Protein AF-Q55FV5-F1 (afdb_monomer_lite)

Radius of gyration: 28.66 Å; chains: 1; bounding box: 68×57×96 Å

Organism: Dictyostelium discoideum (NCBI:txid44689)

pLDDT: mean 78.89, std 17.58, range [24.34, 98.19]

Secondary structure (DSSP, 8-state):
------B--GGGEEEEEEEEEE-SSEEEEEEEETTSEETTEE-TT--EEEEEEE-SSGGGHHHHHHHHHHHHHHHHH--TTBPPEEEEEE-TTSEEEEEEE---SEEHHHHHHTT-PPPHHHHHHHHHHHHHHHHIIIIIS-EE-S--SGGGEEEEETHHHHTTSSSSS-----------------S-S----TTSTT-EEEEE---TT-EETTPBPPS---S---HHHHHS---B--THHHHHHHHHHHHHHH-TTS---SSPPHHHHHHHHTTS---HHHHHHHHHHHSTT--HHHHHT-GGG---GGGHHHHHHHHHHHHHHHHHHHTT--SGGGEEEE-S-S---GGG--TT--EEEE-TT--S---HHHHTT-SEEEEES---SEEE--S--TT--EEEEESSPEEE--S---TT--EEEE-SPPPTT----GGG-TT--EEEETT--S---STTSS-TT-SEEE--SS--HHHHGGGGGS-TT-SEEEE---HHHHHT--GGGS-TT--SEEETTEEEEE-TTS-EEE--

Sequence (536 aa):
MIENDNTFNKDEWEIIEKNYRKGGFSKISKAKKKNGIINGTIVNKKMIAIKKIKFDDKIQFNEVNNLELIKNKNKEMQISSIIDYFGYGIKGKNKLYIYLEFIEGKTIYELKKKKFPLNEKQISIILKKCLETMKFLHNNCNLIHMDLKCDNIILKPNNYDNNNNNNNNNNNNNNNNNNNSNINDDNNNSNSNINDDNNFDIKIIDYGLSQKIGDLKRDHYGTYLPDECILNNVSIVNYTFDVYSLGFISFELFYPTQFEIKPIKLTHIYEYVEKSQISPLFLNFIKKCIGRYLDIDVLEIHPFLNENYDNFENYFKFLKQTPLKRIKYRNGINGENDILRINNSTTITSEQFPNNSKMIEFGDDFNGIINVDYIANKKVVILNNPNYNIINLDFCFSNVEYICIKGIGVLEISKITHNSLETFIYEGEFKNDFILKPYLFTNTKHLILKNYKNYIRHRGIIPEGVTFLELSDSIGIEVIKTFIHLPKSIEELCFGCTEETLKQIERNLILQSINFFIINGKLMKFSKNNNLEYYE

Structure (mmCIF, N/CA/C/O backbone):
data_AF-Q55FV5-F1
#
_entry.id   AF-Q55FV5-F1
#
loop_
_atom_site.group_PDB
_atom_site.id
_atom_site.type_symbol
_atom_site.label_atom_id
_atom_site.label_alt_id
_atom_site.label_comp_id
_atom_site.label_asym_id
_atom_site.label_entity_id
_atom_site.label_seq_id
_atom_site.pdbx_PDB_ins_code
_atom_site.Cartn_x
_atom_site.Cartn_y
_atom_site.Cartn_z
_atom_site.occupancy
_atom_site.B_iso_or_equiv
_atom_site.auth_seq_id
_atom_site.auth_comp_id
_atom_site.auth_asym_id
_atom_site.auth_atom_id
_atom_site.pdbx_PDB_model_num
ATOM 1 N N . MET A 1 1 ? 24.306 22.630 -3.713 1.00 43.06 1 MET A N 1
ATOM 2 C CA . MET A 1 1 ? 24.419 22.697 -5.187 1.00 43.06 1 MET A CA 1
ATOM 3 C C . MET A 1 1 ? 25.542 21.751 -5.565 1.00 43.06 1 MET A C 1
ATOM 5 O O . MET A 1 1 ? 26.547 21.785 -4.875 1.00 43.06 1 MET A O 1
ATOM 9 N N . ILE A 1 2 ? 25.375 20.855 -6.539 1.00 47.09 2 ILE A N 1
ATOM 10 C CA . ILE A 1 2 ? 26.503 20.020 -6.977 1.00 47.09 2 ILE A CA 1
ATOM 11 C C . ILE A 1 2 ? 27.385 20.907 -7.865 1.00 47.09 2 ILE A C 1
ATOM 13 O O . ILE A 1 2 ? 26.987 21.251 -8.974 1.00 47.09 2 ILE A O 1
ATOM 17 N N . GLU A 1 3 ? 28.538 21.315 -7.338 1.00 45.09 3 GLU A N 1
ATOM 18 C CA . GLU A 1 3 ? 29.511 22.242 -7.946 1.00 45.09 3 GLU A CA 1
ATOM 19 C C . GLU A 1 3 ? 30.476 21.568 -8.939 1.00 45.09 3 GLU A C 1
ATOM 21 O O . GLU A 1 3 ? 31.484 22.149 -9.324 1.00 45.09 3 GLU A O 1
ATOM 26 N N . ASN A 1 4 ? 30.189 20.344 -9.387 1.00 56.44 4 ASN A N 1
ATOM 27 C CA . ASN A 1 4 ? 31.087 19.638 -10.298 1.00 56.44 4 ASN A CA 1
ATOM 28 C C . ASN A 1 4 ? 30.785 19.993 -11.761 1.00 56.44 4 ASN A C 1
ATOM 30 O O . ASN A 1 4 ? 29.671 19.746 -12.241 1.00 56.44 4 ASN A O 1
ATOM 34 N N . ASP A 1 5 ? 31.811 20.478 -12.472 1.00 69.88 5 ASP A N 1
ATOM 35 C CA . ASP A 1 5 ? 31.874 20.749 -13.921 1.00 69.88 5 ASP A CA 1
ATOM 36 C C . ASP A 1 5 ? 31.779 19.466 -14.773 1.00 69.88 5 ASP A C 1
ATOM 38 O O . ASP A 1 5 ? 32.591 19.179 -15.656 1.00 69.88 5 ASP A O 1
ATOM 42 N N . ASN A 1 6 ? 30.755 18.648 -14.534 1.00 86.31 6 ASN A N 1
ATOM 43 C CA . ASN A 1 6 ? 30.488 17.466 -15.337 1.00 86.31 6 ASN A CA 1
ATOM 44 C C . ASN A 1 6 ? 29.917 17.900 -16.692 1.00 86.31 6 ASN A C 1
ATOM 46 O O . ASN A 1 6 ? 28.702 17.970 -16.884 1.00 86.31 6 ASN A O 1
ATOM 50 N N . THR A 1 7 ? 30.788 18.210 -17.650 1.00 90.62 7 THR A N 1
ATOM 51 C CA . THR A 1 7 ? 30.382 18.594 -19.006 1.00 90.62 7 THR A CA 1
ATOM 52 C C . THR A 1 7 ? 30.101 17.352 -19.851 1.00 90.62 7 THR A C 1
ATOM 54 O O . THR A 1 7 ? 30.923 16.447 -19.961 1.00 90.62 7 THR A O 1
ATOM 57 N N . PHE A 1 8 ? 28.939 17.297 -20.504 1.00 92.94 8 PHE A N 1
ATOM 58 C CA . PHE A 1 8 ? 28.657 16.255 -21.488 1.00 92.94 8 PHE A CA 1
ATOM 59 C C . PHE A 1 8 ? 29.421 16.537 -22.790 1.00 92.94 8 PHE A C 1
ATOM 61 O O . PHE A 1 8 ? 29.072 17.444 -23.556 1.00 92.94 8 PHE A O 1
ATOM 68 N N . ASN A 1 9 ? 30.407 15.692 -23.082 1.00 93.06 9 ASN A N 1
ATOM 69 C CA . ASN A 1 9 ? 31.108 15.639 -24.358 1.00 93.06 9 ASN A CA 1
ATOM 70 C C . ASN A 1 9 ? 30.668 14.400 -25.150 1.00 93.06 9 ASN A C 1
ATOM 72 O O . ASN A 1 9 ? 30.793 13.280 -24.666 1.00 93.06 9 ASN A O 1
ATOM 76 N N . LYS A 1 10 ? 30.161 14.585 -26.376 1.00 93.50 10 LYS A N 1
ATOM 77 C CA . LYS A 1 10 ? 29.654 13.484 -27.217 1.00 93.50 10 LYS A CA 1
ATOM 78 C C . LYS A 1 10 ? 30.777 12.543 -27.668 1.00 93.50 10 LYS A C 1
ATOM 80 O O . LYS A 1 10 ? 30.524 11.352 -27.813 1.00 93.50 10 LYS A O 1
ATOM 85 N N . ASP A 1 11 ? 31.986 13.059 -27.868 1.00 95.38 11 ASP A N 1
ATOM 86 C CA . ASP A 1 11 ? 33.090 12.302 -28.470 1.00 95.38 11 ASP A CA 1
ATOM 87 C C . ASP A 1 11 ? 33.683 11.259 -27.516 1.00 95.38 11 ASP A C 1
ATOM 89 O O . ASP A 1 11 ? 34.349 10.322 -27.951 1.00 95.38 11 ASP A O 1
ATOM 93 N N . GLU A 1 12 ? 33.364 11.351 -26.225 1.00 95.50 12 GLU A N 1
ATOM 94 C CA . GLU A 1 12 ? 33.725 10.370 -25.197 1.00 95.50 12 GLU A CA 1
ATOM 95 C C . GLU A 1 12 ? 32.800 9.143 -25.173 1.00 95.50 12 GLU A C 1
ATOM 97 O O . GLU A 1 12 ? 33.010 8.219 -24.380 1.00 95.50 12 GLU A O 1
ATOM 102 N N . TRP A 1 13 ? 31.770 9.127 -26.021 1.00 96.75 13 TRP A N 1
ATOM 103 C CA . TRP A 1 13 ? 30.774 8.065 -26.076 1.00 96.75 13 TRP A CA 1
ATOM 104 C C . TRP A 1 13 ? 30.780 7.363 -27.426 1.00 96.75 13 TRP A C 1
ATOM 106 O O . TRP A 1 13 ? 30.861 7.983 -28.486 1.00 96.75 13 TRP A O 1
ATOM 116 N N . GLU A 1 14 ? 30.639 6.047 -27.376 1.00 97.12 14 GLU A N 1
ATOM 117 C CA . GLU A 1 14 ? 30.217 5.230 -28.502 1.00 97.12 14 GLU A CA 1
ATOM 118 C C . GLU A 1 14 ? 28.693 5.083 -28.408 1.00 97.12 14 GLU A C 1
ATOM 120 O O . GLU A 1 14 ? 28.177 4.402 -27.521 1.00 97.12 14 GLU A O 1
ATOM 125 N N . ILE A 1 15 ? 27.954 5.791 -29.263 1.00 96.75 15 ILE A N 1
ATOM 126 C CA . ILE A 1 15 ? 26.489 5.709 -29.286 1.00 96.75 15 ILE A CA 1
ATOM 127 C C . ILE A 1 15 ? 26.091 4.512 -30.146 1.00 96.75 15 ILE A C 1
ATOM 129 O O . ILE A 1 15 ? 26.285 4.548 -31.356 1.00 96.75 15 ILE A O 1
ATOM 133 N N . ILE A 1 16 ? 25.509 3.495 -29.514 1.00 97.06 16 ILE A N 1
ATOM 134 C CA . ILE A 1 16 ? 25.055 2.266 -30.172 1.00 97.06 16 ILE A CA 1
ATOM 135 C C . ILE A 1 16 ? 23.673 2.482 -30.789 1.00 97.06 16 ILE A C 1
ATOM 137 O O . ILE A 1 16 ? 23.462 2.209 -31.964 1.00 97.06 16 ILE A O 1
ATOM 141 N N . GLU A 1 17 ? 22.737 3.037 -30.014 1.00 95.94 17 GLU A N 1
ATOM 142 C CA . GLU A 1 17 ? 21.374 3.299 -30.475 1.00 95.94 17 GLU A CA 1
ATOM 143 C C . GLU A 1 17 ? 20.874 4.643 -29.942 1.00 95.94 17 GLU A C 1
ATOM 145 O O . GLU A 1 17 ? 20.870 4.915 -28.738 1.00 95.94 17 GLU A O 1
ATOM 150 N N . LYS A 1 18 ? 20.457 5.532 -30.842 1.00 94.25 18 LYS A N 1
ATOM 151 C CA . LYS A 1 18 ? 20.134 6.918 -30.498 1.00 94.25 18 LYS A CA 1
ATOM 152 C C . LYS A 1 18 ? 18.630 7.123 -30.347 1.00 94.25 18 LYS A C 1
ATOM 154 O O . LYS A 1 18 ? 17.886 6.956 -31.304 1.00 94.25 18 LYS A O 1
ATOM 159 N N . ASN A 1 19 ? 18.208 7.674 -29.206 1.00 90.88 19 ASN A N 1
ATOM 160 C CA . ASN A 1 19 ? 16.802 7.986 -28.904 1.00 90.88 19 ASN A CA 1
ATOM 161 C C . ASN A 1 19 ? 15.856 6.779 -29.082 1.00 90.88 19 ASN A C 1
ATOM 163 O O . ASN A 1 19 ? 14.753 6.965 -29.605 1.00 90.88 19 ASN A O 1
ATOM 167 N N . TYR A 1 20 ? 16.293 5.581 -28.685 1.00 87.94 20 TYR A N 1
ATOM 168 C CA . TYR A 1 20 ? 15.519 4.347 -28.847 1.00 87.94 20 TYR A CA 1
ATOM 169 C C . TYR A 1 20 ? 14.208 4.380 -28.043 1.00 87.94 20 TYR A C 1
ATOM 171 O O . TYR A 1 20 ? 13.170 3.944 -28.526 1.00 87.94 20 TYR A O 1
ATOM 179 N N . ARG A 1 21 ? 14.217 5.022 -26.863 1.00 84.44 21 ARG A N 1
ATOM 180 C CA . ARG A 1 21 ? 13.003 5.431 -26.136 1.00 84.44 21 ARG A CA 1
ATOM 181 C C . ARG A 1 21 ? 12.851 6.950 -26.166 1.00 84.44 21 ARG A C 1
ATOM 183 O O . ARG A 1 21 ? 13.806 7.699 -25.930 1.00 84.44 21 ARG A O 1
ATOM 190 N N . LYS A 1 22 ? 11.629 7.416 -26.428 1.00 81.50 22 LYS A N 1
ATOM 191 C CA . LYS A 1 22 ? 11.241 8.834 -26.394 1.00 81.50 22 LYS A CA 1
ATOM 192 C C . LYS A 1 22 ? 10.031 8.981 -25.473 1.00 81.50 22 LYS A C 1
ATOM 194 O O . LYS A 1 22 ? 8.954 8.510 -25.819 1.00 81.50 22 LYS A O 1
ATOM 199 N N . GLY A 1 23 ? 10.224 9.616 -24.321 1.00 71.31 23 GLY A N 1
ATOM 200 C CA . GLY A 1 23 ? 9.137 10.042 -23.438 1.00 71.31 23 GLY A CA 1
ATOM 201 C C . GLY A 1 23 ? 8.694 11.476 -23.747 1.00 71.31 23 GLY A C 1
ATOM 202 O O . GLY A 1 23 ? 9.271 12.140 -24.611 1.00 71.31 23 GLY A O 1
ATOM 203 N N . GLY A 1 24 ? 7.699 11.979 -23.008 1.00 72.06 24 GLY A N 1
ATOM 204 C CA . GLY A 1 24 ? 7.212 13.359 -23.161 1.00 72.06 24 GLY A CA 1
ATOM 205 C C . GLY A 1 24 ? 8.284 14.417 -22.870 1.00 72.06 24 GLY A C 1
ATOM 206 O O . GLY A 1 24 ? 8.394 15.407 -23.589 1.00 72.06 24 GLY A O 1
ATOM 207 N N . PHE A 1 25 ? 9.136 14.164 -21.870 1.00 79.12 25 PHE A N 1
ATOM 208 C CA . PHE A 1 25 ? 10.134 15.127 -21.384 1.00 79.12 25 PHE A CA 1
ATOM 209 C C . PHE A 1 25 ? 11.589 14.686 -21.599 1.00 79.12 25 PHE A C 1
ATOM 211 O O . PHE A 1 25 ? 12.515 15.480 -21.425 1.00 79.12 25 PHE A O 1
ATOM 218 N N . SER A 1 26 ? 11.819 13.434 -22.003 1.00 87.75 26 SER A N 1
ATOM 219 C CA . SER A 1 26 ? 13.160 12.851 -22.078 1.00 87.75 26 SER A CA 1
ATOM 220 C C . SER A 1 26 ? 13.361 11.969 -23.313 1.00 87.75 26 SER A C 1
ATOM 222 O O . SER A 1 26 ? 12.420 11.463 -23.927 1.00 87.75 26 SER A O 1
ATOM 224 N N . LYS A 1 27 ? 14.625 11.800 -23.711 1.00 93.12 27 LYS A N 1
ATOM 225 C CA . LYS A 1 27 ? 15.037 10.862 -24.768 1.00 93.12 27 LYS A CA 1
ATOM 226 C C . LYS A 1 27 ? 16.163 9.983 -24.250 1.00 93.12 27 LYS A C 1
ATOM 228 O O . LYS A 1 27 ? 17.137 10.519 -23.725 1.00 93.12 27 LYS A O 1
ATOM 233 N N . ILE A 1 28 ? 16.055 8.670 -24.432 1.00 94.94 28 ILE A N 1
ATOM 234 C CA . ILE A 1 28 ? 17.038 7.699 -23.940 1.00 94.94 28 ILE A CA 1
ATOM 235 C C . ILE A 1 28 ? 17.842 7.137 -25.111 1.00 94.94 28 ILE A C 1
ATOM 237 O O . ILE A 1 28 ? 17.275 6.758 -26.132 1.00 94.94 28 ILE A O 1
ATOM 241 N N . SER A 1 29 ? 19.166 7.089 -24.982 1.00 96.88 29 SER A N 1
ATOM 242 C CA . SER A 1 29 ? 20.065 6.450 -25.960 1.00 96.88 29 SER A CA 1
ATOM 243 C C . SER A 1 29 ? 20.869 5.326 -25.303 1.00 96.88 29 SER A C 1
ATOM 245 O O . SER A 1 29 ? 21.239 5.466 -24.141 1.00 96.88 29 SER A O 1
ATOM 247 N N . LYS A 1 30 ? 21.157 4.247 -26.040 1.00 97.50 30 LYS A N 1
ATOM 248 C CA . LYS A 1 30 ? 22.076 3.167 -25.645 1.00 97.50 30 LYS A CA 1
ATOM 249 C C . LYS A 1 30 ? 23.494 3.539 -26.074 1.00 97.50 30 LYS A C 1
ATOM 251 O O . LYS A 1 30 ? 23.718 3.886 -27.236 1.00 97.50 30 LYS A O 1
ATOM 256 N N . ALA A 1 31 ? 24.451 3.485 -25.155 1.00 97.88 31 ALA A N 1
ATOM 257 C CA . ALA A 1 31 ? 25.831 3.883 -25.418 1.00 97.88 31 ALA A CA 1
ATOM 258 C C . ALA A 1 31 ? 26.844 3.122 -24.554 1.00 97.88 31 ALA A C 1
ATOM 260 O O . ALA A 1 31 ? 26.484 2.525 -23.544 1.00 97.88 31 ALA A O 1
ATOM 261 N N . LYS A 1 32 ? 28.124 3.215 -24.917 1.00 97.81 32 LYS A N 1
ATOM 262 C CA . LYS A 1 32 ? 29.270 2.842 -24.078 1.00 97.81 32 LYS A CA 1
ATOM 263 C C . LYS A 1 32 ? 30.158 4.057 -23.838 1.00 97.81 32 LYS A C 1
ATOM 265 O O . LYS A 1 32 ? 30.349 4.888 -24.731 1.00 97.81 32 LYS A O 1
ATOM 270 N N . LYS A 1 33 ? 30.719 4.162 -22.634 1.00 97.19 33 LYS A N 1
ATOM 271 C CA . LYS A 1 33 ? 31.719 5.185 -22.314 1.00 97.19 33 LYS A CA 1
ATOM 272 C C . LYS A 1 33 ? 33.094 4.697 -22.775 1.00 97.19 33 LYS A C 1
ATOM 274 O O . LYS A 1 33 ? 33.550 3.660 -22.308 1.00 97.19 33 LYS A O 1
ATOM 279 N N . LYS A 1 34 ? 33.773 5.441 -23.658 1.00 96.38 34 LYS A N 1
ATOM 280 C CA . LYS A 1 34 ? 35.024 4.982 -24.298 1.00 96.38 34 LYS A CA 1
ATOM 281 C C . LYS A 1 34 ? 36.159 4.710 -23.306 1.00 96.38 34 LYS A C 1
ATOM 283 O O . LYS A 1 34 ? 36.853 3.712 -23.442 1.00 96.38 34 LYS A O 1
ATOM 288 N N . ASN A 1 35 ? 36.332 5.576 -22.306 1.00 95.06 35 ASN A N 1
ATOM 289 C CA . ASN A 1 35 ? 37.338 5.397 -21.250 1.00 95.06 35 ASN A CA 1
ATOM 290 C C . ASN A 1 35 ? 36.852 4.503 -20.092 1.00 95.06 35 ASN A C 1
ATOM 292 O O . ASN A 1 35 ? 37.590 4.304 -19.136 1.00 95.06 35 ASN A O 1
ATOM 296 N N . GLY A 1 36 ? 35.606 4.016 -20.139 1.00 96.06 36 GLY A N 1
ATOM 297 C CA . GLY A 1 36 ? 35.012 3.195 -19.088 1.00 96.06 36 GLY A CA 1
ATOM 298 C C . GLY A 1 36 ? 34.824 3.883 -17.733 1.00 96.06 36 GLY A C 1
ATOM 299 O O . GLY A 1 36 ? 34.589 3.182 -16.753 1.00 96.06 36 GLY A O 1
ATOM 300 N N . ILE A 1 37 ? 34.912 5.217 -17.647 1.00 96.06 37 ILE A N 1
ATOM 301 C CA . ILE A 1 37 ? 34.789 5.972 -16.389 1.00 96.06 37 ILE A CA 1
ATOM 302 C C . ILE A 1 37 ? 33.791 7.124 -16.562 1.00 96.06 37 ILE A C 1
ATOM 304 O O . ILE A 1 37 ? 33.926 7.961 -17.456 1.00 96.06 37 ILE A O 1
ATOM 308 N N . ILE A 1 38 ? 32.793 7.189 -15.681 1.00 96.00 38 ILE A N 1
ATOM 309 C CA . ILE A 1 38 ? 31.772 8.244 -15.636 1.00 96.00 38 ILE A CA 1
ATOM 310 C C . ILE A 1 38 ? 31.833 8.905 -14.261 1.00 96.00 38 ILE A C 1
ATOM 312 O O . ILE A 1 38 ? 31.558 8.247 -13.265 1.00 96.00 38 ILE A O 1
ATOM 316 N N . ASN A 1 39 ? 32.186 10.192 -14.195 1.00 93.88 39 ASN A N 1
ATOM 317 C CA . ASN A 1 39 ? 32.246 10.974 -12.950 1.00 93.88 39 ASN A CA 1
ATOM 318 C C . ASN A 1 39 ? 32.992 10.227 -11.815 1.00 93.88 39 ASN A C 1
ATOM 320 O O . ASN A 1 39 ? 32.509 10.145 -10.690 1.00 93.88 39 ASN A O 1
ATOM 324 N N . GLY A 1 40 ? 34.124 9.588 -12.138 1.00 92.00 40 GLY A N 1
ATOM 325 C CA . GLY A 1 40 ? 34.912 8.758 -11.210 1.00 92.00 40 GLY A CA 1
ATOM 326 C C . GLY A 1 40 ? 34.387 7.332 -10.971 1.00 92.00 40 GLY A C 1
ATOM 327 O O . GLY A 1 40 ? 35.110 6.500 -10.435 1.00 92.00 40 GLY A O 1
ATOM 328 N N . THR A 1 41 ? 33.170 7.002 -11.407 1.00 93.56 41 THR A N 1
ATOM 329 C CA . THR A 1 41 ? 32.612 5.643 -11.334 1.00 93.56 41 THR A CA 1
ATOM 330 C C . THR A 1 41 ? 33.129 4.793 -12.497 1.00 93.56 41 THR A C 1
ATOM 332 O O . THR A 1 41 ? 32.903 5.122 -13.664 1.00 93.56 41 THR A O 1
ATOM 335 N N . ILE A 1 42 ? 33.797 3.677 -12.191 1.00 95.56 42 ILE A N 1
ATOM 336 C CA . ILE A 1 42 ? 34.259 2.709 -13.193 1.00 95.56 42 ILE A CA 1
ATOM 337 C C . ILE A 1 42 ? 33.057 1.910 -13.712 1.00 95.56 42 ILE A C 1
ATOM 339 O O . ILE A 1 42 ? 32.409 1.177 -12.968 1.00 95.56 42 ILE A O 1
ATOM 343 N N . VAL A 1 43 ? 32.774 2.037 -15.007 1.00 95.81 43 VAL A N 1
ATOM 344 C CA . VAL A 1 43 ? 31.732 1.285 -15.725 1.00 95.81 43 VAL A CA 1
ATOM 345 C C . VAL A 1 43 ? 32.302 0.319 -16.767 1.00 95.81 43 VAL A C 1
ATOM 347 O O . VAL A 1 43 ? 31.562 -0.504 -17.304 1.00 95.81 43 VAL A O 1
ATOM 350 N N . ASN A 1 44 ? 33.609 0.370 -17.045 1.00 93.38 44 ASN A N 1
ATOM 351 C CA . ASN A 1 44 ? 34.285 -0.488 -18.023 1.00 93.38 44 ASN A CA 1
ATOM 352 C C . ASN A 1 44 ? 33.559 -0.476 -19.384 1.00 93.38 44 ASN A C 1
ATOM 354 O O . ASN A 1 44 ? 33.332 0.583 -19.963 1.00 93.38 44 ASN A O 1
ATOM 358 N N . LYS A 1 45 ? 33.175 -1.652 -19.896 1.00 90.25 45 LYS A N 1
ATOM 359 C CA . LYS A 1 45 ? 32.453 -1.825 -21.167 1.00 90.25 45 LYS A CA 1
ATOM 360 C C . LYS A 1 45 ? 30.935 -2.005 -20.989 1.00 90.25 45 LYS A C 1
ATOM 362 O O . LYS A 1 45 ? 30.284 -2.463 -21.930 1.00 90.25 45 LYS A O 1
ATOM 367 N N . LYS A 1 46 ? 30.372 -1.681 -19.813 1.00 95.75 46 LYS A N 1
ATOM 368 C CA . LYS A 1 46 ? 28.924 -1.787 -19.559 1.00 95.75 46 LYS A CA 1
ATOM 369 C C . LYS A 1 46 ? 28.131 -0.942 -20.562 1.00 95.75 46 LYS A C 1
ATOM 371 O O . LYS A 1 46 ? 28.565 0.139 -20.963 1.00 95.75 46 LYS A O 1
ATOM 376 N N . MET A 1 47 ? 26.956 -1.439 -20.944 1.00 97.38 47 MET A N 1
ATOM 377 C CA . MET A 1 47 ? 25.979 -0.652 -21.693 1.00 97.38 47 MET A CA 1
ATOM 378 C C . MET A 1 47 ? 25.325 0.374 -20.763 1.00 97.38 47 MET A C 1
ATOM 380 O O . MET A 1 47 ? 24.935 0.056 -19.641 1.00 97.38 47 MET A O 1
ATOM 384 N N . ILE A 1 48 ? 25.204 1.607 -21.245 1.00 98.00 48 ILE A N 1
ATOM 385 C CA . ILE A 1 48 ? 24.713 2.762 -20.496 1.00 98.00 48 ILE A CA 1
ATOM 386 C C . ILE A 1 48 ? 23.481 3.326 -21.195 1.00 98.00 48 ILE A C 1
ATOM 388 O O . ILE A 1 48 ? 23.487 3.562 -22.408 1.00 98.00 48 ILE A O 1
ATOM 392 N N . ALA A 1 49 ? 22.433 3.580 -20.418 1.00 97.38 49 ALA A N 1
ATOM 393 C CA . ALA A 1 49 ? 21.287 4.362 -20.837 1.00 97.38 49 ALA A CA 1
ATOM 394 C C . ALA A 1 49 ? 21.566 5.845 -20.551 1.00 97.38 49 ALA A C 1
ATOM 396 O O . ALA A 1 49 ? 21.692 6.264 -19.402 1.00 97.38 49 ALA A O 1
ATOM 397 N N . ILE A 1 50 ? 21.665 6.654 -21.607 1.00 97.12 50 ILE A N 1
ATOM 398 C CA . ILE A 1 50 ? 21.826 8.107 -21.500 1.00 97.12 50 ILE A CA 1
ATOM 399 C C . ILE A 1 50 ? 20.446 8.758 -21.592 1.00 97.12 50 ILE A C 1
ATOM 401 O O . ILE A 1 50 ? 19.901 8.896 -22.693 1.00 97.12 50 ILE A O 1
ATOM 405 N N . LYS A 1 51 ? 19.898 9.189 -20.451 1.00 95.12 51 LYS A N 1
ATOM 406 C CA . LYS A 1 51 ? 18.650 9.960 -20.367 1.00 95.12 51 LYS A CA 1
ATOM 407 C C . LYS A 1 51 ? 18.945 11.437 -20.591 1.00 95.12 51 LYS A C 1
ATOM 409 O O . LYS A 1 51 ? 19.560 12.095 -19.760 1.00 95.12 51 LYS A O 1
ATOM 414 N N . LYS A 1 52 ? 18.504 11.968 -21.729 1.00 93.50 52 LYS A N 1
ATOM 415 C CA . LYS A 1 52 ? 18.630 13.383 -22.085 1.00 93.50 52 LYS A CA 1
ATOM 416 C C . LYS A 1 52 ? 17.346 14.133 -21.759 1.00 93.50 52 LYS A C 1
ATOM 418 O O . LYS A 1 52 ? 16.296 13.792 -22.305 1.00 93.50 52 LYS A O 1
ATOM 423 N N . ILE A 1 53 ? 17.466 15.210 -20.991 1.00 89.62 53 ILE A N 1
ATOM 424 C CA . ILE A 1 53 ? 16.355 16.062 -20.557 1.00 89.62 53 ILE A CA 1
ATOM 425 C C . ILE A 1 53 ? 16.635 17.513 -20.978 1.00 89.62 53 ILE A C 1
ATOM 427 O O . ILE A 1 53 ? 17.781 17.977 -20.942 1.00 89.62 53 ILE A O 1
ATOM 431 N N . LYS A 1 54 ? 15.604 18.213 -21.463 1.00 84.19 54 LYS A N 1
ATOM 432 C CA . LYS A 1 54 ? 15.642 19.673 -21.643 1.00 84.19 54 LYS A CA 1
ATOM 433 C C . LYS A 1 54 ? 15.157 20.313 -20.341 1.00 84.19 54 LYS A C 1
ATOM 435 O O . LYS A 1 54 ? 14.091 19.927 -19.868 1.00 84.19 54 LYS A O 1
ATOM 440 N N . PHE A 1 55 ? 15.900 21.273 -19.802 1.00 73.19 55 PHE A N 1
ATOM 441 C CA . PHE A 1 55 ? 15.517 21.969 -18.575 1.00 73.19 55 PHE A CA 1
ATOM 442 C C . PHE A 1 55 ? 15.437 23.474 -18.776 1.00 73.19 55 PHE A C 1
ATOM 444 O O . PHE A 1 55 ? 16.263 24.032 -19.498 1.00 73.19 55 PHE A O 1
ATOM 451 N N . ASP A 1 56 ? 14.465 24.098 -18.112 1.00 66.44 56 ASP A N 1
ATOM 452 C CA . ASP A 1 56 ? 14.330 25.554 -18.064 1.00 66.44 56 ASP A CA 1
ATOM 453 C C . ASP A 1 56 ? 14.791 26.144 -16.718 1.00 66.44 56 ASP A C 1
ATOM 455 O O . ASP A 1 56 ? 15.143 27.313 -16.699 1.00 66.44 56 ASP A O 1
ATOM 459 N N . ASP A 1 57 ? 14.909 25.357 -15.628 1.00 56.78 57 ASP A N 1
ATOM 460 C CA . ASP A 1 57 ? 15.300 25.867 -14.297 1.00 56.78 57 ASP A CA 1
ATOM 461 C C . ASP A 1 57 ? 15.799 24.796 -13.292 1.00 56.78 57 ASP A C 1
ATOM 463 O O . ASP A 1 57 ? 15.785 23.590 -13.566 1.00 56.78 57 ASP A O 1
ATOM 467 N N . LYS A 1 58 ? 16.203 25.254 -12.086 1.00 54.47 58 LYS A N 1
ATOM 468 C CA . LYS A 1 58 ? 16.742 24.494 -10.924 1.00 54.47 58 LYS A CA 1
ATOM 469 C C . LYS A 1 58 ? 15.976 23.213 -10.538 1.00 54.47 58 LYS A C 1
ATOM 471 O O . LYS A 1 58 ? 16.561 22.337 -9.905 1.00 54.47 58 LYS A O 1
ATOM 476 N N . ILE A 1 59 ? 14.705 23.079 -10.921 1.00 58.94 59 ILE A N 1
ATOM 477 C CA . ILE A 1 59 ? 13.805 21.978 -10.529 1.00 58.94 59 ILE A CA 1
ATOM 478 C C . ILE A 1 59 ? 14.307 20.600 -11.012 1.00 58.94 59 ILE A C 1
ATOM 480 O O . ILE A 1 59 ? 14.031 19.593 -10.362 1.00 58.94 59 ILE A O 1
ATOM 484 N N . GLN A 1 60 ? 15.096 20.528 -12.093 1.00 63.19 60 GLN A N 1
ATOM 485 C CA . GLN A 1 60 ? 15.535 19.244 -12.669 1.00 63.19 60 GLN A CA 1
ATOM 486 C C . GLN A 1 60 ? 16.820 18.652 -12.071 1.00 63.19 60 GLN A C 1
ATOM 488 O O . GLN A 1 60 ? 17.088 17.470 -12.281 1.00 63.19 60 GLN A O 1
ATOM 493 N N . PHE A 1 61 ? 17.584 19.396 -11.261 1.00 78.44 61 PHE A N 1
ATOM 494 C CA . PHE A 1 61 ? 18.660 18.765 -10.479 1.00 78.44 61 PHE A CA 1
ATOM 495 C C . PHE A 1 61 ? 18.124 17.871 -9.363 1.00 78.44 61 PHE A C 1
ATOM 497 O O . PHE A 1 61 ? 18.881 17.072 -8.822 1.00 78.44 61 PHE A O 1
ATOM 504 N N . ASN A 1 62 ? 16.836 17.962 -9.029 1.00 86.38 62 ASN A N 1
ATOM 505 C CA . ASN A 1 62 ? 16.250 17.094 -8.018 1.00 86.38 62 ASN A CA 1
ATOM 506 C C . ASN A 1 62 ? 16.352 15.618 -8.391 1.00 86.38 62 ASN A C 1
ATOM 508 O O . ASN A 1 62 ? 16.687 14.832 -7.517 1.00 86.38 62 ASN A O 1
ATOM 512 N N . GLU A 1 63 ? 16.154 15.250 -9.663 1.00 90.31 63 GLU A N 1
ATOM 513 C CA . GLU A 1 63 ? 16.337 13.855 -10.085 1.00 90.31 63 GLU A CA 1
ATOM 514 C C . GLU A 1 63 ? 17.779 13.399 -9.817 1.00 90.31 63 GLU A C 1
ATOM 516 O O . GLU A 1 63 ? 17.993 12.347 -9.229 1.00 90.31 63 GLU A O 1
ATOM 521 N N . VAL A 1 64 ? 18.772 14.224 -10.166 1.00 92.44 64 VAL A N 1
ATOM 522 C CA . VAL A 1 64 ? 20.196 13.933 -9.921 1.00 92.44 64 VAL A CA 1
ATOM 523 C C . VAL A 1 64 ? 20.497 13.816 -8.425 1.00 92.44 64 VAL A C 1
ATOM 525 O O . VAL A 1 64 ? 21.142 12.859 -8.010 1.00 92.44 64 VAL A O 1
ATOM 528 N N . ASN A 1 65 ? 20.017 14.758 -7.610 1.00 92.88 65 ASN A N 1
ATOM 529 C CA . ASN A 1 65 ? 20.224 14.746 -6.160 1.00 92.88 65 ASN A CA 1
ATOM 530 C C . ASN A 1 65 ? 19.581 13.511 -5.511 1.00 92.88 65 ASN A C 1
ATOM 532 O O . ASN A 1 65 ? 20.191 12.878 -4.651 1.00 92.88 65 ASN A O 1
ATOM 536 N N . ASN A 1 66 ? 18.370 13.151 -5.942 1.00 94.94 66 ASN A N 1
ATOM 537 C CA . ASN A 1 66 ? 17.650 11.989 -5.436 1.00 94.94 66 ASN A CA 1
ATOM 538 C C . ASN A 1 66 ? 18.327 10.687 -5.875 1.00 94.94 66 ASN A C 1
ATOM 540 O O . ASN A 1 66 ? 18.496 9.796 -5.051 1.00 94.94 66 ASN A O 1
ATOM 544 N N . LEU A 1 67 ? 18.780 10.583 -7.129 1.00 96.38 67 LEU A N 1
ATOM 545 C CA . LEU A 1 67 ? 19.534 9.424 -7.616 1.00 96.38 67 LEU A CA 1
ATOM 546 C C . LEU A 1 67 ? 20.881 9.264 -6.900 1.00 96.38 67 LEU A C 1
ATOM 548 O O . LEU A 1 67 ? 21.279 8.141 -6.601 1.00 96.38 67 LEU A O 1
ATOM 552 N N . GLU A 1 68 ? 21.573 10.360 -6.585 1.00 95.88 68 GLU A N 1
ATOM 553 C CA . GLU A 1 68 ? 22.807 10.326 -5.792 1.00 95.88 68 GLU A CA 1
ATOM 554 C C . GLU A 1 68 ? 22.529 9.855 -4.354 1.00 95.88 68 GLU A C 1
ATOM 556 O O . GLU A 1 68 ? 23.243 8.996 -3.832 1.00 95.88 68 GLU A O 1
ATOM 561 N N . LEU A 1 69 ? 21.458 10.351 -3.724 1.00 97.00 69 LEU A N 1
ATOM 562 C CA . LEU A 1 69 ? 21.012 9.885 -2.408 1.00 97.00 69 LEU A CA 1
ATOM 563 C C . LEU A 1 69 ? 20.674 8.387 -2.425 1.00 97.00 69 LEU A C 1
ATOM 565 O O . LEU A 1 69 ? 21.196 7.633 -1.603 1.00 97.00 69 LEU A O 1
ATOM 569 N N . ILE A 1 70 ? 19.849 7.958 -3.385 1.00 98.19 70 ILE A N 1
ATOM 570 C CA . ILE A 1 70 ? 19.439 6.563 -3.586 1.00 98.19 70 ILE A CA 1
ATOM 571 C C . ILE A 1 70 ? 20.666 5.677 -3.780 1.00 98.19 70 ILE A C 1
ATOM 573 O O . ILE A 1 70 ? 20.819 4.694 -3.062 1.00 98.19 70 ILE A O 1
ATOM 577 N N . LYS A 1 71 ? 21.580 6.043 -4.688 1.00 97.38 71 LYS A N 1
ATOM 578 C CA . LYS A 1 71 ? 22.826 5.305 -4.936 1.00 97.38 71 LYS A CA 1
ATOM 579 C C . LYS A 1 71 ? 23.630 5.125 -3.654 1.00 97.38 71 LYS A C 1
ATOM 581 O O . LYS A 1 71 ? 24.113 4.028 -3.388 1.00 97.38 71 LYS A O 1
ATOM 586 N N . ASN A 1 72 ? 23.793 6.187 -2.867 1.00 97.00 72 ASN A N 1
ATOM 587 C CA . ASN A 1 72 ? 24.595 6.131 -1.650 1.00 97.00 72 ASN A CA 1
ATOM 588 C C . ASN A 1 72 ? 23.945 5.267 -0.565 1.00 97.00 72 ASN A C 1
ATOM 590 O O . ASN A 1 72 ? 24.643 4.454 0.032 1.00 97.00 72 ASN A O 1
ATOM 594 N N . LYS A 1 73 ? 22.624 5.356 -0.371 1.00 97.88 73 LYS A N 1
ATOM 595 C CA . LYS A 1 73 ? 21.886 4.476 0.551 1.00 97.88 73 LYS A CA 1
ATOM 596 C C . LYS A 1 73 ? 21.844 3.020 0.076 1.00 97.88 73 LYS A C 1
ATOM 598 O O . LYS A 1 73 ? 21.928 2.104 0.891 1.00 97.88 73 LYS A O 1
ATOM 603 N N . ASN A 1 74 ? 21.766 2.787 -1.233 1.00 97.56 74 ASN A N 1
ATOM 604 C CA . ASN A 1 74 ? 21.663 1.440 -1.790 1.00 97.56 74 ASN A CA 1
ATOM 605 C C . ASN A 1 74 ? 22.979 0.646 -1.726 1.00 97.56 74 ASN A C 1
ATOM 607 O O . ASN A 1 74 ? 22.952 -0.575 -1.836 1.00 97.56 74 ASN A O 1
ATOM 611 N N . LYS A 1 75 ? 24.128 1.306 -1.504 1.00 95.62 75 LYS A N 1
ATOM 612 C CA . LYS A 1 75 ? 25.405 0.617 -1.231 1.00 95.62 75 LYS A CA 1
ATOM 613 C C . LYS A 1 75 ? 25.319 -0.289 0.001 1.00 95.62 75 LYS A C 1
ATOM 615 O O . LYS A 1 75 ? 25.931 -1.351 0.008 1.00 95.62 75 LYS A O 1
ATOM 620 N N . GLU A 1 76 ? 24.576 0.145 1.017 1.00 94.00 76 GLU A N 1
ATOM 621 C CA . GLU A 1 76 ? 24.386 -0.588 2.272 1.00 94.00 76 GLU A CA 1
ATOM 622 C C . GLU A 1 76 ? 23.224 -1.583 2.171 1.00 94.00 76 GLU A C 1
ATOM 624 O O . GLU A 1 76 ? 23.344 -2.714 2.626 1.00 94.00 76 GLU A O 1
ATOM 629 N N . MET A 1 77 ? 22.112 -1.171 1.552 1.00 94.88 77 MET A N 1
ATOM 630 C CA . MET A 1 77 ? 20.864 -1.949 1.534 1.00 94.88 77 MET A CA 1
ATOM 631 C C . MET A 1 77 ? 20.790 -2.995 0.415 1.00 94.88 77 MET A C 1
ATOM 633 O O . MET A 1 77 ? 20.049 -3.961 0.545 1.00 94.88 77 MET A O 1
ATOM 637 N N . GLN A 1 78 ? 21.543 -2.812 -0.676 1.00 95.31 78 GLN A N 1
ATOM 638 C CA . GLN A 1 78 ? 21.638 -3.753 -1.801 1.00 95.31 78 GLN A CA 1
ATOM 639 C C . GLN A 1 78 ? 20.286 -4.142 -2.430 1.00 95.31 78 GLN A C 1
ATOM 641 O O . GLN A 1 78 ? 20.068 -5.282 -2.841 1.00 95.31 78 GLN A O 1
ATOM 646 N N . ILE A 1 79 ? 19.376 -3.176 -2.565 1.00 97.19 79 ILE A N 1
ATOM 647 C CA . ILE A 1 79 ? 18.069 -3.371 -3.193 1.00 97.19 79 ILE A CA 1
ATOM 648 C C . ILE A 1 79 ? 18.251 -3.589 -4.697 1.00 97.19 79 ILE A C 1
ATOM 650 O O . ILE A 1 79 ? 18.484 -2.654 -5.469 1.00 97.19 79 ILE A O 1
ATOM 654 N N . SER A 1 80 ? 18.131 -4.855 -5.098 1.00 95.44 80 SER A N 1
ATOM 655 C CA . SER A 1 80 ? 18.312 -5.350 -6.474 1.00 95.44 80 SER A CA 1
ATOM 656 C C . SER A 1 80 ? 17.468 -4.626 -7.528 1.00 95.44 80 SER A C 1
ATOM 658 O O . SER A 1 80 ? 17.925 -4.434 -8.657 1.00 95.44 80 SER A O 1
ATOM 660 N N . SER A 1 81 ? 16.262 -4.188 -7.162 1.00 96.62 81 SER A N 1
ATOM 661 C CA . SER A 1 81 ? 15.302 -3.556 -8.066 1.00 96.62 81 SER A CA 1
ATOM 662 C C . SER A 1 81 ? 15.521 -2.063 -8.307 1.00 96.62 81 SER A C 1
ATOM 664 O O . SER A 1 81 ? 14.875 -1.485 -9.181 1.00 96.62 81 SER A O 1
ATOM 666 N N . ILE A 1 82 ? 16.468 -1.433 -7.609 1.00 97.56 82 ILE A N 1
ATOM 667 C CA . ILE A 1 82 ? 16.927 -0.080 -7.932 1.00 97.56 82 ILE A CA 1
ATOM 668 C C . ILE A 1 82 ? 17.804 -0.124 -9.195 1.00 97.56 82 ILE A C 1
ATOM 670 O O . ILE A 1 82 ? 18.673 -0.986 -9.349 1.00 97.56 82 ILE A O 1
ATOM 674 N N . ILE A 1 83 ? 17.581 0.813 -10.119 1.00 96.81 83 ILE A N 1
ATOM 675 C CA . ILE A 1 83 ? 18.460 1.025 -11.277 1.00 96.81 83 ILE A CA 1
ATOM 676 C C . ILE A 1 83 ? 19.809 1.618 -10.848 1.00 96.81 83 ILE A C 1
ATOM 678 O O . ILE A 1 83 ? 19.851 2.562 -10.055 1.00 96.81 83 ILE A O 1
ATOM 682 N N . ASP A 1 84 ? 20.915 1.124 -11.412 1.00 96.69 84 ASP A N 1
ATOM 683 C CA . ASP A 1 84 ? 22.221 1.713 -11.114 1.00 96.69 84 ASP A CA 1
ATOM 684 C C . ASP A 1 84 ? 22.361 3.099 -11.757 1.00 96.69 84 ASP A C 1
ATOM 686 O O . ASP A 1 84 ? 22.143 3.294 -12.957 1.00 96.69 84 ASP A O 1
ATOM 690 N N . TYR A 1 85 ? 22.801 4.059 -10.946 1.00 97.44 85 TYR A N 1
ATOM 691 C CA . TYR A 1 85 ? 23.109 5.421 -11.361 1.00 97.44 85 TYR A CA 1
ATOM 692 C C . TYR A 1 85 ? 24.625 5.666 -11.390 1.00 97.44 85 TYR A C 1
ATOM 694 O O . TYR A 1 85 ? 25.344 5.485 -10.400 1.00 97.44 85 TYR A O 1
ATOM 702 N N . PHE A 1 86 ? 25.133 6.117 -12.538 1.00 96.94 86 PHE A N 1
ATOM 703 C CA . PHE A 1 86 ? 26.571 6.294 -12.767 1.00 96.94 86 PHE A CA 1
ATOM 704 C C . PHE A 1 86 ? 27.030 7.750 -12.748 1.00 96.94 86 PHE A C 1
ATOM 706 O O . PHE A 1 86 ? 28.221 7.998 -12.594 1.00 96.94 86 PHE A O 1
ATOM 713 N N . GLY A 1 87 ? 26.117 8.712 -12.869 1.00 95.69 87 GLY A N 1
ATOM 714 C CA . GLY A 1 87 ? 26.446 10.133 -12.835 1.00 95.69 87 GLY A CA 1
ATOM 715 C C . GLY A 1 87 ? 25.596 10.953 -13.795 1.00 95.69 87 GLY A C 1
ATOM 716 O O . GLY A 1 87 ? 24.652 10.460 -14.414 1.00 95.69 87 GLY A O 1
ATOM 717 N N . TYR A 1 88 ? 25.979 12.210 -13.970 1.00 94.81 88 TYR A N 1
ATOM 718 C CA . TYR A 1 88 ? 25.303 13.137 -14.868 1.00 94.81 88 TYR A CA 1
ATOM 719 C C . TYR A 1 88 ? 26.305 13.984 -15.654 1.00 94.81 88 TYR A C 1
ATOM 721 O O . TYR A 1 88 ? 27.478 14.066 -15.298 1.00 94.81 88 TYR A O 1
ATOM 729 N N . GLY A 1 89 ? 25.843 14.629 -16.720 1.00 93.75 89 GLY A N 1
ATOM 730 C CA . GLY A 1 89 ? 26.587 15.644 -17.450 1.00 93.75 89 GLY A CA 1
ATOM 731 C C . GLY A 1 89 ? 25.681 16.746 -17.985 1.00 93.75 89 GLY A C 1
ATOM 732 O O . GLY A 1 89 ? 24.496 16.537 -18.239 1.00 93.75 89 GLY A O 1
ATOM 733 N N . ILE A 1 90 ? 26.243 17.932 -18.178 1.00 91.25 90 ILE A N 1
ATOM 734 C CA . ILE A 1 90 ? 25.532 19.132 -18.614 1.00 91.25 90 ILE A CA 1
ATOM 735 C C . ILE A 1 90 ? 26.107 19.580 -19.956 1.00 91.25 90 ILE A C 1
ATOM 737 O O . ILE A 1 90 ? 27.319 19.576 -20.156 1.00 91.25 90 ILE A O 1
ATOM 741 N N . LYS A 1 91 ? 25.251 19.973 -20.906 1.00 89.94 91 LYS A N 1
ATOM 742 C CA . LYS A 1 91 ? 25.699 20.610 -22.157 1.00 89.94 91 LYS A CA 1
ATOM 743 C C . LYS A 1 91 ? 25.018 21.954 -22.362 1.00 89.94 91 LYS A C 1
ATOM 745 O O . LYS A 1 91 ? 23.839 22.008 -22.720 1.00 89.94 91 LYS A O 1
ATOM 750 N N . GLY A 1 92 ? 25.794 23.030 -22.259 1.00 84.69 92 GLY A N 1
ATOM 751 C CA . GLY A 1 92 ? 25.259 24.390 -22.298 1.00 84.69 92 GLY A CA 1
ATOM 752 C C . GLY A 1 92 ? 24.340 24.653 -21.103 1.00 84.69 92 GLY A C 1
ATOM 753 O O . GLY A 1 92 ? 24.446 23.981 -20.085 1.00 84.69 92 GLY A O 1
ATOM 754 N N . LYS A 1 93 ? 23.415 25.606 -21.232 1.00 79.62 93 LYS A N 1
ATOM 755 C CA . LYS A 1 93 ? 22.606 26.069 -20.094 1.00 79.62 93 LYS A CA 1
ATOM 756 C C . LYS A 1 93 ? 21.338 25.259 -19.798 1.00 79.62 93 LYS A C 1
ATOM 758 O O . LYS A 1 93 ? 20.779 25.464 -18.738 1.00 79.62 93 LYS A O 1
ATOM 763 N N . ASN A 1 94 ? 20.886 24.374 -20.700 1.00 84.56 94 ASN A N 1
ATOM 764 C CA . ASN A 1 94 ? 19.514 23.818 -20.656 1.00 84.56 94 ASN A CA 1
ATOM 765 C C . ASN A 1 94 ? 19.431 22.315 -21.007 1.00 84.56 94 ASN A C 1
ATOM 767 O O . ASN A 1 94 ? 18.366 21.811 -21.377 1.00 84.56 94 ASN A O 1
ATOM 771 N N . LYS A 1 95 ? 20.551 21.574 -21.017 1.00 89.81 95 LYS A N 1
ATOM 772 C CA . LYS A 1 95 ? 20.542 20.131 -21.340 1.00 89.81 95 LYS A CA 1
ATOM 773 C C . LYS A 1 95 ? 21.257 19.323 -20.274 1.00 89.81 95 LYS A C 1
ATOM 775 O O . LYS A 1 95 ? 22.472 19.445 -20.131 1.00 89.81 95 LYS A O 1
ATOM 780 N N . LEU A 1 96 ? 20.494 18.460 -19.615 1.00 91.75 96 LEU A N 1
ATOM 781 C CA . LEU A 1 96 ? 20.966 17.503 -18.627 1.00 91.75 96 LEU A CA 1
ATOM 782 C C . LEU A 1 96 ? 21.015 16.103 -19.249 1.00 91.75 96 LEU A C 1
ATOM 784 O O . LEU A 1 96 ? 20.125 15.714 -20.011 1.00 91.75 96 LEU A O 1
ATOM 788 N N . TYR A 1 97 ? 22.070 15.363 -18.936 1.00 94.50 97 TYR A N 1
ATOM 789 C CA . TYR A 1 97 ? 22.280 13.972 -19.313 1.00 94.50 97 TYR A CA 1
ATOM 790 C C . TYR A 1 97 ? 22.472 13.171 -18.031 1.00 94.50 97 TYR A C 1
ATOM 792 O O . TYR A 1 97 ? 23.388 13.466 -17.277 1.00 94.50 97 TYR A O 1
ATOM 800 N N . ILE A 1 98 ? 21.623 12.182 -17.782 1.00 95.31 98 ILE A N 1
ATOM 801 C CA . ILE A 1 98 ? 21.727 11.264 -16.643 1.00 95.31 98 ILE A CA 1
ATOM 802 C C . ILE A 1 98 ? 22.177 9.910 -17.191 1.00 95.31 98 ILE A C 1
ATOM 804 O O . ILE A 1 98 ? 21.633 9.434 -18.192 1.00 95.31 98 ILE A O 1
ATOM 808 N N . TYR A 1 99 ? 23.194 9.316 -16.571 1.00 97.38 99 TYR A N 1
ATOM 809 C CA . TYR A 1 99 ? 23.794 8.056 -16.995 1.00 97.38 99 TYR A CA 1
ATOM 810 C C . TYR A 1 99 ? 23.361 6.936 -16.053 1.00 97.38 99 TYR A C 1
ATOM 812 O O . TYR A 1 99 ? 23.673 6.959 -14.861 1.00 97.38 99 TYR A O 1
ATOM 820 N N . LEU A 1 100 ? 22.644 5.963 -16.603 1.00 97.50 100 LEU A N 1
ATOM 821 C CA . LEU A 1 100 ? 22.041 4.853 -15.873 1.00 97.50 100 LEU A CA 1
ATOM 822 C C . LEU A 1 100 ? 22.487 3.518 -16.477 1.00 97.50 100 LEU A C 1
ATOM 824 O O . LEU A 1 100 ? 22.957 3.473 -17.619 1.00 97.50 100 LEU A O 1
ATOM 828 N N . GLU A 1 101 ? 22.304 2.426 -15.745 1.00 96.06 101 GLU A N 1
ATOM 829 C CA . GLU A 1 101 ? 22.357 1.079 -16.318 1.00 96.06 101 GLU A CA 1
ATOM 830 C C . GLU A 1 101 ? 21.411 0.956 -17.515 1.00 96.06 101 GLU A C 1
ATOM 832 O O . GLU A 1 101 ? 20.250 1.366 -17.474 1.00 96.06 101 GLU A O 1
ATOM 837 N N . PHE A 1 102 ? 21.923 0.396 -18.612 1.00 95.94 102 PHE A N 1
ATOM 838 C CA . PHE A 1 102 ? 21.065 -0.062 -19.691 1.00 95.94 102 PHE A CA 1
ATOM 839 C C . PHE A 1 102 ? 20.553 -1.464 -19.366 1.00 95.94 102 PHE A C 1
ATOM 841 O O . PHE A 1 102 ? 21.333 -2.413 -19.331 1.00 95.94 102 PHE A O 1
ATOM 848 N N . ILE A 1 103 ? 19.243 -1.588 -19.169 1.00 95.00 103 ILE A N 1
ATOM 849 C CA . ILE A 1 103 ? 18.604 -2.860 -18.832 1.00 95.00 103 ILE A CA 1
ATOM 850 C C . ILE A 1 103 ? 18.148 -3.542 -20.125 1.00 95.00 103 ILE A C 1
ATOM 852 O O . ILE A 1 103 ? 17.291 -3.022 -20.844 1.00 95.00 103 ILE A O 1
ATOM 856 N N . GLU A 1 104 ? 18.717 -4.712 -20.417 1.00 91.75 104 GLU A N 1
ATOM 857 C CA . GLU A 1 104 ? 18.324 -5.575 -21.540 1.00 91.75 104 GLU A CA 1
ATOM 858 C C . GLU A 1 104 ? 17.037 -6.338 -21.204 1.00 91.75 104 GLU A C 1
ATOM 860 O O . GLU A 1 104 ? 17.034 -7.522 -20.888 1.00 91.75 104 GLU A O 1
ATOM 865 N N . GLY A 1 105 ? 15.923 -5.609 -21.236 1.00 91.50 105 GLY A N 1
ATOM 866 C CA . GLY A 1 105 ? 14.598 -6.113 -20.903 1.00 91.50 105 GLY A CA 1
ATOM 867 C C . GLY A 1 105 ? 13.487 -5.302 -21.563 1.00 91.50 105 GLY A C 1
ATOM 868 O O . GLY A 1 105 ? 13.733 -4.390 -22.358 1.00 91.50 105 GLY A O 1
ATOM 869 N N . LYS A 1 106 ? 12.243 -5.638 -21.225 1.00 90.44 106 LYS A N 1
ATOM 870 C CA . LYS A 1 106 ? 11.045 -4.922 -21.690 1.00 90.44 106 LYS A CA 1
ATOM 871 C C . LYS A 1 106 ? 10.311 -4.323 -20.505 1.00 90.44 106 LYS A C 1
ATOM 873 O O . LYS A 1 106 ? 10.288 -4.919 -19.429 1.00 90.44 106 LYS A O 1
ATOM 878 N N . THR A 1 107 ? 9.701 -3.159 -20.700 1.00 91.88 107 THR A N 1
ATOM 879 C CA . THR A 1 107 ? 8.804 -2.617 -19.680 1.00 91.88 107 THR A CA 1
ATOM 880 C C . THR A 1 107 ? 7.558 -3.485 -19.574 1.00 91.88 107 THR A C 1
ATOM 882 O O . THR A 1 107 ? 7.146 -4.126 -20.547 1.00 91.88 107 THR A O 1
ATOM 885 N N . ILE A 1 108 ? 6.914 -3.480 -18.410 1.00 89.12 108 ILE A N 1
ATOM 886 C CA . ILE A 1 108 ? 5.620 -4.145 -18.233 1.00 89.12 108 ILE A CA 1
ATOM 887 C C . ILE A 1 108 ? 4.615 -3.649 -19.282 1.00 89.12 108 ILE A C 1
ATOM 889 O O . ILE A 1 108 ? 3.885 -4.446 -19.868 1.00 89.12 108 ILE A O 1
ATOM 893 N N . TYR A 1 109 ? 4.623 -2.351 -19.592 1.00 87.50 109 TYR A N 1
ATOM 894 C CA . TYR A 1 109 ? 3.764 -1.776 -20.629 1.00 87.50 109 TYR A CA 1
ATOM 895 C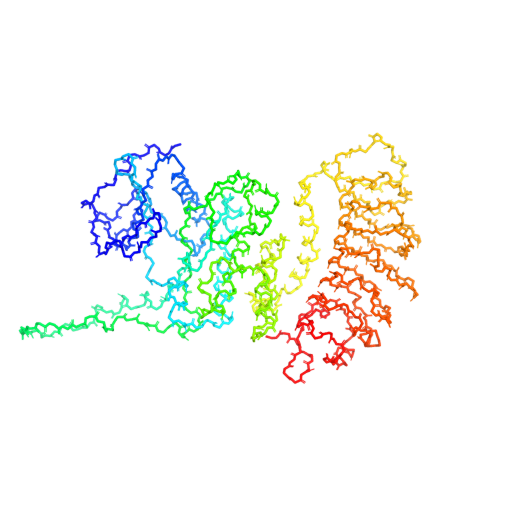 C . TYR A 1 109 ? 4.021 -2.370 -22.029 1.00 87.50 109 TYR A C 1
ATOM 897 O O . TYR A 1 109 ? 3.080 -2.670 -22.769 1.00 87.50 109 TYR A O 1
ATOM 905 N N . GLU A 1 110 ? 5.285 -2.599 -22.399 1.00 87.12 110 GLU A N 1
ATOM 906 C CA . GLU A 1 110 ? 5.649 -3.246 -23.668 1.00 87.12 110 GLU A CA 1
ATOM 907 C C . GLU A 1 110 ? 5.192 -4.707 -23.729 1.00 87.12 110 GLU A C 1
ATOM 909 O O . GLU A 1 110 ? 4.733 -5.162 -24.779 1.00 87.12 110 GLU A O 1
ATOM 914 N N . LEU A 1 111 ? 5.291 -5.440 -22.617 1.00 83.69 111 LEU A N 1
ATOM 915 C CA . LEU A 1 111 ? 4.809 -6.821 -22.514 1.00 83.69 111 LEU A CA 1
ATOM 916 C C . LEU A 1 111 ? 3.279 -6.888 -22.600 1.00 83.69 111 LEU A C 1
ATOM 918 O O . LEU A 1 111 ? 2.735 -7.675 -23.378 1.00 83.69 111 LEU A O 1
ATOM 922 N N . LYS A 1 112 ? 2.589 -5.985 -21.895 1.00 78.31 112 LYS A N 1
ATOM 923 C CA . LYS A 1 112 ? 1.134 -5.801 -21.953 1.00 78.31 112 LYS A CA 1
ATOM 924 C C . LYS A 1 112 ? 0.648 -5.530 -23.379 1.00 78.31 112 LYS A C 1
ATOM 926 O O . LYS A 1 112 ? -0.305 -6.166 -23.823 1.00 78.31 112 LYS A O 1
ATOM 931 N N . LYS A 1 113 ? 1.329 -4.665 -24.145 1.00 79.69 113 LYS A N 1
ATOM 932 C CA . LYS A 1 113 ? 1.008 -4.417 -25.568 1.00 79.69 113 LYS A CA 1
ATOM 933 C C . LYS A 1 113 ? 1.076 -5.668 -26.437 1.00 79.69 113 LYS A C 1
ATOM 935 O O . LYS A 1 113 ? 0.296 -5.798 -27.377 1.00 79.69 113 LYS A O 1
ATOM 940 N N . LYS A 1 114 ? 1.974 -6.602 -26.120 1.00 77.06 114 LYS A N 1
ATOM 941 C CA . LYS A 1 114 ? 2.052 -7.903 -26.800 1.00 77.06 114 LYS A CA 1
ATOM 942 C C . LYS A 1 114 ? 0.970 -8.889 -26.342 1.00 77.06 114 LYS A C 1
ATOM 944 O O . LYS A 1 114 ? 0.990 -10.031 -26.784 1.00 77.06 114 LYS A O 1
ATOM 949 N N . LYS A 1 115 ? 0.026 -8.452 -25.496 1.00 67.31 115 LYS A N 1
ATOM 950 C CA . LYS A 1 115 ? -1.042 -9.265 -24.900 1.00 67.31 115 LYS A CA 1
ATOM 951 C C . LYS A 1 115 ? -0.498 -10.509 -24.201 1.00 67.31 115 LYS A C 1
ATOM 953 O O . LYS A 1 115 ? -1.090 -11.575 -24.314 1.00 67.31 115 LYS A O 1
ATOM 958 N N . PHE A 1 116 ? 0.632 -10.375 -23.510 1.00 66.06 116 PHE A N 1
ATOM 959 C CA . PHE A 1 116 ? 1.161 -11.449 -22.681 1.00 66.06 116 PHE A CA 1
ATOM 960 C C . PHE A 1 116 ? 0.509 -11.357 -21.293 1.00 66.06 116 PHE A C 1
ATOM 962 O O . PHE A 1 116 ? 0.845 -10.429 -20.553 1.00 66.06 116 PHE A O 1
ATOM 969 N N . PRO A 1 117 ? -0.465 -12.220 -20.947 1.00 68.62 117 PRO A N 1
ATOM 970 C CA . PRO A 1 117 ? -1.007 -12.234 -19.597 1.00 68.62 117 PRO A CA 1
ATOM 971 C C . PRO A 1 117 ? 0.057 -12.778 -18.642 1.00 68.62 117 PRO A C 1
ATOM 973 O O . PRO A 1 117 ? 0.693 -13.789 -18.934 1.00 68.62 117 PRO A O 1
ATOM 976 N N . LEU A 1 118 ? 0.238 -12.114 -17.504 1.00 81.69 118 LEU A N 1
ATOM 977 C CA . LEU A 1 118 ? 0.965 -12.698 -16.384 1.00 81.69 118 LEU A CA 1
ATOM 978 C C . LEU A 1 118 ? -0.019 -13.463 -15.505 1.00 81.69 118 LEU A C 1
ATOM 980 O O . LEU A 1 118 ? -1.148 -13.016 -15.296 1.00 81.69 118 LEU A O 1
ATOM 984 N N . ASN A 1 119 ? 0.412 -14.605 -14.978 1.00 84.94 119 ASN A N 1
ATOM 985 C CA . ASN A 1 119 ? -0.344 -15.287 -13.935 1.00 84.94 119 ASN A CA 1
ATOM 986 C C . ASN A 1 119 ? -0.160 -14.571 -12.581 1.00 84.94 119 ASN A C 1
ATOM 988 O O . ASN A 1 119 ? 0.767 -13.782 -12.394 1.00 84.94 119 ASN A O 1
ATOM 992 N N . GLU A 1 120 ? -1.034 -14.845 -11.613 1.00 87.62 120 GLU A N 1
ATOM 993 C CA . GLU A 1 120 ? -0.993 -14.172 -10.308 1.00 87.62 120 GLU A CA 1
ATOM 994 C C . GLU A 1 120 ? 0.322 -14.366 -9.542 1.00 87.62 120 GLU A C 1
ATOM 996 O O . GLU A 1 120 ? 0.741 -13.458 -8.829 1.00 87.62 120 GLU A O 1
ATOM 1001 N N . LYS A 1 121 ? 1.010 -15.498 -9.732 1.00 87.12 121 LYS A N 1
ATOM 1002 C CA . LYS A 1 121 ? 2.315 -15.770 -9.116 1.00 87.12 121 LYS A CA 1
ATOM 1003 C C . LYS A 1 121 ? 3.411 -14.869 -9.693 1.00 87.12 121 LYS A C 1
ATOM 1005 O O . LYS A 1 121 ? 4.191 -14.275 -8.957 1.00 87.12 121 LYS A O 1
ATOM 1010 N N . GLN A 1 122 ? 3.437 -14.690 -11.009 1.00 88.81 122 GLN A N 1
ATOM 1011 C CA . GLN A 1 122 ? 4.337 -13.736 -11.659 1.00 88.81 122 GLN A CA 1
ATOM 1012 C C . GLN A 1 122 ? 4.028 -12.301 -11.216 1.00 88.81 122 GLN A C 1
ATOM 1014 O O . GLN A 1 122 ? 4.941 -11.522 -10.939 1.00 88.81 122 GLN A O 1
ATOM 1019 N N . ILE A 1 123 ? 2.741 -11.958 -11.107 1.00 91.12 123 ILE A N 1
ATOM 1020 C CA . ILE A 1 123 ? 2.290 -10.648 -10.628 1.00 91.12 123 ILE A CA 1
ATOM 1021 C C . ILE A 1 123 ? 2.736 -10.417 -9.179 1.00 91.12 123 ILE A C 1
ATOM 1023 O O . ILE A 1 123 ? 3.265 -9.347 -8.876 1.00 91.12 123 ILE A O 1
ATOM 1027 N N . SER A 1 124 ? 2.590 -11.402 -8.290 1.00 91.44 124 SER A N 1
ATOM 1028 C CA . SER A 1 124 ? 2.986 -11.266 -6.886 1.00 91.44 124 SER A CA 1
ATOM 1029 C C . SER A 1 124 ? 4.493 -11.033 -6.732 1.00 91.44 124 SER A C 1
ATOM 1031 O O . SER A 1 124 ? 4.893 -10.165 -5.958 1.00 91.44 124 SER A O 1
ATOM 1033 N N . ILE A 1 125 ? 5.333 -11.696 -7.536 1.00 91.56 125 ILE A N 1
ATOM 1034 C CA . ILE A 1 125 ? 6.790 -11.471 -7.563 1.00 91.56 125 ILE A CA 1
ATOM 1035 C C . ILE A 1 125 ? 7.124 -10.032 -7.975 1.00 91.56 125 ILE A C 1
ATOM 1037 O O . ILE A 1 125 ? 7.934 -9.369 -7.319 1.00 91.56 125 ILE A O 1
ATOM 1041 N N . ILE A 1 126 ? 6.473 -9.526 -9.027 1.00 93.69 126 ILE A N 1
ATOM 1042 C CA . ILE A 1 126 ? 6.650 -8.144 -9.492 1.00 93.69 126 ILE A CA 1
ATOM 1043 C C . ILE A 1 126 ? 6.274 -7.155 -8.392 1.00 93.69 126 ILE A C 1
ATOM 1045 O O . ILE A 1 126 ? 7.068 -6.280 -8.042 1.00 93.69 126 ILE A O 1
ATOM 1049 N N . LEU A 1 127 ? 5.083 -7.311 -7.816 1.00 94.19 127 LEU A N 1
ATOM 1050 C CA . LEU A 1 127 ? 4.562 -6.394 -6.806 1.00 94.19 127 LEU A CA 1
ATOM 1051 C C . LEU A 1 127 ? 5.381 -6.444 -5.512 1.00 94.19 127 LEU A C 1
ATOM 1053 O O . LEU A 1 127 ? 5.613 -5.401 -4.902 1.00 94.19 127 LEU A O 1
ATOM 1057 N N . LYS A 1 128 ? 5.899 -7.618 -5.135 1.00 93.06 128 LYS A N 1
ATOM 1058 C CA . LYS A 1 128 ? 6.808 -7.778 -3.996 1.00 93.06 128 LYS A CA 1
ATOM 1059 C C . LYS A 1 128 ? 8.104 -6.991 -4.186 1.00 93.06 128 LYS A C 1
ATOM 1061 O O . LYS A 1 128 ? 8.515 -6.279 -3.273 1.00 93.06 128 LYS A O 1
ATOM 1066 N N . LYS A 1 129 ? 8.715 -7.038 -5.375 1.00 94.06 129 LYS A N 1
ATOM 1067 C CA . LYS A 1 129 ? 9.898 -6.211 -5.679 1.00 94.06 129 LYS A CA 1
ATOM 1068 C C . LYS A 1 129 ? 9.586 -4.723 -5.749 1.00 94.06 129 LYS A C 1
ATOM 1070 O O . LYS A 1 129 ? 10.420 -3.920 -5.331 1.00 94.06 129 LYS A O 1
ATOM 1075 N N . CYS A 1 130 ? 8.401 -4.345 -6.228 1.00 95.88 130 CYS A N 1
ATOM 1076 C CA . CYS A 1 130 ? 7.951 -2.957 -6.157 1.00 95.88 130 CYS A CA 1
ATOM 1077 C C . CYS A 1 130 ? 7.850 -2.470 -4.709 1.00 95.88 130 CYS A C 1
ATOM 1079 O O . CYS A 1 130 ? 8.364 -1.398 -4.399 1.00 95.88 130 CYS A O 1
ATOM 1081 N N . LEU A 1 131 ? 7.263 -3.269 -3.815 1.00 94.44 131 LEU A N 1
ATOM 1082 C CA . LEU A 1 131 ? 7.152 -2.936 -2.394 1.00 94.44 131 LEU A CA 1
ATOM 1083 C C . LEU A 1 131 ? 8.505 -2.867 -1.689 1.00 94.44 131 LEU A C 1
ATOM 1085 O O . LEU A 1 131 ? 8.724 -1.930 -0.929 1.00 94.44 131 LEU A O 1
ATOM 1089 N N . GLU A 1 132 ? 9.424 -3.791 -1.978 1.00 94.81 132 GLU A N 1
ATOM 1090 C CA . GLU A 1 132 ? 10.801 -3.754 -1.464 1.00 94.81 132 GLU A CA 1
ATOM 1091 C C . GLU A 1 132 ? 11.481 -2.419 -1.824 1.00 94.81 132 GLU A C 1
ATOM 1093 O O . GLU A 1 132 ? 12.022 -1.727 -0.958 1.00 94.81 132 GLU A O 1
ATOM 1098 N N . THR A 1 133 ? 11.376 -1.999 -3.091 1.00 97.00 133 THR A N 1
ATOM 1099 C CA . THR A 1 133 ? 11.883 -0.696 -3.536 1.00 97.00 133 THR A CA 1
ATOM 1100 C C . THR A 1 133 ? 11.178 0.466 -2.852 1.00 97.00 133 THR A C 1
ATOM 1102 O O . THR A 1 133 ? 11.845 1.378 -2.370 1.00 97.00 133 THR A O 1
ATOM 1105 N N . MET A 1 134 ? 9.846 0.457 -2.802 1.00 95.88 134 MET A N 1
ATOM 1106 C CA . MET A 1 134 ? 9.063 1.521 -2.173 1.00 95.88 134 MET A CA 1
ATOM 1107 C C . MET A 1 134 ? 9.452 1.686 -0.704 1.00 95.88 134 MET A C 1
ATOM 1109 O O . MET A 1 134 ? 9.745 2.798 -0.279 1.00 95.88 134 MET A O 1
ATOM 1113 N N . LYS A 1 135 ? 9.566 0.589 0.049 1.00 94.12 135 LYS A N 1
ATOM 1114 C CA . LYS A 1 135 ? 9.965 0.602 1.459 1.00 94.12 135 LYS A CA 1
ATOM 1115 C C . LYS A 1 135 ? 11.356 1.197 1.643 1.00 94.12 135 LYS A C 1
ATOM 1117 O O . LYS A 1 135 ? 11.538 2.050 2.508 1.00 94.12 135 LYS A O 1
ATOM 1122 N N . PHE A 1 136 ? 12.310 0.827 0.790 1.00 96.81 136 PHE A N 1
ATOM 1123 C CA . PHE A 1 136 ? 13.641 1.433 0.788 1.00 96.81 136 PHE A CA 1
ATOM 1124 C C . PHE A 1 136 ? 13.604 2.944 0.500 1.00 96.81 136 PHE A C 1
ATOM 1126 O O . PHE A 1 136 ? 14.244 3.736 1.200 1.00 96.81 136 PHE A O 1
ATOM 1133 N N . LEU A 1 137 ? 12.841 3.377 -0.506 1.00 97.12 137 LEU A N 1
ATOM 1134 C CA . LEU A 1 137 ? 12.707 4.800 -0.830 1.00 97.12 137 LEU A CA 1
ATOM 1135 C C . LEU A 1 137 ? 12.070 5.572 0.328 1.00 97.12 137 LEU A C 1
ATOM 1137 O O . LEU A 1 137 ? 12.591 6.612 0.736 1.00 97.12 137 LEU A O 1
ATOM 1141 N N . HIS A 1 138 ? 10.983 5.042 0.885 1.00 94.25 138 HIS A N 1
ATOM 1142 C CA . HIS A 1 138 ? 10.187 5.703 1.912 1.00 94.25 138 HIS A CA 1
ATOM 1143 C C . HIS A 1 138 ? 10.948 5.768 3.237 1.00 94.25 138 HIS A C 1
ATOM 1145 O O . HIS A 1 138 ? 11.131 6.852 3.787 1.00 94.25 138 HIS A O 1
ATOM 1151 N N . ASN A 1 139 ? 11.458 4.631 3.711 1.00 93.50 139 ASN A N 1
ATOM 1152 C CA . ASN A 1 139 ? 12.012 4.508 5.058 1.00 93.50 139 ASN A CA 1
ATOM 1153 C C . ASN A 1 139 ? 13.499 4.880 5.124 1.00 93.50 139 ASN A C 1
ATOM 1155 O O . ASN A 1 139 ? 13.944 5.444 6.122 1.00 93.50 139 ASN A O 1
ATOM 1159 N N . ASN A 1 140 ? 14.284 4.583 4.081 1.00 95.94 140 ASN A N 1
ATOM 1160 C CA . ASN A 1 140 ? 15.741 4.778 4.106 1.00 95.94 140 ASN A CA 1
ATOM 1161 C C . ASN A 1 140 ? 16.201 6.023 3.337 1.00 95.94 140 ASN A C 1
ATOM 1163 O O . ASN A 1 140 ? 17.238 6.600 3.684 1.00 95.94 140 ASN A O 1
ATOM 1167 N N . CYS A 1 141 ? 15.446 6.453 2.319 1.00 96.75 141 CYS A N 1
ATOM 1168 C CA . CYS A 1 141 ? 15.759 7.654 1.538 1.00 96.75 141 CYS A CA 1
ATOM 1169 C C . CYS A 1 141 ? 14.865 8.858 1.879 1.00 96.75 141 CYS A C 1
ATOM 1171 O O . CYS A 1 141 ? 15.209 9.979 1.508 1.00 96.75 141 CYS A O 1
ATOM 1173 N N . ASN A 1 142 ? 13.743 8.658 2.583 1.00 95.31 142 ASN A N 1
ATOM 1174 C CA . ASN A 1 142 ? 12.706 9.674 2.796 1.00 95.31 142 ASN A CA 1
ATOM 1175 C C . ASN A 1 142 ? 12.206 10.296 1.471 1.00 95.31 142 ASN A C 1
ATOM 1177 O O . ASN A 1 142 ? 11.988 11.508 1.374 1.00 95.31 142 ASN A O 1
ATOM 1181 N N . LEU A 1 143 ? 12.056 9.461 0.442 1.00 95.56 143 LEU A N 1
ATOM 1182 C CA . LEU A 1 143 ? 11.601 9.821 -0.902 1.00 95.56 143 LEU A CA 1
ATOM 1183 C C . LEU A 1 143 ? 10.335 9.049 -1.268 1.00 95.56 143 LEU A C 1
ATOM 1185 O O . LEU A 1 143 ? 10.103 7.968 -0.748 1.00 95.56 143 LEU A O 1
ATOM 1189 N N . ILE A 1 144 ? 9.562 9.582 -2.208 1.00 92.44 144 ILE A N 1
ATOM 1190 C CA . ILE A 1 144 ? 8.416 8.931 -2.860 1.00 92.44 144 ILE A CA 1
ATOM 1191 C C . ILE A 1 144 ? 8.719 8.904 -4.357 1.00 92.44 144 ILE A C 1
ATOM 1193 O O . ILE A 1 144 ? 9.264 9.881 -4.878 1.00 92.44 144 ILE A O 1
ATOM 1197 N N . HIS A 1 145 ? 8.394 7.813 -5.051 1.00 93.88 145 HIS A N 1
ATOM 1198 C CA . HIS A 1 145 ? 8.659 7.684 -6.486 1.00 93.88 145 HIS A CA 1
ATOM 1199 C C . HIS A 1 145 ? 7.745 8.595 -7.321 1.00 93.88 145 HIS A C 1
ATOM 1201 O O . HIS A 1 145 ? 8.203 9.243 -8.261 1.00 93.88 145 HIS A O 1
ATOM 1207 N N . MET A 1 146 ? 6.460 8.663 -6.959 1.00 89.56 146 MET A N 1
ATOM 1208 C CA . MET A 1 146 ? 5.395 9.492 -7.546 1.00 89.56 146 MET A CA 1
ATOM 1209 C C . MET A 1 146 ? 4.970 9.166 -8.980 1.00 89.56 146 MET A C 1
ATOM 1211 O O . MET A 1 146 ? 3.885 9.579 -9.376 1.00 89.56 146 MET A O 1
ATOM 1215 N N . ASP A 1 147 ? 5.767 8.437 -9.761 1.00 89.62 147 ASP A N 1
ATOM 1216 C CA . ASP A 1 147 ? 5.378 7.987 -11.110 1.00 89.62 147 ASP A CA 1
ATOM 1217 C C . ASP A 1 147 ? 5.570 6.480 -11.301 1.00 89.62 147 ASP A C 1
ATOM 1219 O O . ASP A 1 147 ? 6.059 6.021 -12.332 1.00 89.62 147 ASP A O 1
ATOM 1223 N N . LEU A 1 148 ? 5.254 5.688 -10.274 1.00 92.12 148 LEU A N 1
ATOM 1224 C CA . LEU A 1 148 ? 5.316 4.235 -10.399 1.00 92.12 148 LEU A CA 1
ATOM 1225 C C . LEU A 1 148 ? 4.217 3.781 -11.374 1.00 92.12 148 LEU A C 1
ATOM 1227 O O . LEU A 1 148 ? 3.037 4.040 -11.154 1.00 92.12 148 LEU A O 1
ATOM 1231 N N . LYS A 1 149 ? 4.604 3.127 -12.473 1.00 91.00 149 LYS A N 1
ATOM 1232 C CA . LYS A 1 149 ? 3.688 2.650 -13.523 1.00 91.00 149 LYS A CA 1
ATOM 1233 C C . LYS A 1 149 ? 4.319 1.559 -14.376 1.00 91.00 149 LYS A C 1
ATOM 1235 O O . LYS A 1 149 ? 5.530 1.361 -14.333 1.00 91.00 149 LYS A O 1
ATOM 1240 N N . CYS A 1 150 ? 3.510 0.913 -15.212 1.00 90.50 150 CYS A N 1
ATOM 1241 C CA . CYS A 1 150 ? 3.938 -0.164 -16.107 1.00 90.50 150 CYS A CA 1
ATOM 1242 C C . CYS A 1 150 ? 5.092 0.234 -17.055 1.00 90.50 150 CYS A C 1
ATOM 1244 O O . CYS A 1 150 ? 5.908 -0.612 -17.413 1.00 90.50 150 CYS A O 1
ATOM 1246 N N . ASP A 1 151 ? 5.195 1.501 -17.465 1.00 90.50 151 ASP A N 1
ATOM 1247 C CA . ASP A 1 151 ? 6.313 2.013 -18.276 1.00 90.50 151 ASP A CA 1
ATOM 1248 C C . ASP A 1 151 ? 7.629 2.164 -17.501 1.00 90.50 151 ASP A C 1
ATOM 1250 O O . ASP A 1 151 ? 8.698 2.148 -18.108 1.00 90.50 151 ASP A O 1
ATOM 1254 N N . ASN A 1 152 ? 7.558 2.297 -16.176 1.00 93.44 152 ASN A N 1
ATOM 1255 C CA . ASN A 1 152 ? 8.702 2.571 -15.305 1.00 93.44 152 ASN A CA 1
ATOM 1256 C C . ASN A 1 152 ? 9.193 1.316 -14.561 1.00 93.44 152 ASN A C 1
ATOM 1258 O O . ASN A 1 152 ? 9.991 1.408 -13.631 1.00 93.44 152 ASN A O 1
ATOM 1262 N N . ILE A 1 153 ? 8.740 0.133 -14.982 1.00 95.19 153 ILE A N 1
ATOM 1263 C CA . ILE A 1 153 ? 9.167 -1.159 -14.443 1.00 95.19 153 ILE A CA 1
ATOM 1264 C C . ILE A 1 153 ? 9.621 -2.032 -15.612 1.00 95.19 153 ILE A C 1
ATOM 1266 O O . ILE A 1 153 ? 8.822 -2.339 -16.498 1.00 95.19 153 ILE A O 1
ATOM 1270 N N . ILE A 1 154 ? 10.897 -2.421 -15.623 1.00 94.81 154 ILE A N 1
ATOM 1271 C CA . ILE A 1 154 ? 11.496 -3.305 -16.631 1.00 94.81 154 ILE A CA 1
ATOM 1272 C C . ILE A 1 154 ? 11.668 -4.707 -16.051 1.00 94.81 154 ILE A C 1
ATOM 1274 O O . ILE A 1 154 ? 12.223 -4.859 -14.964 1.00 94.81 154 ILE A O 1
ATOM 1278 N N . LEU A 1 155 ? 11.242 -5.718 -16.811 1.00 92.44 155 LEU A N 1
ATOM 1279 C CA . LEU A 1 155 ? 11.578 -7.118 -16.564 1.00 92.44 155 LEU A CA 1
ATOM 1280 C C . LEU A 1 155 ? 12.784 -7.503 -17.429 1.00 92.44 155 LEU A C 1
ATOM 1282 O O . LEU A 1 155 ? 12.721 -7.419 -18.663 1.00 92.44 155 LEU A O 1
ATOM 1286 N N . LYS A 1 156 ? 13.878 -7.911 -16.781 1.00 89.19 156 LYS A N 1
ATOM 1287 C CA . LYS A 1 156 ? 15.090 -8.453 -17.405 1.00 89.19 156 LYS A CA 1
ATOM 1288 C C . LYS A 1 156 ? 15.055 -9.982 -17.268 1.00 89.19 156 LYS A C 1
ATOM 1290 O O . LYS A 1 156 ? 15.097 -10.476 -16.148 1.00 89.19 156 LYS A O 1
ATOM 1295 N N . PRO A 1 157 ? 14.987 -10.757 -18.361 1.00 83.00 157 PRO A N 1
ATOM 1296 C CA . PRO A 1 157 ? 15.100 -12.211 -18.273 1.00 83.00 157 PRO A CA 1
ATOM 1297 C C . PRO A 1 157 ? 16.500 -12.614 -17.786 1.00 83.00 157 PRO A C 1
ATOM 1299 O O . PRO A 1 157 ? 17.497 -12.180 -18.366 1.00 83.00 157 PRO A O 1
ATOM 1302 N N . ASN A 1 158 ? 16.597 -13.487 -16.783 1.00 78.25 158 ASN A N 1
ATOM 1303 C CA . ASN A 1 158 ? 17.891 -13.877 -16.199 1.00 78.25 158 ASN A CA 1
ATOM 1304 C C . ASN A 1 158 ? 18.756 -14.705 -17.167 1.00 78.25 158 ASN A C 1
ATOM 1306 O O . ASN A 1 158 ? 19.982 -14.718 -17.070 1.00 78.25 158 ASN A O 1
ATOM 1310 N N . ASN A 1 159 ? 18.138 -15.328 -18.176 1.00 65.44 159 ASN A N 1
ATOM 1311 C CA . ASN A 1 159 ? 18.843 -16.087 -19.214 1.00 65.44 159 ASN A CA 1
ATOM 1312 C C . ASN A 1 159 ? 19.803 -15.225 -20.067 1.00 65.44 159 ASN A C 1
ATOM 1314 O O . ASN A 1 159 ? 20.655 -15.784 -20.759 1.00 65.44 159 ASN A O 1
ATOM 1318 N N . TYR A 1 160 ? 19.712 -13.887 -20.014 1.00 51.22 160 TYR A N 1
ATOM 1319 C CA . TYR A 1 160 ? 20.632 -12.998 -20.737 1.00 51.22 160 TYR A CA 1
ATOM 1320 C C . TYR A 1 160 ? 22.080 -13.064 -20.227 1.00 51.22 160 TYR A C 1
ATOM 1322 O O . TYR A 1 160 ? 23.004 -12.905 -21.026 1.00 51.22 160 TYR A O 1
ATOM 1330 N N . ASP A 1 161 ? 22.304 -13.351 -18.942 1.00 50.34 161 ASP A N 1
ATOM 1331 C CA . ASP A 1 161 ? 23.666 -13.373 -18.392 1.00 50.34 161 ASP A CA 1
ATOM 1332 C C . ASP A 1 161 ? 24.404 -14.695 -18.716 1.00 50.34 161 ASP A C 1
ATOM 1334 O O . ASP A 1 161 ? 25.628 -14.702 -18.856 1.00 50.34 161 ASP A O 1
ATOM 1338 N N . ASN A 1 162 ? 23.679 -15.801 -18.951 1.00 37.69 162 ASN A N 1
ATOM 1339 C CA . ASN A 1 162 ? 24.279 -17.124 -19.199 1.00 37.69 162 ASN A CA 1
ATOM 1340 C C . ASN A 1 162 ? 24.802 -17.330 -20.633 1.00 37.69 162 ASN A C 1
ATOM 1342 O O . ASN A 1 162 ? 25.765 -18.070 -20.834 1.00 37.69 162 ASN A O 1
ATOM 1346 N N . ASN A 1 163 ? 24.230 -16.661 -21.639 1.00 33.84 163 ASN A N 1
ATOM 1347 C CA . ASN A 1 163 ? 24.632 -16.879 -23.037 1.00 33.84 163 ASN A CA 1
ATOM 1348 C C . ASN A 1 163 ? 25.886 -16.098 -23.466 1.00 33.84 163 ASN A C 1
ATOM 1350 O O . ASN A 1 163 ? 26.509 -16.457 -24.465 1.00 33.84 163 ASN A O 1
ATOM 1354 N N . ASN A 1 164 ? 26.314 -15.080 -22.711 1.00 33.25 164 ASN A N 1
ATOM 1355 C CA . ASN A 1 164 ? 27.516 -14.312 -23.059 1.00 33.25 164 ASN A CA 1
ATOM 1356 C C . ASN A 1 164 ? 28.837 -14.982 -22.644 1.00 33.25 164 ASN A C 1
ATOM 1358 O O . ASN A 1 164 ? 29.882 -14.593 -23.160 1.00 33.25 164 ASN A O 1
ATOM 1362 N N . ASN A 1 165 ? 28.815 -16.007 -21.783 1.00 32.25 165 ASN A N 1
ATOM 1363 C CA . ASN A 1 165 ? 30.039 -16.706 -21.371 1.00 32.25 165 ASN A CA 1
ATOM 1364 C C . ASN A 1 165 ? 30.329 -18.006 -22.139 1.00 32.25 165 ASN A C 1
ATOM 1366 O O . ASN A 1 165 ? 31.460 -18.478 -22.077 1.00 32.25 165 ASN A O 1
ATOM 1370 N N . ASN A 1 166 ? 29.383 -18.550 -22.915 1.00 30.22 166 ASN A N 1
ATOM 1371 C CA . ASN A 1 166 ? 29.588 -19.825 -23.625 1.00 30.22 166 ASN A CA 1
ATOM 1372 C C . ASN A 1 166 ? 29.775 -19.725 -25.146 1.00 30.22 166 ASN A C 1
ATOM 1374 O O . ASN A 1 166 ? 30.013 -20.746 -25.782 1.00 30.22 166 ASN A O 1
ATOM 1378 N N . ASN A 1 167 ? 29.766 -18.527 -25.738 1.00 29.38 167 ASN A N 1
ATOM 1379 C CA . ASN A 1 167 ? 29.895 -18.368 -27.195 1.00 29.38 167 ASN A CA 1
ATOM 1380 C C . ASN A 1 167 ? 31.279 -17.933 -27.707 1.00 29.38 167 ASN A C 1
ATOM 1382 O O . ASN A 1 167 ? 31.385 -17.492 -28.845 1.00 29.38 167 ASN A O 1
ATOM 1386 N N . ASN A 1 168 ? 32.354 -18.108 -26.929 1.00 30.94 168 ASN A N 1
ATOM 1387 C CA . ASN A 1 168 ? 33.718 -17.835 -27.414 1.00 30.94 168 ASN A CA 1
ATOM 1388 C C . ASN A 1 168 ? 34.604 -19.067 -27.637 1.00 30.94 168 ASN A C 1
ATOM 1390 O O . ASN A 1 168 ? 35.788 -18.907 -27.904 1.00 30.94 168 ASN A O 1
ATOM 1394 N N . ASN A 1 169 ? 34.043 -20.277 -27.622 1.00 31.12 169 ASN A N 1
ATOM 1395 C CA . ASN A 1 169 ? 34.732 -21.473 -28.104 1.00 31.12 169 ASN A CA 1
ATOM 1396 C C . ASN A 1 169 ? 33.787 -22.284 -28.997 1.00 31.12 169 ASN A C 1
ATOM 1398 O O . ASN A 1 169 ? 33.206 -23.259 -28.538 1.00 31.12 169 ASN A O 1
ATOM 1402 N N . ASN A 1 170 ? 33.594 -21.852 -30.248 1.00 27.78 170 ASN A N 1
ATOM 1403 C CA . ASN A 1 170 ? 33.541 -22.750 -31.409 1.00 27.78 170 ASN A CA 1
ATOM 1404 C C . ASN A 1 170 ? 33.365 -21.989 -32.735 1.00 27.78 170 ASN A C 1
ATOM 1406 O O . ASN A 1 170 ? 32.517 -21.111 -32.853 1.00 27.78 170 ASN A O 1
ATOM 1410 N N . ASN A 1 171 ? 34.135 -22.448 -33.728 1.00 29.89 171 ASN A N 1
ATOM 1411 C CA . ASN A 1 171 ? 34.125 -22.149 -35.167 1.00 29.89 171 ASN A CA 1
ATOM 1412 C C . ASN A 1 171 ? 34.744 -20.794 -35.562 1.00 29.89 171 ASN A C 1
ATOM 1414 O O . ASN A 1 171 ? 34.130 -19.751 -35.404 1.00 29.89 171 ASN A O 1
ATOM 1418 N N . ASN A 1 172 ? 35.971 -20.686 -36.087 1.00 27.17 172 ASN A N 1
ATOM 1419 C CA . ASN A 1 172 ? 36.711 -21.549 -37.017 1.00 27.17 172 ASN A CA 1
ATOM 1420 C C . ASN A 1 172 ? 35.869 -22.104 -38.182 1.00 27.17 172 ASN A C 1
ATOM 1422 O O . ASN A 1 172 ? 35.038 -22.986 -38.003 1.00 27.17 172 ASN A O 1
ATOM 1426 N N . ASN A 1 173 ? 36.225 -21.627 -39.376 1.00 28.97 173 ASN A N 1
ATOM 1427 C CA . ASN A 1 173 ? 35.895 -22.087 -40.727 1.00 28.97 173 ASN A CA 1
ATOM 1428 C C . ASN A 1 173 ? 34.828 -21.328 -41.535 1.00 28.97 173 ASN A C 1
ATOM 1430 O O . ASN A 1 173 ? 33.643 -21.308 -41.223 1.00 28.97 173 ASN A O 1
ATOM 1434 N N . ASN A 1 174 ? 35.340 -20.896 -42.693 1.00 30.27 174 ASN A N 1
ATOM 1435 C CA . ASN A 1 174 ? 34.724 -20.607 -43.988 1.00 30.27 174 ASN A CA 1
ATOM 1436 C C . ASN A 1 174 ? 34.200 -19.182 -44.206 1.00 30.27 174 ASN A C 1
ATOM 1438 O O . ASN A 1 174 ? 33.180 -18.780 -43.668 1.00 30.27 174 ASN A O 1
ATOM 1442 N N . ASN A 1 175 ? 34.987 -18.316 -44.852 1.00 27.88 175 ASN A N 1
ATOM 1443 C CA . ASN A 1 175 ? 35.217 -18.179 -46.306 1.00 27.88 175 ASN A CA 1
ATOM 1444 C C . ASN A 1 175 ? 33.985 -17.789 -47.143 1.00 27.88 175 ASN A C 1
ATOM 1446 O O . ASN A 1 175 ? 33.044 -18.559 -47.282 1.00 27.88 175 ASN A O 1
ATOM 1450 N N . ASN A 1 176 ? 34.196 -16.676 -47.856 1.00 27.78 176 ASN A N 1
ATOM 1451 C CA . ASN A 1 176 ? 33.741 -16.324 -49.203 1.00 27.78 176 ASN A CA 1
ATOM 1452 C C . ASN A 1 176 ? 32.315 -15.803 -49.462 1.00 27.78 176 ASN A C 1
ATOM 1454 O O . ASN A 1 176 ? 31.328 -16.517 -49.362 1.00 27.78 176 ASN A O 1
ATOM 1458 N N . ASN A 1 177 ? 32.320 -14.569 -49.993 1.00 27.22 177 ASN A N 1
ATOM 1459 C CA . ASN A 1 177 ? 31.626 -14.090 -51.197 1.00 27.22 177 ASN A CA 1
ATOM 1460 C C . ASN A 1 177 ? 30.140 -14.431 -51.374 1.00 27.22 177 ASN A C 1
ATOM 1462 O O . ASN A 1 177 ? 29.807 -15.532 -51.793 1.00 27.22 177 ASN A O 1
ATOM 1466 N N . ASN A 1 178 ? 29.273 -13.416 -51.311 1.00 29.52 178 ASN A N 1
ATOM 1467 C CA . ASN A 1 178 ? 28.729 -12.733 -52.499 1.00 29.52 178 ASN A CA 1
ATOM 1468 C C . ASN A 1 178 ? 27.508 -11.867 -52.144 1.00 29.52 178 ASN A C 1
ATOM 1470 O O . ASN A 1 178 ? 26.636 -12.281 -51.394 1.00 29.52 178 ASN A O 1
ATOM 1474 N N . ASN A 1 179 ? 27.485 -10.684 -52.760 1.00 26.98 179 ASN A N 1
ATOM 1475 C CA . ASN A 1 179 ? 26.368 -9.945 -53.358 1.00 26.98 179 ASN A CA 1
ATOM 1476 C C . ASN A 1 179 ? 24.905 -10.150 -52.903 1.00 26.98 179 ASN A C 1
ATOM 1478 O O . ASN A 1 179 ? 24.373 -11.252 -52.869 1.00 26.98 179 ASN A O 1
ATOM 1482 N N . ASN A 1 180 ? 24.236 -8.989 -52.896 1.00 27.61 180 ASN A N 1
ATOM 1483 C CA . ASN A 1 180 ? 22.817 -8.716 -53.157 1.00 27.61 180 ASN A CA 1
ATOM 1484 C C . ASN A 1 180 ? 21.827 -8.637 -51.980 1.00 27.61 180 ASN A C 1
ATOM 1486 O O . ASN A 1 180 ? 21.331 -9.626 -51.462 1.00 27.61 180 ASN A O 1
ATOM 1490 N N . SER A 1 181 ? 21.479 -7.373 -51.703 1.00 26.45 181 SER A N 1
ATOM 1491 C CA . SER A 1 181 ? 20.130 -6.790 -51.608 1.00 26.45 181 SER A CA 1
ATOM 1492 C C . SER A 1 181 ? 19.017 -7.518 -50.847 1.00 26.45 181 SER A C 1
ATOM 1494 O O . SER A 1 181 ? 18.543 -8.572 -51.257 1.00 26.45 181 SER A O 1
ATOM 1496 N N . ASN A 1 182 ? 18.454 -6.749 -49.909 1.00 24.34 182 ASN A N 1
ATOM 1497 C CA . ASN A 1 182 ? 17.095 -6.814 -49.370 1.00 24.34 182 ASN A CA 1
ATOM 1498 C C . ASN A 1 182 ? 16.745 -8.084 -48.595 1.00 24.34 182 ASN A C 1
ATOM 1500 O O . ASN A 1 182 ? 16.046 -8.962 -49.095 1.00 24.34 182 ASN A O 1
ATOM 1504 N N . ILE A 1 183 ? 17.122 -8.107 -47.317 1.00 27.03 183 ILE A N 1
ATOM 1505 C CA . ILE A 1 183 ? 16.468 -8.963 -46.332 1.00 27.03 183 ILE A CA 1
ATOM 1506 C C . ILE A 1 183 ? 15.918 -8.068 -45.226 1.00 27.03 183 ILE A C 1
ATOM 1508 O O . ILE A 1 183 ? 16.630 -7.273 -44.621 1.00 27.03 183 ILE A O 1
ATOM 1512 N N . ASN A 1 184 ? 14.605 -8.181 -45.054 1.00 24.53 184 ASN A N 1
ATOM 1513 C CA . ASN A 1 184 ? 13.839 -7.649 -43.944 1.00 24.53 184 ASN A CA 1
ATOM 1514 C C . ASN A 1 184 ? 14.425 -8.183 -42.630 1.00 24.53 184 ASN A C 1
ATOM 1516 O O . ASN A 1 184 ? 14.210 -9.349 -42.294 1.00 24.53 184 ASN A O 1
ATOM 1520 N N . ASP A 1 185 ? 15.115 -7.331 -41.876 1.00 28.28 185 ASP A N 1
ATOM 1521 C CA . ASP A 1 185 ? 15.494 -7.603 -40.487 1.00 28.28 185 ASP A CA 1
ATOM 1522 C C . ASP A 1 185 ? 14.276 -7.417 -39.565 1.00 28.28 185 ASP A C 1
ATOM 1524 O O . ASP A 1 185 ? 14.247 -6.563 -38.688 1.00 28.28 185 ASP A O 1
ATOM 1528 N N . ASP A 1 186 ? 13.252 -8.240 -39.781 1.00 29.12 186 ASP A N 1
ATOM 1529 C CA . ASP A 1 186 ? 12.212 -8.547 -38.799 1.00 29.12 186 ASP A CA 1
ATOM 1530 C C . ASP A 1 186 ? 12.204 -10.067 -38.605 1.00 29.12 186 ASP A C 1
ATOM 1532 O O . ASP A 1 186 ? 11.207 -10.732 -38.856 1.00 29.12 186 ASP A O 1
ATOM 1536 N N . ASN A 1 187 ? 13.342 -10.659 -38.223 1.00 24.78 187 ASN A N 1
ATOM 1537 C CA . ASN A 1 187 ? 13.380 -12.037 -37.737 1.00 24.78 187 ASN A CA 1
ATOM 1538 C C . ASN A 1 187 ? 14.584 -12.303 -36.819 1.00 24.78 187 ASN A C 1
ATOM 1540 O O . ASN A 1 187 ? 15.739 -12.126 -37.188 1.00 24.78 187 ASN A O 1
ATOM 1544 N N . ASN A 1 188 ? 14.264 -12.847 -35.644 1.00 28.11 188 ASN A N 1
ATOM 1545 C CA . ASN A 1 188 ? 15.114 -13.731 -34.842 1.00 28.11 188 ASN A CA 1
ATOM 1546 C C . ASN A 1 188 ? 16.306 -13.157 -34.067 1.00 28.11 188 ASN A C 1
ATOM 1548 O O . ASN A 1 188 ? 17.355 -13.788 -34.012 1.00 28.11 188 ASN A O 1
ATOM 1552 N N . ASN A 1 189 ? 16.090 -12.097 -33.282 1.00 28.30 189 ASN A N 1
ATOM 1553 C CA . ASN A 1 189 ? 16.825 -11.980 -32.019 1.00 28.30 189 ASN A CA 1
ATOM 1554 C C . ASN A 1 189 ? 15.874 -12.015 -30.812 1.00 28.30 189 ASN A C 1
ATOM 1556 O O . ASN A 1 189 ? 15.256 -11.024 -30.425 1.00 28.30 189 ASN A O 1
ATOM 1560 N N . SER A 1 190 ? 15.786 -13.214 -30.222 1.00 34.44 190 SER A N 1
ATOM 1561 C CA . SER A 1 190 ? 15.503 -13.458 -28.801 1.00 34.44 190 SER A CA 1
ATOM 1562 C C . SER A 1 190 ? 14.211 -12.847 -28.229 1.00 34.44 190 SER A C 1
ATOM 1564 O O . SER A 1 190 ? 14.233 -12.008 -27.333 1.00 34.44 190 SER A O 1
ATOM 1566 N N . ASN A 1 191 ? 13.049 -13.367 -28.642 1.00 36.97 191 ASN A N 1
ATOM 1567 C CA . ASN A 1 191 ? 11.895 -13.474 -27.734 1.00 36.97 191 ASN A CA 1
ATOM 1568 C C . ASN A 1 191 ? 12.082 -14.724 -26.847 1.00 36.97 191 ASN A C 1
ATOM 1570 O O . ASN A 1 191 ? 11.257 -15.632 -26.876 1.00 36.97 191 ASN A O 1
ATOM 1574 N N . SER A 1 192 ? 13.203 -14.814 -26.120 1.00 39.47 192 SER A N 1
ATOM 1575 C CA . SER A 1 192 ? 13.453 -15.920 -25.193 1.00 39.47 192 SER A CA 1
ATOM 1576 C C . SER A 1 192 ? 12.342 -15.952 -24.145 1.00 39.47 192 SER A C 1
ATOM 1578 O O . SER A 1 192 ? 12.160 -14.987 -23.401 1.00 39.47 192 SER A O 1
ATOM 1580 N N . ASN A 1 193 ? 11.594 -17.050 -24.168 1.00 37.62 193 ASN A N 1
ATOM 1581 C CA . ASN A 1 193 ? 10.512 -17.442 -23.278 1.00 37.62 193 ASN A CA 1
ATOM 1582 C C . ASN A 1 193 ? 10.667 -16.892 -21.847 1.00 37.62 193 ASN A C 1
ATOM 1584 O O . ASN A 1 193 ? 11.505 -17.367 -21.090 1.00 37.62 193 ASN A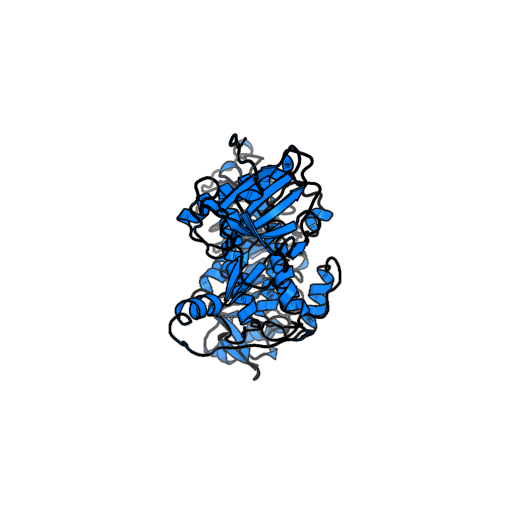 O 1
ATOM 1588 N N . ILE A 1 194 ? 9.797 -15.955 -21.452 1.00 47.78 194 ILE A N 1
ATOM 1589 C CA . ILE A 1 194 ? 9.507 -15.660 -20.031 1.00 47.78 194 ILE A CA 1
ATOM 1590 C C . ILE A 1 194 ? 8.683 -16.817 -19.402 1.00 47.78 194 ILE A C 1
ATOM 1592 O O . ILE A 1 194 ? 8.366 -16.789 -18.222 1.00 47.78 194 ILE A O 1
ATOM 1596 N N . ASN A 1 195 ? 8.379 -17.873 -20.170 1.00 44.06 195 ASN A N 1
ATOM 1597 C CA . ASN A 1 195 ? 7.611 -19.039 -19.719 1.00 44.06 195 ASN A CA 1
ATOM 1598 C C . ASN A 1 195 ? 8.320 -19.896 -18.652 1.00 44.06 195 ASN A C 1
ATOM 1600 O O . ASN A 1 195 ? 7.659 -20.732 -18.047 1.00 44.06 195 ASN A O 1
ATOM 1604 N N . ASP A 1 196 ? 9.626 -19.722 -18.405 1.00 50.78 196 ASP A N 1
ATOM 1605 C CA . ASP A 1 196 ? 10.261 -20.319 -17.222 1.00 50.78 196 ASP A CA 1
ATOM 1606 C C . ASP A 1 196 ? 9.869 -19.465 -16.007 1.00 50.78 196 ASP A C 1
ATOM 1608 O O . ASP A 1 196 ? 10.512 -18.461 -15.694 1.00 50.78 196 ASP A O 1
ATOM 1612 N N . ASP A 1 197 ? 8.753 -19.852 -15.384 1.00 54.56 197 ASP A N 1
ATOM 1613 C CA . ASP A 1 197 ? 7.765 -18.990 -14.719 1.00 54.56 197 ASP A CA 1
ATOM 1614 C C . ASP A 1 197 ? 8.240 -17.971 -13.664 1.00 54.56 197 ASP A C 1
ATOM 1616 O O . ASP A 1 197 ? 7.428 -17.149 -13.255 1.00 54.56 197 ASP A O 1
ATOM 1620 N N . ASN A 1 198 ? 9.503 -17.944 -13.227 1.00 64.50 198 ASN A N 1
ATOM 1621 C CA . ASN A 1 198 ? 9.961 -17.045 -12.155 1.00 64.50 198 ASN A CA 1
ATOM 1622 C C . ASN A 1 198 ? 11.379 -16.464 -12.342 1.00 64.50 198 ASN A C 1
ATOM 1624 O O . ASN A 1 198 ? 11.914 -15.871 -11.409 1.00 64.50 198 ASN A O 1
ATOM 1628 N N . ASN A 1 199 ? 12.024 -16.637 -13.503 1.00 78.62 199 ASN A N 1
ATOM 1629 C CA . ASN A 1 199 ? 13.446 -16.294 -13.666 1.00 78.62 199 ASN A CA 1
ATOM 1630 C C . ASN A 1 199 ? 13.671 -14.933 -14.356 1.00 78.62 199 ASN A C 1
ATOM 1632 O O . ASN A 1 199 ? 14.267 -14.848 -15.436 1.00 78.62 199 ASN A O 1
ATOM 1636 N N . PHE A 1 200 ? 13.163 -13.860 -13.750 1.00 86.50 200 PHE A N 1
ATOM 1637 C CA . PHE A 1 200 ? 13.378 -12.492 -14.221 1.00 86.50 200 PHE A CA 1
ATOM 1638 C C . PHE A 1 200 ? 13.739 -11.544 -13.076 1.00 86.50 200 PHE A C 1
ATOM 1640 O O . PHE A 1 200 ? 13.150 -11.589 -11.996 1.00 86.50 200 PHE A O 1
ATOM 1647 N N . ASP A 1 201 ? 14.666 -10.635 -13.351 1.00 91.56 201 ASP A N 1
ATOM 1648 C CA . ASP A 1 201 ? 14.981 -9.507 -12.490 1.00 91.56 201 ASP A CA 1
ATOM 1649 C C . ASP A 1 201 ? 14.045 -8.336 -12.801 1.00 91.56 201 ASP A C 1
ATOM 1651 O O . ASP A 1 201 ? 13.716 -8.044 -13.956 1.00 91.56 201 ASP A O 1
ATOM 1655 N N . ILE A 1 202 ? 13.633 -7.624 -11.757 1.00 94.56 202 ILE A N 1
ATOM 1656 C CA . ILE A 1 202 ? 12.795 -6.429 -11.862 1.00 94.56 202 ILE A CA 1
ATOM 1657 C C . ILE A 1 202 ? 13.663 -5.209 -11.611 1.00 94.56 202 ILE A C 1
ATOM 1659 O O . ILE A 1 202 ? 14.401 -5.174 -10.634 1.00 94.56 202 ILE A O 1
ATOM 1663 N N . LYS A 1 203 ? 13.541 -4.188 -12.457 1.00 96.31 203 LYS A N 1
ATOM 1664 C CA . LYS A 1 203 ? 14.200 -2.892 -12.275 1.00 96.31 203 LYS A CA 1
ATOM 1665 C C . LYS A 1 203 ? 13.182 -1.761 -12.359 1.00 96.31 203 LYS A C 1
ATOM 1667 O O . LYS A 1 203 ? 12.477 -1.635 -13.361 1.00 96.31 203 LYS A O 1
ATOM 1672 N N . ILE A 1 204 ? 13.140 -0.921 -11.330 1.00 97.25 204 ILE A N 1
ATOM 1673 C CA . ILE A 1 204 ? 12.335 0.302 -11.294 1.00 97.25 204 ILE A CA 1
ATOM 1674 C C . ILE A 1 204 ? 13.186 1.466 -11.782 1.00 97.25 204 ILE A C 1
ATOM 1676 O O . ILE A 1 204 ? 14.301 1.698 -11.300 1.00 97.25 204 ILE A O 1
ATOM 1680 N N . ILE A 1 205 ? 12.645 2.188 -12.757 1.00 94.38 205 ILE A N 1
ATOM 1681 C CA . ILE A 1 205 ? 13.324 3.259 -13.477 1.00 94.38 205 ILE A CA 1
ATOM 1682 C C . ILE A 1 205 ? 12.557 4.578 -13.353 1.00 94.38 205 ILE A C 1
ATOM 1684 O O . ILE A 1 205 ? 11.394 4.600 -12.982 1.00 94.38 205 ILE A O 1
ATOM 1688 N N . ASP A 1 206 ? 13.209 5.663 -13.768 1.00 91.88 206 ASP A N 1
ATOM 1689 C CA . ASP A 1 206 ? 12.641 7.014 -13.873 1.00 91.88 206 ASP A CA 1
ATOM 1690 C C . ASP A 1 206 ? 12.197 7.660 -12.548 1.00 91.88 206 ASP A C 1
ATOM 1692 O O . ASP A 1 206 ? 11.023 7.752 -12.207 1.00 91.88 206 ASP A O 1
ATOM 1696 N N . TYR A 1 207 ? 13.172 8.247 -11.855 1.00 93.50 207 TYR A N 1
ATOM 1697 C CA . TYR A 1 207 ? 12.973 8.993 -10.611 1.00 93.50 207 TYR A CA 1
ATOM 1698 C C . TYR A 1 207 ? 12.741 10.494 -10.862 1.00 93.50 207 TYR A C 1
ATOM 1700 O O . TYR A 1 207 ? 12.912 11.309 -9.953 1.00 93.50 207 TYR A O 1
ATOM 1708 N N . GLY A 1 208 ? 12.369 10.891 -12.087 1.00 89.56 208 GLY A N 1
ATOM 1709 C CA . GLY A 1 208 ? 12.263 12.298 -12.492 1.00 89.56 208 GLY A CA 1
ATOM 1710 C C . GLY A 1 208 ? 11.212 13.109 -11.731 1.00 89.56 208 GLY A C 1
ATOM 1711 O O . GLY A 1 208 ? 11.369 14.320 -11.569 1.00 89.56 208 GLY A O 1
ATOM 1712 N N . LEU A 1 209 ? 10.169 12.441 -11.232 1.00 89.25 209 LEU A N 1
ATOM 1713 C CA . LEU A 1 209 ? 9.118 13.039 -10.404 1.00 89.25 209 LEU A CA 1
ATOM 1714 C C . LEU A 1 209 ? 9.299 12.769 -8.905 1.00 89.25 209 LEU A C 1
ATOM 1716 O O . LEU A 1 209 ? 8.487 13.240 -8.115 1.00 89.25 209 LEU A O 1
ATOM 1720 N N . SER A 1 210 ? 10.362 12.064 -8.505 1.00 92.38 210 SER A N 1
ATOM 1721 C CA . SER A 1 210 ? 10.568 11.719 -7.100 1.00 92.38 210 SER A CA 1
ATOM 1722 C C . SER A 1 210 ? 10.739 12.961 -6.224 1.00 92.38 210 SER A C 1
ATOM 1724 O O . SER A 1 210 ? 11.398 13.941 -6.596 1.00 92.38 210 SER A O 1
ATOM 1726 N N . GLN A 1 211 ? 10.155 12.914 -5.031 1.00 90.50 211 GLN A N 1
ATOM 1727 C CA . GLN A 1 211 ? 10.144 14.035 -4.096 1.00 90.50 211 GLN A CA 1
ATOM 1728 C C . GLN A 1 211 ? 10.294 13.552 -2.655 1.00 90.50 211 GLN A C 1
ATOM 1730 O O . GLN A 1 211 ? 9.993 12.401 -2.336 1.00 90.50 211 GLN A O 1
ATOM 1735 N N . LYS A 1 212 ? 10.781 14.433 -1.778 1.00 91.88 212 LYS A N 1
ATOM 1736 C CA . LYS A 1 212 ? 10.900 14.147 -0.354 1.00 91.88 212 LYS A CA 1
ATOM 1737 C C . LYS A 1 212 ? 9.510 14.057 0.284 1.00 91.88 212 LYS A C 1
ATOM 1739 O O . LYS A 1 212 ? 8.645 14.893 0.017 1.00 91.88 212 LYS A O 1
ATOM 1744 N N . ILE A 1 213 ? 9.307 13.065 1.153 1.00 88.25 213 ILE A N 1
ATOM 1745 C CA . ILE A 1 213 ? 8.089 12.973 1.974 1.00 88.25 213 ILE A CA 1
ATOM 1746 C C . ILE A 1 213 ? 7.955 14.261 2.796 1.00 88.25 213 ILE A C 1
ATOM 1748 O O . ILE A 1 213 ? 8.915 14.669 3.455 1.00 88.25 213 ILE A O 1
ATOM 1752 N N . GLY A 1 214 ? 6.772 14.880 2.778 1.00 83.81 214 GLY A N 1
ATOM 1753 C CA . GLY A 1 214 ? 6.491 16.108 3.524 1.00 83.81 214 GLY A CA 1
ATOM 1754 C C . GLY A 1 214 ? 6.665 17.406 2.729 1.00 83.81 214 GLY A C 1
ATOM 1755 O O . GLY A 1 214 ? 6.196 18.448 3.183 1.00 83.81 214 GLY A O 1
ATOM 1756 N N . ASP A 1 215 ? 7.282 17.365 1.546 1.00 84.44 215 ASP A N 1
ATOM 1757 C CA . ASP A 1 215 ? 7.391 18.553 0.700 1.00 84.44 215 ASP A CA 1
ATOM 1758 C C . ASP A 1 215 ? 6.025 18.982 0.139 1.00 84.44 215 ASP A C 1
ATOM 1760 O O . ASP A 1 215 ? 5.105 18.172 -0.029 1.00 84.44 215 ASP A O 1
ATOM 1764 N N . LEU A 1 216 ? 5.929 20.263 -0.233 1.00 78.06 216 LEU A N 1
ATOM 1765 C CA . LEU A 1 216 ? 4.803 20.778 -1.006 1.00 78.06 216 LEU A CA 1
ATOM 1766 C C . LEU A 1 216 ? 4.722 20.098 -2.375 1.00 78.06 216 LEU A C 1
ATOM 1768 O O . LEU A 1 216 ? 5.728 19.924 -3.071 1.00 78.06 216 LEU A O 1
ATOM 1772 N N . LYS A 1 217 ? 3.497 19.771 -2.778 1.00 69.19 217 LYS A N 1
ATOM 1773 C CA . LYS A 1 217 ? 3.193 19.233 -4.100 1.00 69.19 217 LYS A CA 1
ATOM 1774 C C . LYS A 1 217 ? 3.595 20.213 -5.196 1.00 69.19 217 LYS A C 1
ATOM 1776 O O . LYS A 1 217 ? 3.383 21.416 -5.085 1.00 69.19 217 LYS A O 1
ATOM 1781 N N . ARG A 1 218 ? 4.135 19.660 -6.280 1.00 71.88 218 ARG A N 1
ATOM 1782 C CA . ARG A 1 218 ? 4.377 20.369 -7.542 1.00 71.88 218 ARG A CA 1
ATOM 1783 C C . ARG A 1 218 ? 3.144 20.291 -8.438 1.00 71.88 218 ARG A C 1
ATOM 1785 O O . ARG A 1 218 ? 2.323 19.399 -8.260 1.00 71.88 218 ARG A O 1
ATOM 1792 N N . ASP A 1 219 ? 3.084 21.156 -9.447 1.00 69.56 219 ASP A N 1
ATOM 1793 C CA . ASP A 1 219 ? 1.993 21.172 -10.438 1.00 69.56 219 ASP A CA 1
ATOM 1794 C C . ASP A 1 219 ? 1.982 19.940 -11.364 1.00 69.56 219 ASP A C 1
ATOM 1796 O O . ASP A 1 219 ? 0.985 19.658 -12.025 1.00 69.56 219 ASP A O 1
ATOM 1800 N N . HIS A 1 220 ? 3.097 19.206 -11.442 1.00 69.31 220 HIS A N 1
ATOM 1801 C CA . HIS A 1 220 ? 3.248 18.039 -12.311 1.00 69.31 220 HIS A CA 1
ATOM 1802 C C . HIS A 1 220 ? 3.145 16.750 -11.494 1.00 69.31 220 HIS A C 1
ATOM 1804 O O . HIS A 1 220 ? 3.957 16.519 -10.596 1.00 69.31 220 HIS A O 1
ATOM 1810 N N . TYR A 1 221 ? 2.180 15.900 -11.847 1.00 70.38 221 TYR A N 1
ATOM 1811 C CA . TYR A 1 221 ? 1.912 14.628 -11.177 1.00 70.38 221 TYR A CA 1
ATOM 1812 C C . TYR A 1 221 ? 2.248 13.431 -12.061 1.00 70.38 221 TYR A C 1
ATOM 1814 O O . TYR A 1 221 ? 2.307 13.538 -13.290 1.00 70.38 221 TYR A O 1
ATOM 1822 N N . GLY A 1 222 ? 2.459 12.288 -11.408 1.00 69.88 222 GLY A N 1
ATOM 1823 C CA . GLY A 1 222 ? 2.578 11.009 -12.087 1.00 69.88 222 GLY A CA 1
ATOM 1824 C C . GLY A 1 222 ? 1.250 10.507 -12.641 1.00 69.88 222 GLY A C 1
ATOM 1825 O O . GLY A 1 222 ? 0.208 11.159 -12.577 1.00 69.88 222 GLY A O 1
ATOM 1826 N N . THR A 1 223 ? 1.317 9.314 -13.215 1.00 75.81 223 THR A N 1
ATOM 1827 C CA . THR A 1 223 ? 0.234 8.737 -14.026 1.00 75.81 223 THR A CA 1
ATOM 1828 C C . THR A 1 223 ? -1.003 8.351 -13.207 1.00 75.81 223 THR A C 1
ATOM 1830 O O . THR A 1 223 ? -2.125 8.517 -13.688 1.00 75.81 223 THR A O 1
ATOM 1833 N N . TYR A 1 224 ? -0.811 7.879 -11.973 1.00 78.12 224 TYR A N 1
ATOM 1834 C CA . TYR A 1 224 ? -1.890 7.523 -11.052 1.00 78.12 224 TYR A CA 1
ATOM 1835 C C . TYR A 1 224 ? -1.929 8.528 -9.900 1.00 78.12 224 TYR A C 1
ATOM 1837 O O . TYR A 1 224 ? -0.983 8.627 -9.119 1.00 78.12 224 TYR A O 1
ATOM 1845 N N . LEU A 1 225 ? -3.019 9.289 -9.804 1.00 73.56 225 LEU A N 1
ATOM 1846 C CA . LEU A 1 225 ? -3.215 10.295 -8.763 1.00 73.56 225 LEU A CA 1
ATOM 1847 C C . LEU A 1 225 ? -4.360 9.853 -7.840 1.00 73.56 225 LEU A C 1
ATOM 1849 O O . LEU A 1 225 ? -5.464 9.658 -8.348 1.00 73.56 225 LEU A O 1
ATOM 1853 N N . PRO A 1 226 ? -4.138 9.724 -6.518 1.00 75.06 226 PRO A N 1
ATOM 1854 C CA . PRO A 1 226 ? -5.213 9.394 -5.588 1.00 75.06 226 PRO A CA 1
ATOM 1855 C C . PRO A 1 226 ? -6.346 10.430 -5.614 1.00 75.06 226 PRO A C 1
ATOM 1857 O O . PRO A 1 226 ? -6.079 11.635 -5.657 1.00 75.06 226 PRO A O 1
ATOM 1860 N N . ASP A 1 227 ? -7.603 9.985 -5.523 1.00 70.62 227 ASP A N 1
ATOM 1861 C CA . ASP A 1 227 ? -8.782 10.867 -5.571 1.00 70.62 227 ASP A CA 1
ATOM 1862 C C . ASP A 1 227 ? -8.735 11.953 -4.482 1.00 70.62 227 ASP A C 1
ATOM 1864 O O . ASP A 1 227 ? -9.106 13.099 -4.722 1.00 70.62 227 ASP A O 1
ATOM 1868 N N . GLU A 1 228 ? -8.219 11.654 -3.287 1.00 64.19 228 GLU A N 1
ATOM 1869 C CA . GLU A 1 228 ? -8.069 12.635 -2.208 1.00 64.19 228 GLU A CA 1
ATOM 1870 C C . GLU A 1 228 ? -7.091 13.767 -2.544 1.00 64.19 228 GLU A C 1
ATOM 1872 O O . GLU A 1 228 ? -7.204 14.862 -1.994 1.00 64.19 228 GLU A O 1
ATOM 1877 N N . CYS A 1 229 ? -6.145 13.543 -3.457 1.00 64.62 229 CYS A N 1
ATOM 1878 C CA . CYS A 1 229 ? -5.259 14.603 -3.922 1.00 64.62 229 CYS A CA 1
ATOM 1879 C C . CYS A 1 229 ? -5.998 15.608 -4.803 1.00 64.62 229 CYS A C 1
ATOM 1881 O O . CYS A 1 229 ? -5.630 16.778 -4.798 1.00 64.62 229 CYS A O 1
ATOM 1883 N N . ILE A 1 230 ? -7.030 15.150 -5.513 1.00 65.06 230 ILE A N 1
ATOM 1884 C CA . ILE A 1 230 ? -7.909 15.977 -6.340 1.00 65.06 230 ILE A CA 1
ATOM 1885 C C . ILE A 1 230 ? -8.975 16.649 -5.462 1.00 65.06 230 ILE A C 1
ATOM 1887 O O . ILE A 1 230 ? -9.278 17.822 -5.650 1.00 65.06 230 ILE A O 1
ATOM 1891 N N . LEU A 1 231 ? -9.536 15.913 -4.495 1.00 61.44 231 LEU A N 1
ATOM 1892 C CA . LEU A 1 231 ? -10.714 16.330 -3.728 1.00 61.44 231 LEU A CA 1
ATOM 1893 C C . LEU A 1 231 ? -10.396 17.153 -2.471 1.00 61.44 231 LEU A C 1
ATOM 1895 O O . LEU A 1 231 ? -11.142 18.072 -2.151 1.00 61.44 231 LEU A O 1
ATOM 1899 N N . ASN A 1 232 ? -9.320 16.834 -1.741 1.00 56.44 232 ASN A N 1
ATOM 1900 C CA . ASN A 1 232 ? -9.084 17.383 -0.397 1.00 56.44 232 ASN A CA 1
ATOM 1901 C C . ASN A 1 232 ? -8.009 18.478 -0.345 1.00 56.44 232 ASN A C 1
ATOM 1903 O O . ASN A 1 232 ? -7.551 18.805 0.748 1.00 56.44 232 ASN A O 1
ATOM 1907 N N . ASN A 1 233 ? -7.556 19.019 -1.485 1.00 59.09 233 ASN A N 1
ATOM 1908 C CA . ASN A 1 233 ? -6.438 19.975 -1.534 1.00 59.09 233 ASN A CA 1
ATOM 1909 C C . ASN A 1 233 ? -5.231 19.514 -0.699 1.00 59.09 233 ASN A C 1
ATOM 1911 O O . ASN A 1 233 ? -4.548 20.328 -0.074 1.00 59.09 233 ASN A O 1
ATOM 1915 N N . VAL A 1 234 ? -4.967 18.200 -0.649 1.00 63.31 234 VAL A N 1
ATOM 1916 C CA . VAL A 1 234 ? -3.773 17.691 0.030 1.00 63.31 234 VAL A CA 1
ATOM 1917 C C . VAL A 1 234 ? -2.598 18.414 -0.621 1.00 63.31 234 VAL A C 1
ATOM 1919 O O . VAL A 1 234 ? -2.403 18.266 -1.820 1.00 63.31 234 VAL A O 1
ATOM 1922 N N . SER A 1 235 ? -1.861 19.227 0.127 1.00 66.69 235 SER A N 1
ATOM 1923 C CA . SER A 1 235 ? -0.773 20.062 -0.401 1.00 66.69 235 SER A CA 1
ATOM 1924 C C . SER A 1 235 ? 0.596 19.422 -0.211 1.00 66.69 235 SER A C 1
ATOM 1926 O O . SER A 1 235 ? 1.585 19.936 -0.720 1.00 66.69 235 SER A O 1
ATOM 1928 N N . ILE A 1 236 ? 0.648 18.286 0.488 1.00 76.75 236 ILE A N 1
ATOM 1929 C CA . ILE A 1 236 ? 1.873 17.608 0.909 1.00 76.75 236 ILE A CA 1
ATOM 1930 C C . ILE A 1 236 ? 1.978 16.238 0.232 1.00 76.75 236 ILE A C 1
ATOM 1932 O O . ILE A 1 236 ? 0.980 15.521 0.110 1.00 76.75 236 ILE A O 1
ATOM 1936 N N . VAL A 1 237 ? 3.179 15.870 -0.215 1.00 76.81 237 VAL A N 1
ATOM 1937 C CA . VAL A 1 237 ? 3.455 14.535 -0.768 1.00 76.81 237 VAL A CA 1
ATOM 1938 C C . VAL A 1 237 ? 3.695 13.526 0.363 1.00 76.81 237 VAL A C 1
ATOM 1940 O O . VAL A 1 237 ? 4.439 13.801 1.307 1.00 76.81 237 VAL A O 1
ATOM 1943 N N . ASN A 1 238 ? 3.088 12.341 0.269 1.00 81.62 238 ASN A N 1
ATOM 1944 C CA . ASN A 1 238 ? 3.266 11.243 1.222 1.00 81.62 238 ASN A CA 1
ATOM 1945 C C . ASN A 1 238 ? 3.378 9.878 0.502 1.00 81.62 238 ASN A C 1
ATOM 1947 O O . ASN A 1 238 ? 3.149 9.766 -0.702 1.00 81.62 238 ASN A O 1
ATOM 1951 N N . TYR A 1 239 ? 3.730 8.829 1.245 1.00 84.25 239 TYR A N 1
ATOM 1952 C CA . TYR A 1 239 ? 3.948 7.485 0.696 1.00 84.25 239 TYR A CA 1
ATOM 1953 C C . TYR A 1 239 ? 2.706 6.853 0.041 1.00 84.25 239 TYR A C 1
ATOM 1955 O O . TYR A 1 239 ? 2.841 5.903 -0.733 1.00 84.25 239 TYR A O 1
ATOM 1963 N N . THR A 1 240 ? 1.496 7.365 0.304 1.00 81.38 240 THR A N 1
ATOM 1964 C CA . THR A 1 240 ? 0.251 6.754 -0.190 1.00 81.38 240 THR A CA 1
ATOM 1965 C C . THR A 1 240 ? 0.104 6.889 -1.705 1.00 81.38 240 THR A C 1
ATOM 1967 O O . THR A 1 240 ? -0.613 6.102 -2.312 1.00 81.38 240 THR A O 1
ATOM 1970 N N . PHE A 1 241 ? 0.830 7.818 -2.338 1.00 85.25 241 PHE A N 1
ATOM 1971 C CA . PHE A 1 241 ? 0.909 7.948 -3.798 1.00 85.25 241 PHE A CA 1
ATOM 1972 C C . PHE A 1 241 ? 1.447 6.685 -4.476 1.00 85.25 241 PHE A C 1
ATOM 1974 O O . PHE A 1 241 ? 0.875 6.207 -5.459 1.00 85.25 241 PHE A O 1
ATOM 1981 N N . ASP A 1 242 ? 2.538 6.132 -3.946 1.00 90.69 242 ASP A N 1
ATOM 1982 C CA . ASP A 1 242 ? 3.155 4.935 -4.517 1.00 90.69 242 ASP A CA 1
ATOM 1983 C C . ASP A 1 242 ? 2.288 3.698 -4.233 1.00 90.69 242 ASP A C 1
ATOM 1985 O O . ASP A 1 242 ? 2.133 2.842 -5.099 1.00 90.69 242 ASP A O 1
ATOM 1989 N N . VAL A 1 243 ? 1.652 3.637 -3.055 1.00 89.88 243 VAL A N 1
ATOM 1990 C CA . VAL A 1 243 ? 0.709 2.565 -2.685 1.00 89.88 243 VAL A CA 1
ATOM 1991 C C . VAL A 1 243 ? -0.519 2.552 -3.601 1.00 89.88 243 VAL A C 1
ATOM 1993 O O . VAL A 1 243 ? -0.891 1.502 -4.124 1.00 89.88 243 VAL A O 1
ATOM 1996 N N . TYR A 1 244 ? -1.097 3.722 -3.873 1.00 86.00 244 TYR A N 1
ATOM 1997 C CA . TYR A 1 244 ? -2.198 3.866 -4.822 1.00 86.00 244 TYR A CA 1
ATOM 1998 C C . TYR A 1 244 ? -1.776 3.425 -6.229 1.00 86.00 244 TYR A C 1
ATOM 2000 O O . TYR A 1 244 ? -2.458 2.623 -6.865 1.00 86.00 244 TYR A O 1
ATOM 2008 N N . SER A 1 245 ? -0.601 3.872 -6.684 1.00 89.31 245 SER A N 1
ATOM 2009 C CA . SER A 1 245 ? -0.024 3.475 -7.974 1.00 89.31 245 SER A CA 1
ATOM 2010 C C . SER A 1 245 ? 0.160 1.957 -8.092 1.00 89.31 245 SER A C 1
ATOM 2012 O O . SER A 1 245 ? -0.141 1.374 -9.134 1.00 89.31 245 SER A O 1
ATOM 2014 N N . LEU A 1 246 ? 0.590 1.294 -7.014 1.00 91.62 246 LEU A N 1
ATOM 2015 C CA . LEU A 1 246 ? 0.743 -0.160 -6.962 1.00 91.62 246 LEU A CA 1
ATOM 2016 C C . LEU A 1 246 ? -0.591 -0.895 -7.167 1.00 91.62 246 LEU A C 1
ATOM 2018 O O . LEU A 1 246 ? -0.630 -1.905 -7.871 1.00 91.62 246 LEU A O 1
ATOM 2022 N N . GLY A 1 247 ? -1.693 -0.375 -6.617 1.00 88.00 247 GLY A N 1
ATOM 2023 C CA . GLY A 1 247 ? -3.034 -0.935 -6.820 1.00 88.00 247 GLY A CA 1
ATOM 2024 C C . GLY A 1 247 ? -3.477 -0.894 -8.285 1.00 88.00 247 GLY A C 1
ATOM 2025 O O . GLY A 1 247 ? -4.028 -1.866 -8.803 1.00 88.00 247 GLY A O 1
ATOM 2026 N N . PHE A 1 248 ? -3.155 0.193 -8.987 1.00 85.12 248 PHE A N 1
ATOM 2027 C CA . PHE A 1 248 ? -3.422 0.328 -10.420 1.00 85.12 248 PHE A CA 1
ATOM 2028 C C . PHE A 1 248 ? -2.560 -0.601 -11.266 1.00 85.12 248 PHE A C 1
ATOM 2030 O O . PHE A 1 248 ? -3.077 -1.268 -12.158 1.00 85.12 248 PHE A O 1
ATOM 2037 N N . ILE A 1 249 ? -1.262 -0.691 -10.968 1.00 89.06 249 ILE A N 1
ATOM 2038 C CA . ILE A 1 249 ? -0.349 -1.616 -11.655 1.00 89.06 249 ILE A CA 1
ATOM 2039 C C . ILE A 1 249 ? -0.816 -3.058 -11.478 1.00 89.06 249 ILE A C 1
ATOM 2041 O O . ILE A 1 249 ? -0.831 -3.810 -12.447 1.00 89.06 249 ILE A O 1
ATOM 2045 N N . SER A 1 250 ? -1.247 -3.425 -10.268 1.00 88.25 250 SER A N 1
ATOM 2046 C CA . SER A 1 250 ? -1.813 -4.744 -9.971 1.00 88.25 250 SER A CA 1
ATOM 2047 C C . SER A 1 250 ? -2.983 -5.058 -10.907 1.00 88.25 250 SER A C 1
ATOM 2049 O O . SER A 1 250 ? -2.988 -6.081 -11.589 1.00 88.25 250 SER A O 1
ATOM 2051 N N . PHE A 1 251 ? -3.939 -4.136 -11.016 1.00 81.31 251 PHE A N 1
ATOM 2052 C CA . PHE A 1 251 ? -5.084 -4.297 -11.906 1.00 81.31 251 PHE A CA 1
ATOM 2053 C C . PHE A 1 251 ? -4.686 -4.339 -13.394 1.00 81.31 251 PHE A C 1
ATOM 2055 O O . PHE A 1 251 ? -5.167 -5.190 -14.143 1.00 81.31 251 PHE A O 1
ATOM 2062 N N . GLU A 1 252 ? -3.774 -3.467 -13.834 1.00 81.75 252 GLU A N 1
ATOM 2063 C CA . GLU A 1 252 ? -3.305 -3.428 -15.223 1.00 81.75 252 GLU A CA 1
ATOM 2064 C C . GLU A 1 252 ? -2.544 -4.682 -15.655 1.00 81.75 252 GLU A C 1
ATOM 2066 O O . GLU A 1 252 ? -2.644 -5.085 -16.816 1.00 81.75 252 GLU A O 1
ATOM 2071 N N . LEU A 1 253 ? -1.774 -5.274 -14.742 1.00 84.31 253 LEU A N 1
ATOM 2072 C CA . LEU A 1 253 ? -1.024 -6.500 -14.982 1.00 84.31 253 LEU A CA 1
ATOM 2073 C C . LEU A 1 253 ? -1.942 -7.688 -15.260 1.00 84.31 253 LEU A C 1
ATOM 2075 O O . LEU A 1 253 ? -1.640 -8.510 -16.123 1.00 84.31 253 LEU A O 1
ATOM 2079 N N . PHE A 1 254 ? -3.073 -7.748 -14.562 1.00 79.69 254 PHE A N 1
ATOM 2080 C CA . PHE A 1 254 ? -4.065 -8.798 -14.760 1.00 79.69 254 PHE A CA 1
ATOM 2081 C C . PHE A 1 254 ? -4.956 -8.539 -15.985 1.00 79.69 254 PHE A C 1
ATOM 2083 O O . PHE A 1 254 ? -5.360 -9.482 -16.665 1.00 79.69 254 PHE A O 1
ATOM 2090 N N . TYR A 1 255 ? -5.209 -7.268 -16.328 1.00 75.75 255 TYR A N 1
ATOM 2091 C CA . TYR A 1 255 ? -6.000 -6.859 -17.498 1.00 75.75 255 TYR A CA 1
ATOM 2092 C C . TYR A 1 255 ? -5.199 -6.086 -18.551 1.00 75.75 255 TYR A C 1
ATOM 2094 O O . TYR A 1 255 ? -5.410 -4.882 -18.756 1.00 75.75 255 TYR A O 1
ATOM 2102 N N . PRO A 1 256 ? -4.329 -6.760 -19.320 1.00 66.38 256 PRO A N 1
ATOM 2103 C CA . PRO A 1 256 ? -3.522 -6.078 -20.319 1.00 66.38 256 PRO A CA 1
ATOM 2104 C C . PRO A 1 256 ? -4.342 -5.525 -21.501 1.00 66.38 256 PRO A C 1
ATOM 2106 O O . PRO A 1 256 ? -3.931 -4.549 -22.126 1.00 66.38 256 PRO A O 1
ATOM 2109 N N . THR A 1 257 ? -5.491 -6.126 -21.830 1.00 59.41 257 THR A N 1
ATOM 2110 C CA . THR A 1 257 ? -6.165 -5.951 -23.131 1.00 59.41 257 THR A CA 1
ATOM 2111 C C . THR A 1 257 ? -7.290 -4.916 -23.191 1.00 59.41 257 THR A C 1
ATOM 2113 O O . THR A 1 257 ? -7.734 -4.626 -24.299 1.00 59.41 257 THR A O 1
ATOM 2116 N N . GLN A 1 258 ? -7.761 -4.347 -22.075 1.00 52.78 258 GLN A N 1
ATOM 2117 C CA . GLN A 1 258 ? -8.974 -3.500 -22.082 1.00 52.78 258 GLN A CA 1
ATOM 2118 C C . GLN A 1 258 ? -8.771 -2.029 -21.694 1.00 52.78 258 GLN A C 1
ATOM 2120 O O . GLN A 1 258 ? -9.712 -1.244 -21.780 1.00 52.78 258 GLN A O 1
ATOM 2125 N N . PHE A 1 259 ? -7.554 -1.611 -21.342 1.00 53.78 259 PHE A N 1
ATOM 2126 C CA . PHE A 1 259 ? -7.311 -0.246 -20.869 1.00 53.78 259 PHE A CA 1
ATOM 2127 C C . PHE A 1 259 ? -6.328 0.509 -21.770 1.00 53.78 259 PHE A C 1
ATOM 2129 O O . PHE A 1 259 ? -5.135 0.584 -21.487 1.00 53.78 259 PHE A O 1
ATOM 2136 N N . GLU A 1 260 ? -6.854 1.118 -22.837 1.00 53.81 260 GLU A N 1
ATOM 2137 C CA . GLU A 1 260 ? -6.295 2.360 -23.411 1.00 53.81 260 GLU A CA 1
ATOM 2138 C C . GLU A 1 260 ? -6.840 3.615 -22.681 1.00 53.81 260 GLU A C 1
ATOM 2140 O O . GLU A 1 260 ? -6.585 4.752 -23.081 1.00 53.81 260 GLU A O 1
ATOM 2145 N N . ILE A 1 261 ? -7.599 3.429 -21.593 1.00 45.31 261 ILE A N 1
ATOM 2146 C CA . ILE A 1 261 ? -8.355 4.484 -20.911 1.00 45.31 261 ILE A CA 1
ATOM 2147 C C . ILE A 1 261 ? -7.481 5.204 -19.870 1.00 45.31 261 ILE A C 1
ATOM 2149 O O . ILE A 1 261 ? -7.147 4.656 -18.822 1.00 45.31 261 ILE A O 1
ATOM 2153 N N . LYS A 1 262 ? -7.162 6.473 -20.152 1.00 51.41 262 LYS A N 1
ATOM 2154 C CA . LYS A 1 262 ? -6.669 7.466 -19.179 1.00 51.41 262 LYS A CA 1
ATOM 2155 C C . LYS A 1 262 ? -7.710 7.752 -18.087 1.00 51.41 262 LYS A C 1
ATOM 2157 O O . LYS A 1 262 ? -8.897 7.817 -18.397 1.00 51.41 262 LYS A O 1
ATOM 2162 N N . PRO A 1 263 ? -7.242 8.183 -16.906 1.00 52.31 263 PRO A N 1
ATOM 2163 C CA . PRO A 1 263 ? -6.964 7.272 -15.800 1.00 52.31 263 PRO A CA 1
ATOM 2164 C C . PRO A 1 263 ? -8.211 6.457 -15.419 1.00 52.31 263 PRO A C 1
ATOM 2166 O O . PRO A 1 263 ? -9.330 6.973 -15.392 1.00 52.31 263 PRO A O 1
ATOM 2169 N N . ILE A 1 264 ? -8.019 5.176 -15.111 1.00 56.66 264 ILE A N 1
ATOM 2170 C CA . ILE A 1 264 ? -9.094 4.300 -14.635 1.00 56.66 264 ILE A CA 1
ATOM 2171 C C . ILE A 1 264 ? -9.652 4.897 -13.332 1.00 56.66 264 ILE A C 1
ATOM 2173 O O . ILE A 1 264 ? -8.913 5.172 -12.395 1.00 56.66 264 ILE A O 1
ATOM 2177 N N . LYS A 1 265 ? -10.960 5.144 -13.250 1.00 60.78 265 LYS A N 1
ATOM 2178 C CA . LYS A 1 265 ? -11.570 5.527 -11.970 1.00 60.78 265 LYS A CA 1
ATOM 2179 C C . LYS A 1 265 ? -11.652 4.299 -11.074 1.00 60.78 265 LYS A C 1
ATOM 2181 O O . LYS A 1 265 ? -11.959 3.210 -11.556 1.00 60.78 265 LYS A O 1
ATOM 2186 N N . LEU A 1 266 ? -11.464 4.489 -9.771 1.00 61.53 266 LEU A N 1
ATOM 2187 C CA . LEU A 1 266 ? -11.594 3.432 -8.766 1.00 61.53 266 LEU A CA 1
ATOM 2188 C C . LEU A 1 266 ? -12.907 2.636 -8.900 1.00 61.53 266 LEU A C 1
ATOM 2190 O O . LEU A 1 266 ? -12.915 1.416 -8.769 1.00 61.53 266 LEU A O 1
ATOM 2194 N N . THR A 1 267 ? -14.009 3.308 -9.241 1.00 59.91 267 THR A N 1
ATOM 2195 C CA . THR A 1 267 ? -15.315 2.671 -9.480 1.00 59.91 267 THR A CA 1
ATOM 2196 C C . THR A 1 267 ? -15.269 1.607 -10.576 1.00 59.91 267 THR A C 1
ATOM 2198 O O . THR A 1 267 ? -15.863 0.547 -10.416 1.00 59.91 267 THR A O 1
ATOM 2201 N N . HIS A 1 268 ? -14.516 1.842 -11.655 1.00 63.56 268 HIS A N 1
ATOM 2202 C CA . HIS A 1 268 ? -14.366 0.859 -12.726 1.00 63.56 268 HIS A CA 1
ATOM 2203 C C . HIS A 1 268 ? -13.585 -0.366 -12.244 1.00 63.56 268 HIS A C 1
ATOM 2205 O O . HIS A 1 268 ? -13.955 -1.483 -12.583 1.00 63.56 268 HIS A O 1
ATOM 2211 N N . ILE A 1 269 ? -12.546 -0.190 -11.419 1.00 65.69 269 ILE A N 1
ATOM 2212 C CA . ILE A 1 269 ? -11.782 -1.324 -10.874 1.00 65.69 269 ILE A CA 1
ATOM 2213 C C . ILE A 1 269 ? -12.724 -2.263 -10.115 1.00 65.69 269 ILE A C 1
ATOM 2215 O O . ILE A 1 269 ? -12.740 -3.455 -10.401 1.00 65.69 269 ILE A O 1
ATOM 2219 N N . TYR A 1 270 ? -13.568 -1.734 -9.224 1.00 64.88 270 TYR A N 1
ATOM 2220 C CA . TYR A 1 270 ? -14.530 -2.554 -8.479 1.00 64.88 270 TYR A CA 1
ATOM 2221 C C . TYR A 1 270 ? -15.515 -3.303 -9.393 1.00 64.88 270 TYR A C 1
ATOM 2223 O O . TYR A 1 270 ? -15.662 -4.516 -9.255 1.00 64.88 270 TYR A O 1
ATOM 2231 N N . GLU A 1 271 ? -16.132 -2.617 -10.360 1.00 66.50 271 GLU A N 1
ATOM 2232 C CA . GLU A 1 271 ? -17.106 -3.228 -11.281 1.00 66.50 271 GLU A CA 1
ATOM 2233 C C . GLU A 1 271 ? -16.509 -4.340 -12.158 1.00 66.50 271 GLU A C 1
ATOM 2235 O O . GLU A 1 271 ? -17.179 -5.336 -12.445 1.00 66.50 271 GLU A O 1
ATOM 2240 N N . TYR A 1 272 ? -15.263 -4.177 -12.614 1.00 64.50 272 TYR A N 1
ATOM 2241 C CA . TYR A 1 272 ? -14.580 -5.183 -13.434 1.00 64.50 272 TYR A CA 1
ATOM 2242 C C . TYR A 1 272 ? -14.107 -6.366 -12.602 1.00 64.50 272 TYR A C 1
ATOM 2244 O O . TYR A 1 272 ? -14.217 -7.515 -13.032 1.00 64.50 272 TYR A O 1
ATOM 2252 N N . VAL A 1 273 ? -13.597 -6.091 -11.406 1.00 62.03 273 VAL A N 1
ATOM 2253 C CA . VAL A 1 273 ? -13.078 -7.126 -10.527 1.00 62.03 273 VAL A CA 1
ATOM 2254 C C . VAL A 1 273 ? -14.185 -8.071 -10.050 1.00 62.03 273 VAL A C 1
ATOM 2256 O O . VAL A 1 273 ? -13.982 -9.283 -10.049 1.00 62.03 273 VAL A O 1
ATOM 2259 N N . GLU A 1 274 ? -15.379 -7.573 -9.729 1.00 60.31 274 GLU A N 1
ATOM 2260 C CA . GLU A 1 274 ? -16.499 -8.450 -9.347 1.00 60.31 274 GLU A CA 1
ATOM 2261 C C . GLU A 1 274 ? -16.915 -9.426 -10.461 1.00 60.31 274 GLU A C 1
ATOM 2263 O O . GLU A 1 274 ? -17.453 -10.495 -10.182 1.00 60.31 274 GLU A O 1
ATOM 2268 N N . LYS A 1 275 ? -16.630 -9.099 -11.728 1.00 63.16 275 LYS A N 1
ATOM 2269 C CA . LYS A 1 275 ? -16.941 -9.949 -12.891 1.00 63.16 275 LYS A CA 1
ATOM 2270 C C . LYS A 1 275 ? -15.819 -10.921 -13.255 1.00 63.16 275 LYS A C 1
ATOM 2272 O O . LYS A 1 275 ? -15.913 -11.604 -14.275 1.00 63.16 275 LYS A O 1
ATOM 2277 N N . SER A 1 276 ? -14.749 -10.968 -12.468 1.00 63.06 276 SER A N 1
ATOM 2278 C CA . SER A 1 276 ? -13.498 -11.593 -12.876 1.00 63.06 276 SER A CA 1
ATOM 2279 C C . SER A 1 276 ? -13.104 -12.875 -12.162 1.00 63.06 276 SER A C 1
ATOM 2281 O O . SER A 1 276 ? -13.495 -13.116 -11.028 1.00 63.06 276 SER A O 1
ATOM 2283 N N . GLN A 1 277 ? -12.255 -13.670 -12.827 1.00 72.56 277 GLN A N 1
ATOM 2284 C CA . GLN A 1 277 ? -11.603 -14.862 -12.269 1.00 72.56 277 GLN A CA 1
ATOM 2285 C C . GLN A 1 277 ? -10.321 -14.531 -11.471 1.00 72.56 277 GLN A C 1
ATOM 2287 O O . GLN A 1 277 ? -9.403 -15.349 -11.454 1.00 72.56 277 GLN A O 1
ATOM 2292 N N . ILE A 1 278 ? -10.210 -13.348 -10.848 1.00 79.69 278 ILE A N 1
ATOM 2293 C CA . ILE A 1 278 ? -9.078 -13.082 -9.942 1.00 79.69 278 ILE A CA 1
ATOM 2294 C C . ILE A 1 278 ? -9.255 -13.833 -8.628 1.00 79.69 278 ILE A C 1
ATOM 2296 O O . ILE A 1 278 ? -10.381 -14.041 -8.162 1.00 79.69 278 ILE A O 1
ATOM 2300 N N . SER A 1 279 ? -8.147 -14.198 -7.992 1.00 80.06 279 SER A N 1
ATOM 2301 C CA . SER A 1 279 ? -8.204 -14.793 -6.673 1.00 80.06 279 SER A CA 1
ATOM 2302 C C . SER A 1 279 ? -8.723 -13.785 -5.640 1.00 80.06 279 SER A C 1
ATOM 2304 O O . SER A 1 279 ? -8.457 -12.579 -5.705 1.00 80.06 279 SER A O 1
ATOM 2306 N N . PRO A 1 280 ? -9.429 -14.280 -4.619 1.00 77.88 280 PRO A N 1
ATOM 2307 C CA . PRO A 1 280 ? -9.808 -13.510 -3.444 1.00 77.88 280 PRO A CA 1
ATOM 2308 C C . PRO A 1 280 ? -8.689 -12.710 -2.781 1.00 77.88 280 PRO A C 1
ATOM 2310 O O . PRO A 1 280 ? -8.903 -11.569 -2.366 1.00 77.88 280 PRO A O 1
ATOM 2313 N N . LEU A 1 281 ? -7.504 -13.317 -2.667 1.00 82.56 281 LEU A N 1
ATOM 2314 C CA . LEU A 1 281 ? -6.343 -12.682 -2.057 1.00 82.56 281 LEU A CA 1
ATOM 2315 C C . LEU A 1 281 ? -5.853 -11.529 -2.917 1.00 82.56 281 LEU A C 1
ATOM 2317 O O . LEU A 1 281 ? -5.526 -10.469 -2.387 1.00 82.56 281 LEU A O 1
ATOM 2321 N N . PHE A 1 282 ? -5.843 -11.713 -4.235 1.00 86.38 282 PHE A N 1
ATOM 2322 C CA . PHE A 1 282 ? -5.434 -10.659 -5.141 1.00 86.38 282 PHE A CA 1
ATOM 2323 C C . PHE A 1 282 ? -6.424 -9.493 -5.150 1.00 86.38 282 PHE A C 1
ATOM 2325 O O . PHE A 1 282 ? -6.024 -8.331 -5.082 1.00 86.38 282 PHE A O 1
ATOM 2332 N N . LEU A 1 283 ? -7.725 -9.797 -5.129 1.00 82.19 283 LEU A N 1
ATOM 2333 C CA . LEU A 1 283 ? -8.770 -8.791 -4.977 1.00 82.19 283 LEU A CA 1
ATOM 2334 C C . LEU A 1 283 ? -8.571 -7.960 -3.707 1.00 82.19 283 LEU A C 1
ATOM 2336 O O . LEU A 1 283 ? -8.601 -6.728 -3.751 1.00 82.19 283 LEU A O 1
ATOM 2340 N N . ASN A 1 284 ? -8.359 -8.627 -2.573 1.00 82.44 284 ASN A N 1
ATOM 2341 C CA . ASN A 1 284 ? -8.121 -7.935 -1.314 1.00 82.44 284 ASN A CA 1
ATOM 2342 C C . ASN A 1 284 ? -6.846 -7.094 -1.365 1.00 82.44 284 ASN A C 1
ATOM 2344 O O . ASN A 1 284 ? -6.896 -5.928 -0.990 1.00 82.44 284 ASN A O 1
ATOM 2348 N N . PHE A 1 285 ? -5.758 -7.614 -1.936 1.00 87.38 285 PHE A N 1
ATOM 2349 C CA . PHE A 1 285 ? -4.526 -6.852 -2.125 1.00 87.38 285 PHE A CA 1
ATOM 2350 C C . PHE A 1 285 ? -4.773 -5.545 -2.898 1.00 87.38 285 PHE A C 1
ATOM 2352 O O . PHE A 1 285 ? -4.419 -4.468 -2.419 1.00 87.38 285 PHE A O 1
ATOM 2359 N N . ILE A 1 286 ? -5.465 -5.614 -4.044 1.00 85.56 286 ILE A N 1
ATOM 2360 C CA . ILE A 1 286 ? -5.829 -4.435 -4.849 1.00 85.56 286 ILE A CA 1
ATOM 2361 C C . ILE A 1 286 ? -6.664 -3.449 -4.019 1.00 85.56 286 ILE A C 1
ATOM 2363 O O . ILE A 1 286 ? -6.371 -2.251 -3.994 1.00 85.56 286 ILE A O 1
ATOM 2367 N N . LYS A 1 287 ? -7.679 -3.940 -3.296 1.00 81.00 287 LYS A N 1
ATOM 2368 C CA . LYS A 1 287 ? -8.519 -3.111 -2.417 1.00 81.00 287 LYS A CA 1
ATOM 2369 C C . LYS A 1 287 ? -7.719 -2.433 -1.316 1.00 81.00 287 LYS A C 1
ATOM 2371 O O . LYS A 1 287 ? -7.980 -1.272 -1.018 1.00 81.00 287 LYS A O 1
ATOM 2376 N N . LYS A 1 288 ? -6.747 -3.124 -0.725 1.00 82.88 288 LYS A N 1
ATOM 2377 C CA . LYS A 1 288 ? -5.870 -2.572 0.310 1.00 82.88 288 LYS A CA 1
ATOM 2378 C C . LYS A 1 288 ? -4.927 -1.509 -0.255 1.00 82.88 288 LYS A C 1
ATOM 2380 O O . LYS A 1 288 ? -4.735 -0.493 0.402 1.00 82.88 288 LYS A O 1
ATOM 2385 N N . CYS A 1 289 ? -4.405 -1.685 -1.471 1.00 86.19 289 CYS A N 1
ATOM 2386 C CA . CYS A 1 289 ? -3.594 -0.664 -2.141 1.00 86.19 289 CYS A CA 1
ATOM 2387 C C . CYS A 1 289 ? -4.385 0.610 -2.464 1.00 86.19 289 CYS A C 1
ATOM 2389 O O . CYS A 1 289 ? -3.862 1.713 -2.327 1.00 86.19 289 CYS A O 1
ATOM 2391 N N . ILE A 1 290 ? -5.637 0.476 -2.905 1.00 78.62 290 ILE A N 1
ATOM 2392 C CA . ILE A 1 290 ? -6.445 1.638 -3.306 1.00 78.62 290 ILE A CA 1
ATOM 2393 C C . ILE A 1 290 ? -7.259 2.211 -2.129 1.00 78.62 290 ILE A C 1
ATOM 2395 O O . ILE A 1 290 ? -7.737 3.347 -2.164 1.00 78.62 290 ILE A O 1
ATOM 2399 N N . GLY A 1 291 ? -7.398 1.440 -1.051 1.00 70.81 291 GLY A N 1
ATOM 2400 C CA . GLY A 1 291 ? -8.005 1.860 0.200 1.00 70.81 291 GLY A CA 1
ATOM 2401 C C . GLY A 1 291 ? -7.222 3.002 0.846 1.00 70.81 291 GLY A C 1
ATOM 2402 O O . GLY A 1 291 ? -5.998 2.980 0.946 1.00 70.81 291 GLY A O 1
ATOM 2403 N N . ARG A 1 292 ? -7.951 4.022 1.307 1.00 61.38 292 ARG A N 1
ATOM 2404 C CA . ARG A 1 292 ? -7.387 5.236 1.911 1.00 61.38 292 ARG A CA 1
ATOM 2405 C C . ARG A 1 292 ? -6.437 4.889 3.076 1.00 61.38 292 ARG A C 1
ATOM 2407 O O . ARG A 1 292 ? -6.889 4.437 4.132 1.00 61.38 292 ARG A O 1
ATOM 2414 N N . TYR A 1 293 ? -5.148 5.191 2.880 1.00 58.97 293 TYR A N 1
ATOM 2415 C CA . TYR A 1 293 ? -4.046 5.152 3.857 1.00 58.97 293 TYR A CA 1
ATOM 2416 C C . TYR A 1 293 ? -3.671 3.771 4.422 1.00 58.97 293 TYR A C 1
ATOM 2418 O O . TYR A 1 293 ? -3.699 3.585 5.643 1.00 58.97 293 TYR A O 1
ATOM 2426 N N . LEU A 1 294 ? -3.286 2.812 3.574 1.00 65.00 294 LEU A N 1
ATOM 2427 C CA . LEU A 1 294 ? -2.634 1.599 4.077 1.00 65.00 294 LEU A CA 1
ATOM 2428 C C . LEU A 1 294 ? -1.125 1.792 4.300 1.00 65.00 294 LEU A C 1
ATOM 2430 O O . LEU A 1 294 ? -0.438 2.436 3.507 1.00 65.00 294 LEU A O 1
ATOM 2434 N N . ASP A 1 295 ? -0.638 1.198 5.388 1.00 73.25 295 ASP A N 1
ATOM 2435 C CA . ASP A 1 295 ? 0.774 1.062 5.742 1.00 73.25 295 ASP A CA 1
ATOM 2436 C C . ASP A 1 295 ? 1.454 0.053 4.797 1.00 73.25 295 ASP A C 1
ATOM 2438 O O . ASP A 1 295 ? 0.944 -1.053 4.581 1.00 73.25 295 ASP A O 1
ATOM 2442 N N . ILE A 1 296 ? 2.605 0.433 4.238 1.00 82.31 296 ILE A N 1
ATOM 2443 C CA . ILE A 1 296 ? 3.404 -0.415 3.347 1.00 82.31 296 ILE A CA 1
ATOM 2444 C C . ILE A 1 296 ? 3.812 -1.731 4.023 1.00 82.31 296 ILE A C 1
ATOM 2446 O O . ILE A 1 296 ? 3.868 -2.761 3.353 1.00 82.31 296 ILE A O 1
ATOM 2450 N N . ASP A 1 297 ? 3.997 -1.720 5.348 1.00 81.25 297 ASP A N 1
ATOM 2451 C CA . ASP A 1 297 ? 4.358 -2.905 6.130 1.00 81.25 297 ASP A CA 1
ATOM 2452 C C . ASP A 1 297 ? 3.265 -3.987 6.066 1.00 81.25 297 ASP A C 1
ATOM 2454 O O . ASP A 1 297 ? 3.555 -5.181 6.088 1.00 81.25 297 ASP A O 1
ATOM 2458 N N . VAL A 1 298 ? 1.993 -3.592 5.941 1.00 82.56 298 VAL A N 1
ATOM 2459 C CA . VAL A 1 298 ? 0.867 -4.538 5.840 1.00 82.56 298 VAL A CA 1
ATOM 2460 C C . VAL A 1 298 ? 0.764 -5.136 4.446 1.00 82.56 298 VAL A C 1
ATOM 2462 O O . VAL A 1 298 ? 0.412 -6.307 4.311 1.00 82.56 298 VAL A O 1
ATOM 2465 N N . LEU A 1 299 ? 1.082 -4.353 3.410 1.00 88.12 299 LEU A N 1
ATOM 2466 C CA . LEU A 1 299 ? 1.149 -4.861 2.040 1.00 88.12 299 LEU A CA 1
ATOM 2467 C C . LEU A 1 299 ? 2.307 -5.842 1.875 1.00 88.12 299 LEU A C 1
ATOM 2469 O O . LEU A 1 299 ? 2.126 -6.877 1.247 1.00 88.12 299 LEU A O 1
ATOM 2473 N N . GLU A 1 300 ? 3.470 -5.546 2.456 1.00 86.50 300 GLU A N 1
ATOM 2474 C CA . GLU A 1 300 ? 4.668 -6.387 2.365 1.00 86.50 300 GLU A CA 1
ATOM 2475 C C . GLU A 1 300 ? 4.431 -7.805 2.892 1.00 86.50 300 GLU A C 1
ATOM 2477 O O . GLU A 1 300 ? 4.883 -8.765 2.271 1.00 86.50 300 GLU A O 1
ATOM 2482 N N . ILE A 1 301 ? 3.695 -7.945 3.997 1.00 84.62 301 ILE A N 1
ATOM 2483 C CA . ILE A 1 301 ? 3.354 -9.241 4.606 1.00 84.62 301 ILE A CA 1
ATOM 2484 C C . ILE A 1 301 ? 1.989 -9.776 4.149 1.00 84.62 301 ILE A C 1
ATOM 2486 O O . ILE A 1 301 ? 1.479 -10.743 4.714 1.00 84.62 301 ILE A O 1
ATOM 2490 N N . HIS A 1 302 ? 1.372 -9.153 3.143 1.00 87.31 302 HIS A N 1
ATOM 2491 C CA . HIS A 1 302 ? 0.053 -9.548 2.672 1.00 87.31 302 HIS A CA 1
ATOM 2492 C C . HIS A 1 302 ? 0.062 -10.999 2.144 1.00 87.31 302 HIS A C 1
ATOM 2494 O O . HIS A 1 302 ? 0.993 -11.363 1.414 1.00 87.31 302 HIS A O 1
ATOM 2500 N N . PRO A 1 303 ? -0.986 -11.803 2.428 1.00 84.25 303 PRO A N 1
ATOM 2501 C CA . PRO A 1 303 ? -1.119 -13.191 1.971 1.00 84.25 303 PRO A CA 1
ATOM 2502 C C . PRO A 1 303 ? -0.840 -13.399 0.475 1.00 84.25 303 PRO A C 1
ATOM 2504 O O . PRO A 1 303 ? -0.161 -14.332 0.078 1.00 84.25 303 PRO A O 1
ATOM 2507 N N . PHE A 1 304 ? -1.333 -12.489 -0.368 1.00 86.88 304 PHE A N 1
ATOM 2508 C CA . PHE A 1 304 ? -1.124 -12.531 -1.820 1.00 86.88 304 PHE A CA 1
ATOM 2509 C C . PHE A 1 304 ? 0.360 -12.505 -2.250 1.00 86.88 304 PHE A C 1
ATOM 2511 O O . PHE A 1 304 ? 0.704 -13.065 -3.286 1.00 86.88 304 PHE A O 1
ATOM 2518 N N . LEU A 1 305 ? 1.244 -11.851 -1.487 1.00 88.69 305 LEU A N 1
ATOM 2519 C CA . LEU A 1 305 ? 2.665 -11.704 -1.843 1.00 88.69 305 LEU A CA 1
ATOM 2520 C C . LEU A 1 305 ? 3.578 -12.742 -1.193 1.00 88.69 305 LEU A C 1
ATOM 2522 O O . LEU A 1 305 ? 4.739 -12.885 -1.588 1.00 88.69 305 LEU A O 1
ATOM 2526 N N . ASN A 1 306 ? 3.092 -13.423 -0.161 1.00 81.44 306 ASN A N 1
ATOM 2527 C CA . ASN A 1 306 ? 3.876 -14.366 0.617 1.00 81.44 306 ASN A CA 1
ATOM 2528 C C . ASN A 1 306 ? 3.160 -15.708 0.606 1.00 81.44 306 ASN A C 1
ATOM 2530 O O . ASN A 1 306 ? 2.271 -15.945 1.412 1.00 81.44 306 ASN A O 1
ATOM 2534 N N . GLU A 1 307 ? 3.590 -16.586 -0.301 1.00 66.19 307 GLU A N 1
ATOM 2535 C CA . GLU A 1 307 ? 3.136 -17.982 -0.328 1.00 66.19 307 GLU A CA 1
ATOM 2536 C C . GLU A 1 307 ? 3.555 -18.736 0.952 1.00 66.19 307 GLU A C 1
ATOM 2538 O O . GLU A 1 307 ? 2.917 -19.711 1.325 1.00 66.19 307 GLU A O 1
ATOM 2543 N N . ASN A 1 308 ? 4.603 -18.287 1.662 1.00 63.66 308 ASN A N 1
ATOM 2544 C CA . ASN A 1 308 ? 5.064 -18.946 2.886 1.00 63.66 308 ASN A CA 1
ATOM 2545 C C . ASN A 1 308 ? 4.140 -18.634 4.076 1.00 63.66 308 ASN A C 1
ATOM 2547 O O . ASN A 1 308 ? 4.260 -17.594 4.726 1.00 63.66 308 ASN A O 1
ATOM 2551 N N . TYR A 1 309 ? 3.269 -19.605 4.353 1.00 54.44 309 TYR A N 1
ATOM 2552 C CA . TYR A 1 309 ? 2.251 -19.703 5.405 1.00 54.44 309 TYR A CA 1
ATOM 2553 C C . TYR A 1 309 ? 2.644 -19.238 6.812 1.00 54.44 309 TYR A C 1
ATOM 2555 O O . TYR A 1 309 ? 1.783 -18.770 7.561 1.00 54.44 309 TYR A O 1
ATOM 2563 N N . ASP A 1 310 ? 3.920 -19.337 7.180 1.00 57.41 310 ASP A N 1
ATOM 2564 C CA . ASP A 1 310 ? 4.387 -19.233 8.568 1.00 57.41 310 ASP A CA 1
ATOM 2565 C C . ASP A 1 310 ? 4.294 -17.828 9.191 1.00 57.41 310 ASP A C 1
ATOM 2567 O O . ASP A 1 310 ? 4.850 -17.596 10.263 1.00 57.41 310 ASP A O 1
ATOM 2571 N N . ASN A 1 311 ? 3.593 -16.862 8.580 1.00 63.19 311 ASN A N 1
ATOM 2572 C CA . ASN A 1 311 ? 3.424 -15.555 9.215 1.00 63.19 311 ASN A CA 1
ATOM 2573 C C . ASN A 1 311 ? 2.066 -14.854 9.085 1.00 63.19 311 ASN A C 1
ATOM 2575 O O . ASN A 1 311 ? 1.987 -13.624 9.183 1.00 63.19 311 ASN A O 1
ATOM 2579 N N . PHE A 1 312 ? 0.974 -15.614 8.949 1.00 70.44 312 PHE A N 1
ATOM 2580 C CA . PHE A 1 312 ? -0.376 -15.038 9.060 1.00 70.44 312 PHE A CA 1
ATOM 2581 C C . PHE A 1 312 ? -0.655 -14.394 10.413 1.00 70.44 312 PHE A C 1
ATOM 2583 O O . PHE A 1 312 ? -1.366 -13.390 10.465 1.00 70.44 312 PHE A O 1
ATOM 2590 N N . GLU A 1 313 ? -0.065 -14.917 11.489 1.00 70.50 313 GLU A N 1
ATOM 2591 C CA . GLU A 1 313 ? -0.159 -14.297 12.809 1.00 70.50 313 GLU A CA 1
ATOM 2592 C C . GLU A 1 313 ? 0.374 -12.859 12.774 1.00 70.50 313 GLU A C 1
ATOM 2594 O O . GLU A 1 313 ? -0.282 -11.949 13.288 1.00 70.50 313 GLU A O 1
ATOM 2599 N N . ASN A 1 314 ? 1.498 -12.616 12.086 1.00 77.19 314 ASN A N 1
ATOM 2600 C CA . ASN A 1 314 ? 1.985 -11.257 11.897 1.00 77.19 314 ASN A CA 1
ATOM 2601 C C . ASN A 1 314 ? 1.041 -10.442 11.019 1.00 77.19 314 ASN A C 1
ATOM 2603 O O . ASN A 1 314 ? 0.658 -9.359 11.453 1.00 77.19 314 ASN A O 1
ATOM 2607 N N . TYR A 1 315 ? 0.610 -10.928 9.847 1.00 80.75 315 TYR A N 1
ATOM 2608 C CA . TYR A 1 315 ? -0.339 -10.174 9.009 1.00 80.75 315 TYR A CA 1
ATOM 2609 C C . TYR A 1 315 ? -1.566 -9.727 9.813 1.00 80.75 315 TYR A C 1
ATOM 2611 O O . TYR A 1 315 ? -1.934 -8.553 9.789 1.00 80.75 315 TYR A O 1
ATOM 2619 N N . PHE A 1 316 ? -2.132 -10.624 10.618 1.00 77.00 316 PHE A N 1
ATOM 2620 C CA . PHE A 1 316 ? -3.263 -10.327 11.484 1.00 77.00 316 PHE A CA 1
ATOM 2621 C C . PHE A 1 316 ? -2.922 -9.332 12.600 1.00 77.00 316 PHE A C 1
ATOM 2623 O O . PHE A 1 316 ? -3.636 -8.347 12.795 1.00 77.00 316 PHE A O 1
ATOM 2630 N N . LYS A 1 317 ? -1.801 -9.529 13.302 1.00 81.75 317 LYS A N 1
ATOM 2631 C CA . LYS A 1 317 ? -1.297 -8.593 14.318 1.00 81.75 317 LYS A CA 1
ATOM 2632 C C . LYS A 1 317 ? -1.122 -7.186 13.746 1.00 81.75 317 LYS A C 1
ATOM 2634 O O . LYS A 1 317 ? -1.509 -6.211 14.390 1.00 81.75 317 LYS A O 1
ATOM 2639 N N . PHE A 1 318 ? -0.584 -7.075 12.535 1.00 80.56 318 PHE A N 1
ATOM 2640 C CA . PHE A 1 318 ? -0.433 -5.810 11.828 1.00 80.56 318 PHE A CA 1
ATOM 2641 C C . PHE A 1 318 ? -1.787 -5.234 11.417 1.00 80.56 318 PHE A C 1
ATOM 2643 O O . PHE A 1 318 ? -2.033 -4.063 11.707 1.00 80.56 318 PHE A O 1
ATOM 2650 N N . LEU A 1 319 ? -2.691 -6.037 10.838 1.00 80.56 319 LEU A N 1
ATOM 2651 C CA . LEU A 1 319 ? -4.049 -5.610 10.484 1.00 80.56 319 LEU A CA 1
ATOM 2652 C C . LEU A 1 319 ? -4.773 -4.968 11.670 1.00 80.56 319 LEU A C 1
ATOM 2654 O O . LEU A 1 319 ? -5.326 -3.884 11.499 1.00 80.56 319 LEU A O 1
ATOM 2658 N N . LYS A 1 320 ? -4.700 -5.551 12.874 1.00 83.62 320 LYS A N 1
ATOM 2659 C CA . LYS A 1 320 ? -5.298 -4.967 14.093 1.00 83.62 320 LYS A CA 1
ATOM 2660 C C . LYS A 1 320 ? -4.704 -3.613 14.481 1.00 83.62 320 LYS A C 1
ATOM 2662 O O . LYS A 1 320 ? -5.399 -2.768 15.035 1.00 83.62 320 LYS A O 1
ATOM 2667 N N . GLN A 1 321 ? -3.418 -3.397 14.210 1.00 82.94 321 GLN A N 1
ATOM 2668 C CA . GLN A 1 321 ? -2.715 -2.157 14.552 1.00 82.94 321 GLN A CA 1
ATOM 2669 C C . GLN A 1 321 ? -2.887 -1.060 13.492 1.00 82.94 321 GLN A C 1
ATOM 2671 O O . GLN A 1 321 ? -2.739 0.125 13.812 1.00 82.94 321 GLN A O 1
ATOM 2676 N N . THR A 1 322 ? -3.212 -1.424 12.245 1.00 81.94 322 THR A N 1
ATOM 2677 C CA . THR A 1 322 ? -3.347 -0.462 11.138 1.00 81.94 322 THR A CA 1
ATOM 2678 C C . THR A 1 322 ? -4.317 0.683 11.394 1.00 81.94 322 THR A C 1
ATOM 2680 O O . THR A 1 322 ? -3.933 1.819 11.103 1.00 81.94 322 THR A O 1
ATOM 2683 N N . PRO A 1 323 ? -5.525 0.482 11.961 1.00 87.31 323 PRO A N 1
ATOM 2684 C CA . PRO A 1 323 ? -6.480 1.574 12.064 1.00 87.31 323 PRO A CA 1
ATOM 2685 C C . PRO A 1 323 ? -5.987 2.622 13.055 1.00 87.31 323 PRO A C 1
ATOM 2687 O O . PRO A 1 323 ? -6.062 3.816 12.775 1.00 87.31 323 PRO A O 1
ATOM 2690 N N . LEU A 1 324 ? -5.380 2.184 14.166 1.00 88.88 324 LEU A N 1
ATOM 2691 C CA . LEU A 1 324 ? -4.773 3.082 15.141 1.00 88.88 324 LEU A CA 1
ATOM 2692 C C . LEU A 1 324 ? -3.610 3.868 14.530 1.00 88.88 324 LEU A C 1
ATOM 2694 O O . LEU A 1 324 ? -3.564 5.087 14.680 1.00 88.88 324 LEU A O 1
ATOM 2698 N N . LYS A 1 325 ? -2.686 3.201 13.822 1.00 83.69 325 LYS A N 1
ATOM 2699 C CA . LYS A 1 325 ? -1.573 3.867 13.122 1.00 83.69 325 LYS A CA 1
ATOM 2700 C C . LYS A 1 325 ? -2.087 4.919 12.134 1.00 83.69 325 LYS A C 1
ATOM 2702 O O . LYS A 1 325 ? -1.620 6.057 12.149 1.00 83.69 325 LYS A O 1
ATOM 2707 N N . ARG A 1 326 ? -3.086 4.562 11.322 1.00 80.38 326 ARG A N 1
ATOM 2708 C CA . ARG A 1 326 ? -3.716 5.454 10.341 1.00 80.38 326 ARG A CA 1
ATOM 2709 C C . ARG A 1 326 ? -4.361 6.667 11.005 1.00 80.38 326 ARG A C 1
ATOM 2711 O O . ARG A 1 326 ? -4.145 7.792 10.561 1.00 80.38 326 ARG A O 1
ATOM 2718 N N . ILE A 1 327 ? -5.134 6.450 12.066 1.00 84.19 327 ILE A N 1
ATOM 2719 C CA . ILE A 1 327 ? -5.810 7.518 12.811 1.00 84.19 327 ILE A CA 1
ATOM 2720 C C . ILE A 1 327 ? -4.780 8.427 13.487 1.00 84.19 327 ILE A C 1
ATOM 2722 O O . ILE A 1 327 ? -4.917 9.648 13.407 1.00 84.19 327 ILE A O 1
ATOM 2726 N N . LYS A 1 328 ? -3.710 7.868 14.071 1.00 84.19 328 LYS A N 1
ATOM 2727 C CA . LYS A 1 328 ? -2.588 8.647 14.613 1.00 84.19 328 LYS A CA 1
ATOM 2728 C C . LYS A 1 328 ? -1.944 9.519 13.542 1.00 84.19 328 LYS A C 1
ATOM 2730 O O . LYS A 1 328 ? -1.826 10.722 13.742 1.00 84.19 328 LYS A O 1
ATOM 2735 N N . TYR A 1 329 ? -1.611 8.945 12.390 1.00 76.25 329 TYR A N 1
ATOM 2736 C CA . TYR A 1 329 ? -1.002 9.675 11.281 1.00 76.25 329 TYR A CA 1
ATOM 2737 C C . TYR A 1 329 ? -1.906 10.799 10.755 1.00 76.25 329 TYR A C 1
ATOM 2739 O O . TYR A 1 329 ? -1.483 11.952 10.704 1.00 76.25 329 TYR A O 1
ATOM 2747 N N . ARG A 1 330 ? -3.172 10.493 10.433 1.00 77.00 330 ARG A N 1
ATOM 2748 C CA . ARG A 1 330 ? -4.149 11.470 9.916 1.00 77.00 330 ARG A CA 1
ATOM 2749 C C . ARG A 1 330 ? -4.363 12.640 10.873 1.00 77.00 330 ARG A C 1
ATOM 2751 O O . ARG A 1 330 ? -4.572 13.763 10.427 1.00 77.00 330 ARG A O 1
ATOM 2758 N N . ASN A 1 331 ? -4.305 12.374 12.176 1.00 80.56 331 ASN A N 1
ATOM 2759 C CA . ASN A 1 331 ? -4.473 13.390 13.206 1.00 80.56 331 ASN A CA 1
ATOM 2760 C C . ASN A 1 331 ? -3.138 13.977 13.700 1.00 80.56 331 ASN A C 1
ATOM 2762 O O . ASN A 1 331 ? -3.158 14.816 14.596 1.00 80.56 331 ASN A O 1
ATOM 2766 N N . GLY A 1 332 ? -1.986 13.584 13.143 1.00 76.69 332 GLY A N 1
ATOM 2767 C CA . GLY A 1 332 ? -0.664 14.061 13.561 1.00 76.69 332 GLY A CA 1
ATOM 2768 C C . GLY A 1 332 ? -0.358 13.788 15.037 1.00 76.69 332 GLY A C 1
ATOM 2769 O O . GLY A 1 332 ? 0.001 14.717 15.752 1.00 76.69 332 GLY A O 1
ATOM 2770 N N . ILE A 1 333 ? -0.587 12.553 15.490 1.00 81.81 333 ILE A N 1
ATOM 2771 C CA . ILE A 1 333 ? -0.291 12.043 16.837 1.00 81.81 333 ILE A CA 1
ATOM 2772 C C . ILE A 1 333 ? 1.072 11.349 16.773 1.00 81.81 333 ILE A C 1
ATOM 2774 O O . ILE A 1 333 ? 1.149 10.189 16.362 1.00 81.81 333 ILE A O 1
ATOM 2778 N N . ASN A 1 334 ? 2.140 12.055 17.143 1.00 76.56 334 ASN A N 1
ATOM 2779 C CA . ASN A 1 334 ? 3.517 11.600 16.905 1.00 76.56 334 ASN A CA 1
ATOM 2780 C C . ASN A 1 334 ? 4.363 11.480 18.179 1.00 76.56 334 ASN A C 1
ATOM 2782 O O . ASN A 1 334 ? 5.433 10.877 18.129 1.00 76.56 334 ASN A O 1
ATOM 2786 N N . GLY A 1 335 ? 3.916 12.032 19.311 1.00 76.88 335 GLY A N 1
ATOM 2787 C CA . GLY A 1 335 ? 4.705 12.028 20.542 1.00 76.88 335 GLY A CA 1
ATOM 2788 C C . GLY A 1 335 ? 3.875 12.031 21.818 1.00 76.88 335 GLY A C 1
ATOM 2789 O O . GLY A 1 335 ? 2.650 12.113 21.789 1.00 76.88 335 GLY A O 1
ATOM 2790 N N . GLU A 1 336 ? 4.574 11.967 22.950 1.00 79.50 336 GLU A N 1
ATOM 2791 C CA . GLU A 1 336 ? 3.986 11.930 24.296 1.00 79.50 336 GLU A CA 1
ATOM 2792 C C . GLU A 1 336 ? 3.051 13.119 24.577 1.00 79.50 336 GLU A C 1
ATOM 2794 O O . GLU A 1 336 ? 2.015 12.944 25.201 1.00 79.50 336 GLU A O 1
ATOM 2799 N N . ASN A 1 337 ? 3.322 14.305 24.021 1.00 81.19 337 ASN A N 1
ATOM 2800 C CA . ASN A 1 337 ? 2.452 15.479 24.192 1.00 81.19 337 ASN A CA 1
ATOM 2801 C C . AS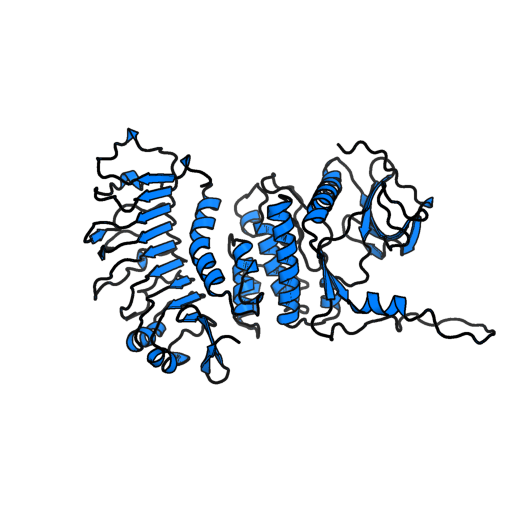N A 1 337 ? 1.052 15.317 23.567 1.00 81.19 337 ASN A C 1
ATOM 2803 O O . ASN A 1 337 ? 0.116 16.009 23.970 1.00 81.19 337 ASN A O 1
ATOM 2807 N N . ASP A 1 338 ? 0.893 14.426 22.583 1.00 85.12 338 ASP A N 1
ATOM 2808 C CA . ASP A 1 338 ? -0.408 14.132 21.978 1.00 85.12 338 ASP A CA 1
ATOM 2809 C C . ASP A 1 338 ? -1.205 13.094 22.789 1.00 85.12 338 ASP A C 1
ATOM 2811 O O . ASP A 1 338 ? -2.380 12.862 22.486 1.00 85.12 338 ASP A O 1
ATOM 2815 N N . ILE A 1 339 ? -0.575 12.464 23.789 1.00 86.81 339 ILE A N 1
ATOM 2816 C CA . ILE A 1 339 ? -1.081 11.314 24.537 1.00 86.81 339 ILE A CA 1
ATOM 2817 C C . ILE A 1 339 ? -1.248 11.694 26.008 1.00 86.81 339 ILE A C 1
ATOM 2819 O O . ILE A 1 339 ? -0.284 11.907 26.734 1.00 86.81 339 ILE A O 1
ATOM 2823 N N . LEU A 1 340 ? -2.485 11.703 26.483 1.00 85.56 340 LEU A N 1
ATOM 2824 C CA . LEU A 1 340 ? -2.780 11.807 27.904 1.00 85.56 340 LEU A CA 1
ATOM 2825 C C . LEU A 1 340 ? -2.899 10.401 28.503 1.00 85.56 340 LEU A C 1
ATOM 2827 O O . LEU A 1 340 ? -3.860 9.699 28.196 1.00 85.56 340 LEU A O 1
ATOM 2831 N N . ARG A 1 341 ? -1.950 9.991 29.353 1.00 85.62 341 ARG A N 1
ATOM 2832 C CA . ARG A 1 341 ? -2.049 8.735 30.118 1.00 85.62 341 ARG A CA 1
ATOM 2833 C C . ARG A 1 341 ? -2.524 8.987 31.543 1.00 85.62 341 ARG A C 1
ATOM 2835 O O . ARG A 1 341 ? -2.001 9.869 32.218 1.00 85.62 341 ARG A O 1
ATOM 2842 N N . ILE A 1 342 ? -3.486 8.196 32.004 1.00 80.56 342 ILE A N 1
ATOM 2843 C CA . ILE A 1 342 ? -4.095 8.303 33.332 1.00 80.56 342 ILE A CA 1
ATOM 2844 C C . ILE A 1 342 ? -3.998 6.942 34.016 1.00 80.56 342 ILE A C 1
ATOM 2846 O O . ILE A 1 342 ? -4.703 6.024 33.616 1.00 80.56 342 ILE A O 1
ATOM 2850 N N . ASN A 1 343 ? -3.181 6.821 35.063 1.00 76.06 343 ASN A N 1
ATOM 2851 C CA . ASN A 1 343 ? -3.043 5.563 35.810 1.00 76.06 343 ASN A CA 1
ATOM 2852 C C . ASN A 1 343 ? -3.741 5.600 37.183 1.00 76.06 343 ASN A C 1
ATOM 2854 O O . ASN A 1 343 ? -4.400 4.635 37.525 1.00 76.06 343 ASN A O 1
ATOM 2858 N N . ASN A 1 344 ? -3.687 6.701 37.950 1.00 70.56 344 ASN A N 1
ATOM 2859 C CA . ASN A 1 344 ? -4.164 6.715 39.348 1.00 70.56 344 ASN A CA 1
ATOM 2860 C C . ASN A 1 344 ? -5.461 7.521 39.572 1.00 70.56 344 ASN A C 1
ATOM 2862 O O . ASN A 1 344 ? -5.686 8.568 38.964 1.00 70.56 344 ASN A O 1
ATOM 2866 N N . SER A 1 345 ? -6.292 7.057 40.513 1.00 59.38 345 SER A N 1
ATOM 2867 C CA . SER A 1 345 ? -7.616 7.590 40.877 1.00 59.38 345 SER A CA 1
ATOM 2868 C C . SER A 1 345 ? -7.631 8.760 41.851 1.00 59.38 345 SER A C 1
ATOM 2870 O O . SER A 1 345 ? -8.228 8.697 42.929 1.00 59.38 345 SER A O 1
ATOM 2872 N N . THR A 1 346 ? -7.039 9.876 41.471 1.00 51.75 346 THR A N 1
ATOM 2873 C CA . THR A 1 346 ? -7.297 11.126 42.185 1.00 51.75 346 THR A CA 1
ATOM 2874 C C . THR A 1 346 ? -7.728 12.147 41.162 1.00 51.75 346 THR A C 1
ATOM 2876 O O . THR A 1 346 ? -6.907 12.590 40.372 1.00 51.75 346 THR A O 1
ATOM 2879 N N . THR A 1 347 ? -9.034 12.420 41.145 1.00 52.84 347 THR A N 1
ATOM 2880 C CA . THR A 1 347 ? -9.710 13.577 40.545 1.00 52.84 347 THR A CA 1
ATOM 2881 C C . THR A 1 347 ? -8.823 14.396 39.607 1.00 52.84 347 THR A C 1
ATOM 2883 O O . THR A 1 347 ? -8.083 15.270 40.054 1.00 52.84 347 THR A O 1
ATOM 2886 N N . ILE A 1 348 ? -8.892 14.115 38.306 1.00 54.03 348 ILE A N 1
ATOM 2887 C CA . ILE A 1 348 ? -8.132 14.878 37.314 1.00 54.03 348 ILE A CA 1
ATOM 2888 C C . ILE A 1 348 ? -8.760 16.267 37.243 1.00 54.03 348 ILE A C 1
ATOM 2890 O O . ILE A 1 348 ? -9.932 16.410 36.877 1.00 54.03 348 ILE A O 1
ATOM 2894 N N . THR A 1 349 ? -8.020 17.299 37.630 1.00 54.81 349 THR A N 1
ATOM 2895 C CA . THR A 1 349 ? -8.501 18.676 37.493 1.00 54.81 349 THR A CA 1
ATOM 2896 C C . THR A 1 349 ? -8.415 19.103 36.027 1.00 54.81 349 THR A C 1
ATOM 2898 O O . THR A 1 349 ? -7.573 18.618 35.270 1.00 54.81 349 THR A O 1
ATOM 2901 N N . SER A 1 350 ? -9.265 20.038 35.598 1.00 55.09 350 SER A N 1
ATOM 2902 C CA . SER A 1 350 ? -9.197 20.632 34.251 1.00 55.09 350 SER A CA 1
ATOM 2903 C C . SER A 1 350 ? -7.835 21.275 33.940 1.00 55.09 350 SER A C 1
ATOM 2905 O O . SER A 1 350 ? -7.489 21.445 32.778 1.00 55.09 350 SER A O 1
ATOM 2907 N N . GLU A 1 351 ? -7.046 21.611 34.965 1.00 53.38 351 GLU A N 1
ATOM 2908 C CA . GLU A 1 351 ? -5.690 22.163 34.843 1.00 53.38 351 GLU A CA 1
ATOM 2909 C C . GLU A 1 351 ? -4.632 21.108 34.477 1.00 53.38 351 GLU A C 1
ATOM 2911 O O . GLU A 1 351 ? -3.606 21.442 33.892 1.00 53.38 351 GLU A O 1
ATOM 2916 N N . GLN A 1 352 ? -4.884 19.826 34.767 1.00 57.28 352 GLN A N 1
ATOM 2917 C CA . GLN A 1 352 ? -4.017 18.705 34.376 1.00 57.28 352 GLN A CA 1
ATOM 2918 C C . GLN A 1 352 ? -4.266 18.237 32.933 1.00 57.28 352 GLN A C 1
ATOM 2920 O O . GLN A 1 352 ? -3.607 17.313 32.456 1.00 57.28 352 GLN A O 1
ATOM 2925 N N . PHE A 1 353 ? -5.211 18.863 32.226 1.00 58.16 353 PHE A N 1
ATOM 2926 C CA . PHE A 1 353 ? -5.556 18.538 30.851 1.00 58.16 353 PHE A CA 1
ATOM 2927 C C . PHE A 1 353 ? -4.694 19.333 29.863 1.00 58.16 353 PHE A C 1
ATOM 2929 O O . PHE A 1 353 ? -4.933 20.525 29.660 1.00 58.16 353 PHE A O 1
ATOM 2936 N N . PRO A 1 354 ? -3.745 18.713 29.137 1.00 60.06 354 PRO A N 1
ATOM 2937 C CA . PRO A 1 354 ? -3.279 19.319 27.905 1.00 60.06 354 PRO A CA 1
ATOM 2938 C C . PRO A 1 354 ? -4.458 19.311 26.924 1.00 60.06 354 PRO A C 1
ATOM 2940 O O . PRO A 1 354 ? -4.773 18.278 26.325 1.00 60.06 354 PRO A O 1
ATOM 2943 N N . ASN A 1 355 ? -5.108 20.464 26.738 1.00 65.25 355 ASN A N 1
ATOM 2944 C CA . ASN A 1 355 ? -6.183 20.662 25.750 1.00 65.25 355 ASN A CA 1
ATOM 2945 C C . ASN A 1 355 ? -5.779 20.206 24.335 1.00 65.25 355 ASN A C 1
ATOM 2947 O O . ASN A 1 355 ? -6.634 19.851 23.530 1.00 65.25 355 ASN A O 1
ATOM 2951 N N . ASN A 1 356 ? -4.473 20.156 24.060 1.00 74.56 356 ASN A N 1
ATOM 2952 C CA . ASN A 1 356 ? -3.908 19.755 22.776 1.00 74.56 356 ASN A CA 1
ATOM 2953 C C . ASN A 1 356 ? -3.738 18.236 22.609 1.00 74.56 356 ASN A C 1
ATOM 2955 O O . ASN A 1 356 ? -3.466 17.791 21.495 1.00 74.56 356 ASN A O 1
ATOM 2959 N N . SER A 1 357 ? -3.887 17.436 23.675 1.00 83.62 357 SER A N 1
ATOM 2960 C CA . SER A 1 357 ? -3.814 15.974 23.561 1.00 83.62 357 SER A CA 1
ATOM 2961 C C . SER A 1 357 ? -4.952 15.456 22.684 1.00 83.62 357 SER A C 1
ATOM 2963 O O . SER A 1 357 ? -6.117 15.830 22.855 1.00 83.62 357 SER A O 1
ATOM 2965 N N . LYS A 1 358 ? -4.609 14.579 21.740 1.00 88.56 358 LYS A N 1
ATOM 2966 C CA . LYS A 1 358 ? -5.533 13.976 20.766 1.00 88.56 358 LYS A CA 1
ATOM 2967 C C . LYS A 1 358 ? -5.846 12.524 21.105 1.00 88.56 358 LYS A C 1
ATOM 2969 O O . LYS A 1 358 ? -6.830 11.980 20.613 1.00 88.56 358 LYS A O 1
ATOM 2974 N N . MET A 1 359 ? -5.022 11.892 21.927 1.00 91.81 359 MET A N 1
ATOM 2975 C CA . MET A 1 359 ? -5.193 10.530 22.404 1.00 91.81 359 MET A CA 1
ATOM 2976 C C . MET A 1 359 ? -5.274 10.535 23.925 1.00 91.81 359 MET A C 1
ATOM 2978 O O . MET A 1 359 ? -4.539 11.269 24.579 1.00 91.81 359 MET A O 1
ATOM 2982 N N . ILE A 1 360 ? -6.156 9.710 24.474 1.00 87.25 360 ILE A N 1
ATOM 2983 C CA . ILE A 1 360 ? -6.249 9.452 25.908 1.00 87.25 360 ILE A CA 1
ATOM 2984 C C . ILE A 1 360 ? -6.173 7.947 26.158 1.00 87.25 360 ILE A C 1
ATOM 2986 O O . ILE A 1 360 ? -6.789 7.155 25.442 1.00 87.25 360 ILE A O 1
ATOM 2990 N N . GLU A 1 361 ? -5.392 7.561 27.155 1.00 88.50 361 GLU A N 1
ATOM 2991 C CA . GLU A 1 361 ? -5.197 6.183 27.584 1.00 88.50 361 GLU A CA 1
ATOM 2992 C C . GLU A 1 361 ? -5.371 6.109 29.101 1.00 88.50 361 GLU A C 1
ATOM 2994 O O . GLU A 1 361 ? -4.634 6.738 29.855 1.00 88.50 361 GLU A O 1
ATOM 2999 N N . PHE A 1 362 ? -6.355 5.340 29.548 1.00 85.00 362 PHE A N 1
ATOM 3000 C CA . PHE A 1 362 ? -6.524 4.988 30.949 1.00 85.00 362 PHE A CA 1
ATOM 3001 C C . PHE A 1 362 ? -5.764 3.683 31.181 1.00 85.00 362 PHE A C 1
ATOM 3003 O O . PHE A 1 362 ? -6.008 2.696 30.486 1.00 85.00 362 PHE A O 1
ATOM 3010 N N . GLY A 1 363 ? -4.783 3.711 32.077 1.00 84.06 363 GLY A N 1
ATOM 3011 C CA . GLY A 1 363 ? -3.975 2.558 32.453 1.00 84.06 363 GLY A CA 1
ATOM 3012 C C . GLY A 1 363 ? -4.709 1.608 33.394 1.00 84.06 363 GLY A C 1
ATOM 3013 O O . GLY A 1 363 ? -5.792 1.914 33.885 1.00 84.06 363 GLY A O 1
ATOM 3014 N N . ASP A 1 364 ? -4.076 0.465 33.655 1.00 79.75 364 ASP A N 1
ATOM 3015 C CA . ASP A 1 364 ? -4.667 -0.650 34.406 1.00 79.75 364 ASP A CA 1
ATOM 3016 C C . ASP A 1 364 ? -5.062 -0.301 35.851 1.00 79.75 364 ASP A C 1
ATOM 3018 O O . ASP A 1 364 ? -5.993 -0.887 36.398 1.00 79.75 364 ASP A O 1
ATOM 3022 N N . ASP A 1 365 ? -4.384 0.673 36.461 1.00 74.88 365 ASP A N 1
ATOM 3023 C CA . ASP A 1 365 ? -4.646 1.111 37.836 1.00 74.88 365 ASP A CA 1
ATOM 3024 C C . ASP A 1 365 ? -5.834 2.093 37.942 1.00 74.88 365 ASP A C 1
ATOM 3026 O O . ASP A 1 365 ? -6.213 2.507 39.042 1.00 74.88 365 ASP A O 1
ATOM 3030 N N . PHE A 1 366 ? -6.453 2.490 36.820 1.00 75.00 366 PHE A N 1
ATOM 3031 C CA . PHE A 1 366 ? -7.498 3.510 36.832 1.00 75.00 366 PHE A CA 1
ATOM 3032 C C . PHE A 1 366 ? -8.837 2.968 37.362 1.00 75.00 366 PHE A C 1
ATOM 3034 O O . PHE A 1 366 ? -9.547 2.206 36.707 1.00 75.00 366 PHE A O 1
ATOM 3041 N N . ASN A 1 367 ? -9.240 3.444 38.540 1.00 69.12 367 ASN A N 1
ATOM 3042 C CA . ASN A 1 367 ? -10.522 3.141 39.197 1.00 69.12 367 ASN A CA 1
ATOM 3043 C C . ASN A 1 367 ? -11.391 4.387 39.485 1.00 69.12 367 ASN A C 1
ATOM 3045 O O . ASN A 1 367 ? -12.398 4.284 40.186 1.00 69.12 367 ASN A O 1
ATOM 3049 N N . GLY A 1 368 ? -11.024 5.569 38.973 1.00 66.38 368 GLY A N 1
ATOM 3050 C CA . GLY A 1 368 ? -11.837 6.794 39.085 1.00 66.38 368 GLY A CA 1
ATOM 3051 C C . GLY A 1 368 ? -12.978 6.832 38.064 1.00 66.38 368 GLY A C 1
ATOM 3052 O O . GLY A 1 368 ? -12.963 6.026 37.150 1.00 66.38 368 GLY A O 1
ATOM 3053 N N . ILE A 1 369 ? -13.937 7.766 38.174 1.00 67.75 369 ILE A N 1
ATOM 3054 C CA . ILE A 1 369 ? -15.019 7.985 37.183 1.00 67.75 369 ILE A CA 1
ATOM 3055 C C . ILE A 1 369 ? -14.463 8.684 35.929 1.00 67.75 369 ILE A C 1
ATOM 3057 O O . ILE A 1 369 ? -13.785 9.706 36.042 1.00 67.75 369 ILE A O 1
ATOM 3061 N N . ILE A 1 370 ? -14.786 8.187 34.732 1.00 70.44 370 ILE A N 1
ATOM 3062 C CA . ILE A 1 370 ? -14.491 8.885 33.471 1.00 70.44 370 ILE A CA 1
ATOM 3063 C C . ILE A 1 370 ? -15.461 10.069 33.310 1.00 70.44 370 ILE A C 1
ATOM 3065 O O . ILE A 1 370 ? -16.643 9.867 33.035 1.00 70.44 370 ILE A O 1
ATOM 3069 N N . ASN A 1 371 ? -14.978 11.309 33.451 1.00 69.00 371 ASN A N 1
ATOM 3070 C CA . ASN A 1 371 ? -15.737 12.492 33.030 1.00 69.00 371 ASN A CA 1
ATOM 3071 C C . ASN A 1 371 ? -15.716 12.604 31.490 1.00 69.00 371 ASN A C 1
ATOM 3073 O O . ASN A 1 371 ? -14.672 12.433 30.863 1.00 69.00 371 ASN A O 1
ATOM 3077 N N . VAL A 1 372 ? -16.855 12.936 30.876 1.00 68.81 372 VAL A N 1
ATOM 3078 C CA . VAL A 1 372 ? -16.989 13.211 29.432 1.00 68.81 372 VAL A CA 1
ATOM 3079 C C . VAL A 1 372 ? -16.018 14.284 28.961 1.00 68.81 372 VAL A C 1
ATOM 3081 O O . VAL A 1 372 ? -15.446 14.153 27.878 1.00 68.81 372 VAL A O 1
ATOM 3084 N N . ASP A 1 373 ? -15.790 15.307 29.785 1.00 68.38 373 ASP A N 1
ATOM 3085 C CA . ASP A 1 373 ? -14.871 16.403 29.470 1.00 68.38 373 ASP A CA 1
ATOM 3086 C C . ASP A 1 373 ? -13.453 15.891 29.191 1.00 68.38 373 ASP A C 1
ATOM 3088 O O . ASP A 1 373 ? -12.727 16.466 28.382 1.00 68.38 373 ASP A O 1
ATOM 3092 N N . TYR A 1 374 ? -13.074 14.760 29.796 1.00 70.56 374 TYR A N 1
ATOM 3093 C CA . TYR A 1 374 ? -11.764 14.153 29.594 1.00 70.56 374 TYR A CA 1
ATOM 3094 C C . TYR A 1 374 ? -11.586 13.571 28.188 1.00 70.56 374 TYR A C 1
ATOM 3096 O O . TYR A 1 374 ? -10.484 13.541 27.635 1.00 70.56 374 TYR A O 1
ATOM 3104 N N . ILE A 1 375 ? -12.684 13.108 27.598 1.00 76.94 375 ILE A N 1
ATOM 3105 C CA . ILE A 1 375 ? -12.718 12.498 26.268 1.00 76.94 375 ILE A CA 1
ATOM 3106 C C . ILE A 1 375 ? -13.048 13.538 25.191 1.00 76.94 375 ILE A C 1
ATOM 3108 O O . ILE A 1 375 ? -12.783 13.313 24.005 1.00 76.94 37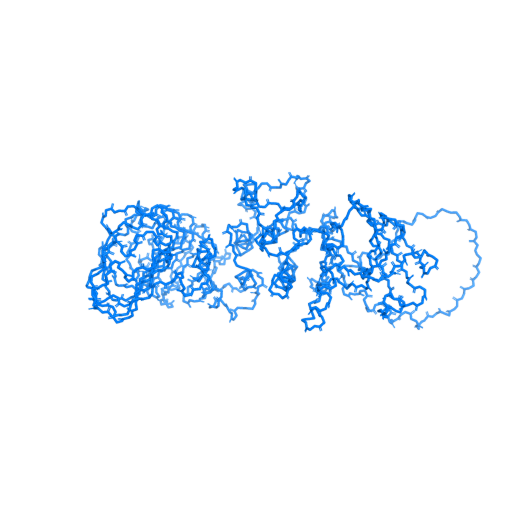5 ILE A O 1
ATOM 3112 N N . ALA A 1 376 ? -13.587 14.697 25.580 1.00 77.00 376 ALA A N 1
ATOM 3113 C CA . ALA A 1 376 ? -13.911 15.766 24.653 1.00 77.00 376 ALA A CA 1
ATOM 3114 C C . ALA A 1 376 ? -12.702 16.102 23.759 1.00 77.00 376 ALA A C 1
ATOM 3116 O O . ALA A 1 376 ? -11.564 16.263 24.210 1.00 77.00 376 ALA A O 1
ATOM 3117 N N . ASN A 1 377 ? -12.962 16.184 22.452 1.00 79.00 377 ASN A N 1
ATOM 3118 C CA . ASN A 1 377 ? -11.977 16.485 21.407 1.00 79.00 377 ASN A CA 1
ATOM 3119 C C . ASN A 1 377 ? -10.843 15.460 21.229 1.00 79.00 377 ASN A C 1
ATOM 3121 O O . ASN A 1 377 ? -9.937 15.693 20.427 1.00 79.00 377 ASN A O 1
ATOM 3125 N N . LYS A 1 378 ? -10.888 14.312 21.913 1.00 86.25 378 LYS A N 1
ATOM 3126 C CA . LYS A 1 378 ? -9.972 13.205 21.636 1.00 86.25 378 LYS A CA 1
ATOM 3127 C C . LYS A 1 378 ? -10.385 12.495 20.346 1.00 86.25 378 LYS A C 1
ATOM 3129 O O . LYS A 1 378 ? -11.549 12.464 19.960 1.00 86.25 378 LYS A O 1
ATOM 3134 N N . LYS A 1 379 ? -9.394 11.940 19.660 1.00 90.38 379 LYS A N 1
ATOM 3135 C CA . LYS A 1 379 ? -9.514 11.122 18.447 1.00 90.38 379 LYS A CA 1
ATOM 3136 C C . LYS A 1 379 ? -9.363 9.641 18.754 1.00 90.38 379 LYS A C 1
ATOM 3138 O O . LYS A 1 379 ? -9.970 8.811 18.084 1.00 90.38 379 LYS A O 1
ATOM 3143 N N . VAL A 1 380 ? -8.582 9.324 19.782 1.00 91.75 380 VAL A N 1
ATOM 3144 C CA . VAL A 1 380 ? -8.277 7.962 20.215 1.00 91.75 380 VAL A CA 1
ATOM 3145 C C . VAL A 1 380 ? -8.536 7.853 21.713 1.00 91.75 380 VAL A C 1
ATOM 3147 O O . VAL A 1 380 ? -7.998 8.650 22.481 1.00 91.75 380 VAL A O 1
ATOM 3150 N N . VAL A 1 381 ? -9.325 6.860 22.116 1.00 89.69 381 VAL A N 1
ATOM 3151 C CA . VAL A 1 381 ? -9.592 6.519 23.517 1.00 89.69 381 VAL A CA 1
ATOM 3152 C C . VAL A 1 381 ? -9.205 5.064 23.754 1.00 89.69 381 VAL A C 1
ATOM 3154 O O . VAL A 1 381 ? -9.664 4.170 23.042 1.00 89.69 381 VAL A O 1
ATOM 3157 N N . ILE A 1 382 ? -8.365 4.823 24.755 1.00 89.56 382 ILE A N 1
ATOM 3158 C CA . ILE A 1 382 ? -7.983 3.483 25.205 1.00 89.56 382 ILE A CA 1
ATOM 3159 C C . ILE A 1 382 ? -8.340 3.361 26.686 1.00 89.56 382 ILE A C 1
ATOM 3161 O O . ILE A 1 382 ? -7.900 4.179 27.488 1.00 89.56 382 ILE A O 1
ATOM 3165 N N . LEU A 1 383 ? -9.147 2.365 27.042 1.00 86.12 383 LEU A N 1
ATOM 3166 C CA . LEU A 1 383 ? -9.485 2.008 28.418 1.00 86.12 383 LEU A CA 1
ATOM 3167 C C . LEU A 1 383 ? -8.836 0.659 28.729 1.00 86.12 383 LEU A C 1
ATOM 3169 O O . LEU A 1 383 ? -9.330 -0.365 28.257 1.00 86.12 383 LEU A O 1
ATOM 3173 N N . ASN A 1 384 ? -7.741 0.643 29.483 1.00 84.81 384 ASN A N 1
ATOM 3174 C CA . ASN A 1 384 ? -7.142 -0.594 29.975 1.00 84.81 384 ASN A CA 1
ATOM 3175 C C . ASN A 1 384 ? -7.714 -0.935 31.363 1.00 84.81 384 ASN A C 1
ATOM 3177 O O . ASN A 1 384 ? -7.943 -0.049 32.177 1.00 84.81 384 ASN A O 1
ATOM 3181 N N . ASN A 1 385 ? -8.005 -2.217 31.576 1.00 70.94 385 ASN A N 1
ATOM 3182 C CA . ASN A 1 385 ? -8.636 -2.831 32.745 1.00 70.94 385 ASN A CA 1
ATOM 3183 C C . ASN A 1 385 ? -9.613 -1.935 33.535 1.00 70.94 385 ASN A C 1
ATOM 3185 O O . ASN A 1 385 ? -9.388 -1.676 34.715 1.00 70.94 385 ASN A O 1
ATOM 3189 N N . PRO A 1 386 ? -10.743 -1.493 32.943 1.00 63.72 386 PRO A N 1
ATOM 3190 C CA . PRO A 1 386 ? -11.757 -0.774 33.694 1.00 63.72 386 PRO A CA 1
ATOM 3191 C C . PRO A 1 386 ? -12.243 -1.644 34.862 1.00 63.72 386 PRO A C 1
ATOM 3193 O O . PRO A 1 386 ? -12.900 -2.660 34.640 1.00 63.72 386 PRO A O 1
ATOM 3196 N N . ASN A 1 387 ? -12.008 -1.208 36.104 1.00 62.59 387 ASN A N 1
ATOM 3197 C CA . ASN A 1 387 ? -12.593 -1.792 37.326 1.00 62.59 387 ASN A CA 1
ATOM 3198 C C . ASN A 1 387 ? -14.115 -1.535 37.447 1.00 62.59 387 ASN A C 1
ATOM 3200 O O . ASN A 1 387 ? -14.683 -1.498 38.538 1.00 62.59 387 ASN A O 1
ATOM 3204 N N . TYR A 1 388 ? -14.797 -1.320 36.325 1.00 62.66 388 TYR A N 1
ATOM 3205 C CA . TYR A 1 388 ? -16.218 -1.027 36.268 1.00 62.66 388 TYR A CA 1
ATOM 3206 C C . TYR A 1 388 ? -17.003 -2.293 35.968 1.00 62.66 388 TYR A C 1
ATOM 3208 O O . TYR A 1 388 ? -16.726 -2.963 34.982 1.00 62.66 388 TYR A O 1
ATOM 3216 N N . ASN A 1 389 ? -18.067 -2.559 36.727 1.00 56.66 389 ASN A N 1
ATOM 3217 C CA . ASN A 1 389 ? -19.021 -3.610 36.358 1.00 56.66 389 ASN A CA 1
ATOM 3218 C C . ASN A 1 389 ? -19.737 -3.297 35.033 1.00 56.66 389 ASN A C 1
ATOM 3220 O O . ASN A 1 389 ? -20.135 -4.218 34.325 1.00 56.66 389 ASN A O 1
ATOM 3224 N N . ILE A 1 390 ? -19.919 -2.009 34.706 1.00 60.75 390 ILE A N 1
ATOM 3225 C CA . ILE A 1 390 ? -20.631 -1.540 33.511 1.00 60.75 390 ILE A CA 1
ATOM 3226 C C . ILE A 1 390 ? -19.857 -0.392 32.860 1.00 60.75 390 ILE A C 1
ATOM 3228 O O . ILE A 1 390 ? -19.556 0.605 33.516 1.00 60.75 390 ILE A O 1
ATOM 3232 N N . ILE A 1 391 ? -19.594 -0.502 31.559 1.00 65.12 391 ILE A N 1
ATOM 3233 C CA . ILE A 1 391 ? -19.013 0.564 30.741 1.00 65.12 391 ILE A CA 1
ATOM 3234 C C . ILE A 1 391 ? -20.131 1.176 29.905 1.00 65.12 391 ILE A C 1
ATOM 3236 O O . ILE A 1 391 ? -20.640 0.525 28.993 1.00 65.12 391 ILE A O 1
ATOM 3240 N N . ASN A 1 392 ? -20.507 2.419 30.214 1.00 64.75 392 ASN A N 1
ATOM 3241 C CA . ASN A 1 392 ? -21.496 3.161 29.439 1.00 64.75 392 ASN A CA 1
ATOM 3242 C C . ASN A 1 392 ? -20.803 4.006 28.358 1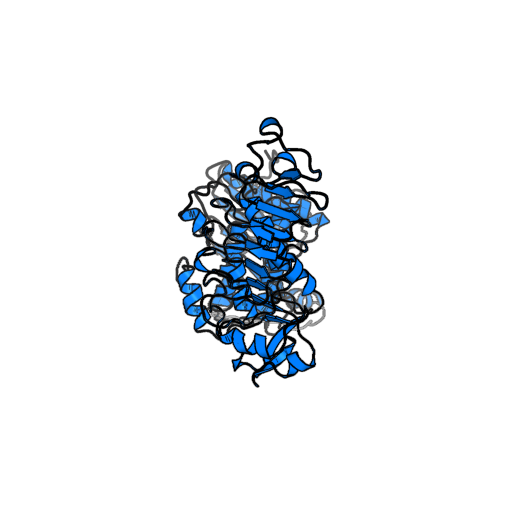.00 64.75 392 ASN A C 1
ATOM 3244 O O . ASN A 1 392 ? -20.012 4.892 28.675 1.00 64.75 392 ASN A O 1
ATOM 3248 N N . LEU A 1 393 ? -21.110 3.746 27.084 1.00 66.69 393 LEU A N 1
ATOM 3249 C CA . LEU A 1 393 ? -20.602 4.535 25.954 1.00 66.69 393 LEU A CA 1
ATOM 3250 C C . LEU A 1 393 ? -21.453 5.769 25.602 1.00 66.69 393 LEU A C 1
ATOM 3252 O O . LEU A 1 393 ? -21.107 6.495 24.676 1.00 66.69 393 LEU A O 1
ATOM 3256 N N . ASP A 1 394 ? -22.520 6.069 26.345 1.00 63.59 394 ASP A N 1
ATOM 3257 C CA . ASP A 1 394 ? -23.367 7.258 26.149 1.00 63.59 394 ASP A CA 1
ATOM 3258 C C . ASP A 1 394 ? -22.655 8.589 26.491 1.00 63.59 394 ASP A C 1
ATOM 3260 O O . ASP A 1 394 ? -23.281 9.645 26.555 1.00 63.59 394 ASP A O 1
ATOM 3264 N N . PHE A 1 395 ? -21.346 8.583 26.723 1.00 60.97 395 PHE A N 1
ATOM 3265 C CA . PHE A 1 395 ? -20.542 9.798 26.788 1.00 60.97 395 PHE A CA 1
ATOM 3266 C C . PHE A 1 395 ? -20.304 10.325 25.362 1.00 60.97 395 PHE A C 1
ATOM 3268 O O . PHE A 1 395 ? -20.246 9.555 24.408 1.00 60.97 395 PHE A O 1
ATOM 3275 N N . CYS A 1 396 ? -20.234 11.641 25.151 1.00 57.00 396 CYS A N 1
ATOM 3276 C CA . CYS A 1 396 ? -20.208 12.205 23.795 1.00 57.00 396 CYS A CA 1
ATOM 3277 C C . CYS A 1 396 ? -18.850 11.971 23.097 1.00 57.00 396 CYS A C 1
ATOM 3279 O O . CYS A 1 396 ? -18.001 12.853 23.021 1.00 57.00 396 CYS A O 1
ATOM 3281 N N . PHE A 1 397 ? -18.657 10.775 22.539 1.00 68.75 397 PHE A N 1
ATOM 3282 C CA . PHE A 1 397 ? -17.535 10.379 21.680 1.00 68.75 397 PHE A CA 1
ATOM 3283 C C . PHE A 1 397 ? -17.704 10.897 20.236 1.00 68.75 397 PHE A C 1
ATOM 3285 O O . PHE A 1 397 ? -17.215 10.274 19.297 1.00 68.75 397 PHE A O 1
ATOM 3292 N N . SER A 1 398 ? -18.435 11.997 20.009 1.00 73.75 398 SER A N 1
ATOM 3293 C CA . SER A 1 398 ? -18.851 12.419 18.658 1.00 73.75 398 SER A CA 1
ATOM 3294 C C . SER A 1 398 ? -17.679 12.617 17.691 1.00 73.75 398 SER A C 1
ATOM 3296 O O . SER A 1 398 ? -17.844 12.378 16.498 1.00 73.75 398 SER A O 1
ATOM 3298 N N . ASN A 1 399 ? -16.500 12.985 18.204 1.00 82.75 399 ASN A N 1
ATOM 3299 C CA . ASN A 1 399 ? -15.264 13.199 17.444 1.00 82.75 399 ASN A CA 1
ATOM 3300 C C . ASN A 1 399 ? -14.263 12.037 17.517 1.00 82.75 399 ASN A C 1
ATOM 3302 O O . ASN A 1 399 ? -13.225 12.102 16.853 1.00 82.75 399 ASN A O 1
ATOM 3306 N N . VAL A 1 400 ? -14.540 11.011 18.326 1.00 89.44 400 VAL A N 1
ATOM 3307 C CA . VAL A 1 400 ? -13.623 9.890 18.539 1.00 89.44 400 VAL A CA 1
ATOM 3308 C C . VAL A 1 400 ? -13.701 8.942 17.352 1.00 89.44 400 VAL A C 1
ATOM 3310 O O . VAL A 1 400 ? -14.778 8.566 16.899 1.00 89.44 400 VAL A O 1
ATOM 3313 N N . GLU A 1 401 ? -12.531 8.562 16.853 1.00 91.81 401 GLU A N 1
ATOM 3314 C CA . GLU A 1 401 ? -12.357 7.733 15.660 1.00 91.81 401 GLU A CA 1
ATOM 3315 C C . GLU A 1 401 ? -11.905 6.314 16.022 1.00 91.81 401 GLU A C 1
ATOM 3317 O O . GLU A 1 401 ? -12.152 5.370 15.270 1.00 91.81 401 GLU A O 1
ATOM 3322 N N . TYR A 1 402 ? -11.288 6.152 17.196 1.00 93.12 402 TYR A N 1
ATOM 3323 C CA . TYR A 1 402 ? -10.799 4.882 17.716 1.00 93.12 402 TYR A CA 1
ATOM 3324 C C . TYR A 1 402 ? -11.155 4.725 19.193 1.00 93.12 402 TYR A C 1
ATOM 3326 O O . TYR A 1 402 ? -10.770 5.560 20.013 1.00 93.12 402 TYR A O 1
ATOM 3334 N N . ILE A 1 403 ? -11.819 3.624 19.534 1.00 90.56 403 ILE A N 1
ATOM 3335 C CA . ILE A 1 403 ? -12.049 3.201 20.915 1.00 90.56 403 ILE A CA 1
ATOM 3336 C C . ILE A 1 403 ? -11.491 1.791 21.080 1.00 90.56 403 ILE A C 1
ATOM 3338 O O . ILE A 1 403 ? -11.822 0.894 20.305 1.00 90.56 403 ILE A O 1
ATOM 3342 N N . CYS A 1 404 ? -10.670 1.592 22.106 1.00 91.12 404 CYS A N 1
ATOM 3343 C CA . CYS A 1 404 ? -10.247 0.273 22.552 1.00 91.12 404 CYS A CA 1
ATOM 3344 C C . CYS A 1 404 ? -10.511 0.126 24.042 1.00 91.12 404 CYS A C 1
ATOM 3346 O O . CYS A 1 404 ? -10.107 0.974 24.829 1.00 91.12 404 CYS A O 1
ATOM 3348 N N . ILE A 1 405 ? -11.198 -0.941 24.416 1.00 87.81 405 ILE A N 1
ATOM 3349 C CA . ILE A 1 405 ? -11.572 -1.239 25.790 1.00 87.81 405 ILE A CA 1
ATOM 3350 C C . ILE A 1 405 ? -11.082 -2.645 26.091 1.00 87.81 405 ILE A C 1
ATOM 3352 O O . ILE A 1 405 ? -11.545 -3.614 25.488 1.00 87.81 405 ILE A O 1
ATOM 3356 N N . LYS A 1 406 ? -10.158 -2.755 27.035 1.00 86.69 406 LYS A N 1
ATOM 3357 C CA . LYS A 1 406 ? -9.597 -4.019 27.496 1.00 86.69 406 LYS A CA 1
ATOM 3358 C C . LYS A 1 406 ? -9.928 -4.188 28.958 1.00 86.69 406 LYS A C 1
ATOM 3360 O O . LYS A 1 406 ? -9.546 -3.327 29.723 1.00 86.69 406 LYS A O 1
ATOM 3365 N N . GLY A 1 407 ? -10.593 -5.265 29.350 1.00 77.94 407 GLY A N 1
ATOM 3366 C CA . GLY A 1 407 ? -10.828 -5.610 30.755 1.00 77.94 407 GLY A CA 1
ATOM 3367 C C . GLY A 1 407 ? -12.223 -6.156 31.001 1.00 77.94 407 GLY A C 1
ATOM 3368 O O . GLY A 1 407 ? -12.963 -6.402 30.061 1.00 77.94 407 GLY A O 1
ATOM 3369 N N . ILE A 1 408 ? -12.576 -6.368 32.265 1.00 69.25 408 ILE A N 1
ATOM 3370 C CA . ILE A 1 408 ? -13.674 -7.270 32.658 1.00 69.25 408 ILE A CA 1
ATOM 3371 C C . ILE A 1 408 ? -15.080 -6.651 32.646 1.00 69.25 408 ILE A C 1
ATOM 3373 O O . ILE A 1 408 ? -16.063 -7.371 32.791 1.00 69.25 408 ILE A O 1
ATOM 3377 N N . GLY A 1 409 ? -15.202 -5.330 32.494 1.00 68.06 409 GLY A N 1
ATOM 3378 C CA . GLY A 1 409 ? -16.488 -4.643 32.620 1.00 68.06 409 GLY A CA 1
ATOM 3379 C C . GLY A 1 409 ? -17.475 -4.967 31.508 1.00 68.06 409 GLY A C 1
ATOM 3380 O O . GLY A 1 409 ? -17.072 -5.073 30.354 1.00 68.06 409 GLY A O 1
ATOM 3381 N N . VAL A 1 410 ? -18.767 -5.056 31.835 1.00 70.12 410 VAL A N 1
ATOM 3382 C CA . VAL A 1 410 ? -19.839 -5.349 30.874 1.00 70.12 410 VAL A CA 1
ATOM 3383 C C . VAL A 1 410 ? -20.174 -4.117 30.036 1.00 70.12 410 VAL A C 1
ATOM 3385 O O . VAL A 1 410 ? -20.471 -3.048 30.568 1.00 70.12 410 VAL A O 1
ATOM 3388 N N . LEU A 1 411 ? -20.185 -4.261 28.714 1.00 71.50 411 LEU A N 1
ATOM 3389 C CA . LEU A 1 411 ? -20.545 -3.181 27.796 1.00 71.50 411 LEU A CA 1
ATOM 3390 C C . LEU A 1 411 ? -22.055 -2.891 27.808 1.00 71.50 411 LEU A C 1
ATOM 3392 O O . LEU A 1 411 ? -22.867 -3.766 27.502 1.00 71.50 411 LEU A O 1
ATOM 3396 N N . GLU A 1 412 ? -22.430 -1.638 28.071 1.00 67.69 412 GLU A N 1
ATOM 3397 C CA . GLU A 1 412 ? -23.772 -1.111 27.816 1.00 67.69 412 GLU A CA 1
ATOM 3398 C C . GLU A 1 412 ? -23.701 0.079 26.857 1.00 67.69 412 GLU A C 1
ATOM 3400 O O . GLU A 1 412 ? -22.982 1.054 27.070 1.00 67.69 412 GLU A O 1
ATOM 3405 N N . ILE A 1 413 ? -24.479 0.005 25.779 1.00 65.94 413 ILE A N 1
ATOM 3406 C CA . ILE A 1 413 ? -24.579 1.075 24.788 1.00 65.94 413 ILE A CA 1
ATOM 3407 C C . ILE A 1 413 ? -26.057 1.353 24.595 1.00 65.94 413 ILE A C 1
ATOM 3409 O O . ILE A 1 413 ? -26.797 0.454 24.184 1.00 65.94 413 ILE A O 1
ATOM 3413 N N . SER A 1 414 ? -26.530 2.553 24.938 1.00 61.38 414 SER A N 1
ATOM 3414 C CA . SER A 1 414 ? -27.972 2.773 25.024 1.00 61.38 414 SER A CA 1
ATOM 3415 C C . SER A 1 414 ? -28.509 3.798 24.025 1.00 61.38 414 SER A C 1
ATOM 3417 O O . SER A 1 414 ? -29.563 3.521 23.437 1.00 61.38 414 SER A O 1
ATOM 3419 N N . LYS A 1 415 ? -27.814 4.918 23.775 1.00 67.69 415 LYS A N 1
ATOM 3420 C CA . LYS A 1 415 ? -28.443 6.098 23.152 1.00 67.69 415 LYS A CA 1
ATOM 3421 C C . LYS A 1 415 ? -27.636 6.833 22.074 1.00 67.69 415 LYS A C 1
ATOM 3423 O O . LYS A 1 415 ? -28.274 7.354 21.163 1.00 67.69 415 LYS A O 1
ATOM 3428 N N . ILE A 1 416 ? -26.303 6.923 22.149 1.00 65.00 416 ILE A N 1
ATOM 3429 C CA . ILE A 1 416 ? -25.543 7.899 21.331 1.00 65.00 416 ILE A CA 1
ATOM 3430 C C . ILE A 1 416 ? -24.924 7.309 20.066 1.00 65.00 416 ILE A C 1
ATOM 3432 O O . ILE A 1 416 ? -24.157 6.354 20.122 1.00 65.00 416 ILE A O 1
ATOM 3436 N N . THR A 1 417 ? -25.206 7.930 18.918 1.00 68.00 417 THR A N 1
ATOM 3437 C CA . THR A 1 417 ? -24.550 7.578 17.657 1.00 68.00 417 THR A CA 1
ATOM 3438 C C . THR A 1 417 ? -23.125 8.121 17.571 1.00 68.00 417 THR A C 1
ATOM 3440 O O . THR A 1 417 ? -22.880 9.318 17.716 1.00 68.00 417 THR A O 1
ATOM 3443 N N . HIS A 1 418 ? -22.190 7.241 17.233 1.00 77.19 418 HIS A N 1
ATOM 3444 C CA . HIS A 1 418 ? -20.773 7.511 17.031 1.00 77.19 418 HIS A CA 1
ATOM 3445 C C . HIS A 1 418 ? -20.441 7.602 15.537 1.00 77.19 418 HIS A C 1
ATOM 3447 O O . HIS A 1 418 ? -19.800 6.728 14.956 1.00 77.19 418 HIS A O 1
ATOM 3453 N N . ASN A 1 419 ? -20.869 8.693 14.897 1.00 82.62 419 ASN A N 1
ATOM 3454 C CA . ASN A 1 419 ? -20.633 8.904 13.464 1.00 82.62 419 ASN A CA 1
ATOM 3455 C C . ASN A 1 419 ? -19.145 9.047 13.104 1.00 82.62 419 ASN A C 1
ATOM 3457 O O . ASN A 1 419 ? -18.792 8.819 11.958 1.00 82.62 419 ASN A O 1
ATOM 3461 N N . SER A 1 420 ? -18.258 9.423 14.023 1.00 86.94 420 SER A N 1
ATOM 3462 C CA . SER A 1 420 ? -16.820 9.511 13.709 1.00 86.94 420 SER A CA 1
ATOM 3463 C C . SER A 1 420 ? -16.069 8.203 13.945 1.00 86.94 420 SER A C 1
ATOM 3465 O O . SER A 1 420 ? -14.928 8.080 13.505 1.00 86.94 420 SER A O 1
ATOM 3467 N N . LEU A 1 421 ? -16.682 7.224 14.621 1.00 89.69 421 LEU A N 1
ATOM 3468 C CA . LEU A 1 421 ? -15.973 6.038 15.081 1.00 89.69 421 LEU A CA 1
ATOM 3469 C C . LEU A 1 421 ? -15.692 5.079 13.928 1.00 89.69 421 LEU A C 1
ATOM 3471 O O . LEU A 1 421 ? -16.595 4.419 13.417 1.00 89.69 421 LEU A O 1
ATOM 3475 N N . GLU A 1 422 ? -14.421 4.963 13.556 1.00 90.56 422 GLU A N 1
ATOM 3476 C CA . GLU A 1 422 ? -13.950 4.057 12.509 1.00 90.56 422 GLU A CA 1
ATOM 3477 C C . GLU A 1 422 ? -13.546 2.692 13.068 1.00 90.56 422 GLU A C 1
ATOM 3479 O O . GLU A 1 422 ? -13.661 1.685 12.366 1.00 90.56 422 GLU A O 1
ATOM 3484 N N . THR A 1 423 ? -13.043 2.654 14.306 1.00 92.69 423 THR A N 1
ATOM 3485 C CA . THR A 1 423 ? -12.540 1.435 14.952 1.00 92.69 423 THR A CA 1
ATOM 3486 C C . THR A 1 423 ? -13.079 1.287 16.363 1.00 92.69 423 THR A C 1
ATOM 3488 O O . THR A 1 423 ? -12.903 2.181 17.192 1.00 92.69 423 THR A O 1
ATOM 3491 N N . PHE A 1 424 ? -13.679 0.133 16.643 1.00 91.75 424 PHE A N 1
ATOM 3492 C CA . PHE A 1 424 ? -14.138 -0.244 17.973 1.00 91.75 424 PHE A CA 1
ATOM 3493 C C . PHE A 1 424 ? -13.564 -1.606 18.356 1.00 91.75 424 PHE A C 1
ATOM 3495 O O . PHE A 1 424 ? -13.799 -2.603 17.671 1.00 91.75 424 PHE A O 1
ATOM 3502 N N . ILE A 1 425 ? -12.810 -1.638 19.451 1.00 92.19 425 ILE A N 1
ATOM 3503 C CA . ILE A 1 425 ? -12.233 -2.850 20.026 1.00 92.19 425 ILE A CA 1
ATOM 3504 C C . ILE A 1 425 ? -12.773 -3.003 21.438 1.00 92.19 425 ILE A C 1
ATOM 3506 O O . ILE A 1 425 ? -12.637 -2.100 22.263 1.00 92.19 425 ILE A O 1
ATOM 3510 N N . TYR A 1 426 ? -13.349 -4.160 21.718 1.00 89.81 426 TYR A N 1
ATOM 3511 C CA . TYR A 1 426 ? -13.828 -4.519 23.035 1.00 89.81 426 TYR A CA 1
ATOM 3512 C C . TYR A 1 426 ? -13.391 -5.943 23.378 1.00 89.81 426 TYR A C 1
ATOM 3514 O O . TYR A 1 426 ? -13.787 -6.918 22.733 1.00 89.81 426 TYR A O 1
ATOM 3522 N N . GLU A 1 427 ? -12.552 -6.045 24.405 1.00 89.06 427 GLU A N 1
ATOM 3523 C CA . GLU A 1 427 ? -11.999 -7.303 24.914 1.00 89.06 427 GLU A CA 1
ATOM 3524 C C . GLU A 1 427 ? -12.651 -7.752 26.235 1.00 89.06 427 GLU A C 1
ATOM 3526 O O . GLU A 1 427 ? -12.124 -8.642 26.898 1.00 89.06 427 GLU A O 1
ATOM 3531 N N . GLY A 1 428 ? -13.775 -7.140 26.628 1.00 84.56 428 GLY A N 1
ATOM 3532 C CA . GLY A 1 428 ? -14.499 -7.468 27.862 1.00 84.56 428 GLY A CA 1
ATOM 3533 C C . GLY A 1 428 ? -15.650 -8.452 27.697 1.00 84.56 428 GLY A C 1
ATOM 3534 O O . GLY A 1 428 ? -15.795 -9.083 26.649 1.00 84.56 428 GLY A O 1
ATOM 3535 N N . GLU A 1 429 ? -16.452 -8.619 28.748 1.00 81.94 429 GLU A N 1
ATOM 3536 C CA . GLU A 1 429 ? -17.563 -9.575 28.778 1.00 81.94 429 GLU A CA 1
ATOM 3537 C C . GLU A 1 429 ? -18.881 -9.003 28.243 1.00 81.94 429 GLU A C 1
ATOM 3539 O O . GLU A 1 429 ? -19.321 -7.907 28.584 1.00 81.94 429 GLU A O 1
ATOM 3544 N N . PHE A 1 430 ? -19.593 -9.799 27.451 1.00 79.00 430 PHE A N 1
ATOM 3545 C CA . PHE A 1 430 ? -20.930 -9.444 26.987 1.00 79.00 430 PHE A CA 1
ATOM 3546 C C . PHE A 1 430 ? -21.996 -10.029 27.912 1.00 79.00 430 PHE A C 1
ATOM 3548 O O . PHE A 1 430 ? -21.943 -11.206 28.264 1.00 79.00 430 PHE A O 1
ATOM 3555 N N . LYS A 1 431 ? -23.038 -9.245 28.218 1.00 73.94 431 LYS A N 1
ATOM 3556 C CA . LYS A 1 431 ? -24.303 -9.816 28.710 1.00 73.94 431 LYS A CA 1
ATOM 3557 C C . LYS A 1 431 ? -24.841 -10.807 27.669 1.00 73.94 431 LYS A C 1
ATOM 3559 O O . LYS A 1 431 ? -24.745 -10.555 26.467 1.00 73.94 431 LYS A O 1
ATOM 3564 N N . ASN A 1 432 ? -25.458 -11.900 28.120 1.00 68.00 432 ASN A N 1
ATOM 3565 C CA . ASN A 1 432 ? -26.025 -12.928 27.230 1.00 68.00 432 ASN A CA 1
ATOM 3566 C C . ASN A 1 432 ? -27.020 -12.346 26.203 1.00 68.00 432 ASN A C 1
ATOM 3568 O O . ASN A 1 432 ? -27.066 -12.800 25.063 1.00 68.00 432 ASN A O 1
ATOM 3572 N N . ASP A 1 433 ? -27.754 -11.294 26.580 1.00 66.12 433 ASP A N 1
ATOM 3573 C CA . ASP A 1 433 ? -28.711 -10.596 25.709 1.00 66.12 433 ASP A CA 1
ATOM 3574 C C . ASP A 1 433 ? -28.141 -9.330 25.051 1.00 66.12 433 ASP A C 1
ATOM 3576 O O . ASP A 1 433 ? -28.891 -8.510 24.519 1.00 66.12 433 ASP A O 1
ATOM 3580 N N . PHE A 1 434 ? -26.820 -9.123 25.093 1.00 69.56 434 PHE A N 1
ATOM 3581 C CA . PHE A 1 434 ? -26.211 -7.944 24.489 1.00 69.56 434 PHE A CA 1
ATOM 3582 C C . PHE A 1 434 ? -26.423 -7.949 22.973 1.00 69.56 434 PHE A C 1
ATOM 3584 O O . PHE A 1 434 ? -25.921 -8.812 22.246 1.00 69.56 434 PHE A O 1
ATOM 3591 N N . ILE A 1 435 ? -27.138 -6.929 22.504 1.00 67.44 435 ILE A N 1
ATOM 3592 C CA . ILE A 1 435 ? -27.313 -6.615 21.094 1.00 67.44 435 ILE A CA 1
ATOM 3593 C C . ILE A 1 435 ? -26.542 -5.330 20.833 1.00 67.44 435 ILE A C 1
ATOM 3595 O O . ILE A 1 435 ? -26.856 -4.277 21.394 1.00 67.44 435 ILE A O 1
ATOM 3599 N N . LEU A 1 436 ? -25.549 -5.414 19.952 1.00 71.44 436 LEU A N 1
ATOM 3600 C CA . LEU A 1 436 ? -24.887 -4.228 19.440 1.00 71.44 436 LEU A CA 1
ATOM 3601 C C . LEU A 1 436 ? -25.930 -3.397 18.680 1.00 71.44 436 LEU A C 1
ATOM 3603 O O . LEU A 1 436 ? -26.584 -3.885 17.759 1.00 71.44 436 LEU A O 1
ATOM 3607 N N . LYS A 1 437 ? -26.129 -2.149 19.110 1.00 74.31 437 LYS A N 1
ATOM 3608 C CA . LYS A 1 437 ? -27.056 -1.202 18.483 1.00 74.31 437 LYS A CA 1
ATOM 3609 C C . LYS A 1 437 ? -26.363 -0.562 17.276 1.00 74.31 437 LYS A C 1
ATOM 3611 O O . LYS A 1 437 ? -25.560 0.349 17.443 1.00 74.31 437 LYS A O 1
ATOM 3616 N N . PRO A 1 438 ? -26.641 -1.004 16.047 1.00 65.56 438 PRO A N 1
ATOM 3617 C CA . PRO A 1 438 ? -25.741 -0.778 14.911 1.00 65.56 438 PRO A CA 1
ATOM 3618 C C . PRO A 1 438 ? -25.836 0.635 14.350 1.00 65.56 438 PRO A C 1
ATOM 3620 O O . PRO A 1 438 ? -24.861 1.184 13.846 1.00 65.56 438 PRO A O 1
ATOM 3623 N N . TYR A 1 439 ? -27.010 1.253 14.502 1.00 69.06 439 TYR A N 1
ATOM 3624 C CA . TYR A 1 439 ? -27.250 2.664 14.208 1.00 69.06 439 TYR A CA 1
ATOM 3625 C C . TYR A 1 439 ? -26.375 3.600 15.055 1.00 69.06 439 TYR A C 1
ATOM 3627 O O . TYR A 1 439 ? -26.312 4.796 14.774 1.00 69.06 439 TYR A O 1
ATOM 3635 N N . LEU A 1 440 ? -25.693 3.074 16.080 1.00 69.62 440 LEU A N 1
ATOM 3636 C CA . LEU A 1 440 ? -24.721 3.819 16.863 1.00 69.62 440 LEU A CA 1
ATOM 3637 C C . LEU A 1 440 ? -23.314 3.816 16.239 1.00 69.62 440 LEU A C 1
ATOM 3639 O O . LEU A 1 440 ? -22.465 4.568 16.691 1.00 69.62 440 LEU A O 1
ATOM 3643 N N . PHE A 1 441 ? -23.061 3.024 15.195 1.00 81.38 441 PHE A N 1
ATOM 3644 C CA . PHE A 1 441 ? -21.723 2.735 14.654 1.00 81.38 441 PHE A CA 1
ATOM 3645 C C . PHE A 1 441 ? -21.677 2.860 13.123 1.00 81.38 441 PHE A C 1
ATOM 3647 O O . PHE A 1 441 ? -21.089 2.039 12.419 1.00 81.38 441 PHE A O 1
ATOM 3654 N N . THR A 1 442 ? -22.339 3.881 12.585 1.00 81.56 442 THR A N 1
ATOM 3655 C CA . THR A 1 442 ? -22.604 4.050 11.143 1.00 81.56 442 THR A CA 1
ATOM 3656 C C . THR A 1 442 ? -21.345 4.056 10.269 1.00 81.56 442 THR A C 1
ATOM 3658 O O . THR A 1 442 ? -21.374 3.529 9.157 1.00 81.56 442 THR A O 1
ATOM 3661 N N . ASN A 1 443 ? -20.233 4.598 10.773 1.00 87.50 443 ASN A N 1
ATOM 3662 C CA . ASN A 1 443 ? -18.967 4.710 10.042 1.00 87.50 443 ASN A CA 1
ATOM 3663 C C . ASN A 1 443 ? -17.893 3.710 10.492 1.00 87.50 443 ASN A C 1
ATOM 3665 O O . ASN A 1 443 ? -16.770 3.750 9.984 1.00 87.50 443 ASN A O 1
ATOM 3669 N N . THR A 1 444 ? -18.227 2.784 11.393 1.00 90.50 444 THR A N 1
ATOM 3670 C CA . THR A 1 444 ? -17.269 1.794 11.890 1.00 90.50 444 THR A CA 1
ATOM 3671 C C . THR A 1 444 ? -16.894 0.810 10.787 1.00 90.50 444 THR A C 1
ATOM 3673 O O . THR A 1 444 ? -17.754 0.211 10.144 1.00 90.50 444 THR A O 1
ATOM 3676 N N . LYS A 1 445 ? -15.585 0.671 10.557 1.00 90.19 445 LYS A N 1
ATOM 3677 C CA . LYS A 1 445 ? -14.977 -0.211 9.549 1.00 90.19 445 LYS A CA 1
ATOM 3678 C C . LYS A 1 445 ? -14.280 -1.409 10.182 1.00 90.19 445 LYS A C 1
ATOM 3680 O O . LYS A 1 445 ? -14.330 -2.497 9.617 1.00 90.19 445 LYS A O 1
ATOM 3685 N N . HIS A 1 446 ? -13.674 -1.212 11.352 1.00 92.00 446 HIS A N 1
ATOM 3686 C CA . HIS A 1 446 ? -12.949 -2.244 12.089 1.00 92.00 446 HIS A CA 1
ATOM 3687 C C . HIS A 1 446 ? -13.646 -2.505 13.423 1.00 92.00 446 HIS A C 1
ATOM 3689 O O . HIS A 1 446 ? -13.708 -1.618 14.276 1.00 92.00 446 HIS A O 1
ATOM 3695 N N . LEU A 1 447 ? -14.177 -3.713 13.591 1.00 93.38 447 LEU A N 1
ATOM 3696 C CA . LEU A 1 447 ? -14.918 -4.121 14.776 1.00 93.38 447 LEU A CA 1
ATOM 3697 C C . LEU A 1 447 ? -14.295 -5.387 15.368 1.00 93.38 447 LEU A C 1
ATOM 3699 O O . LEU A 1 447 ? -14.276 -6.430 14.722 1.00 93.38 447 LEU A O 1
ATOM 3703 N N . ILE A 1 448 ? -13.790 -5.295 16.595 1.00 93.38 448 ILE A N 1
ATOM 3704 C CA . ILE A 1 448 ? -13.158 -6.412 17.305 1.00 93.38 448 ILE A CA 1
ATOM 3705 C C . ILE A 1 448 ? -13.914 -6.650 18.605 1.00 93.38 448 ILE A C 1
ATOM 3707 O O . ILE A 1 448 ? -13.933 -5.790 19.483 1.00 93.38 448 ILE A O 1
ATOM 3711 N N . LEU A 1 449 ? -14.531 -7.821 18.726 1.00 92.19 449 LEU A N 1
ATOM 3712 C CA . LEU A 1 449 ? -15.374 -8.229 19.844 1.00 92.19 449 LEU A CA 1
ATOM 3713 C C . LEU A 1 449 ? -14.883 -9.582 20.390 1.00 92.19 449 LEU A C 1
ATOM 3715 O O . LEU A 1 449 ? -15.500 -10.625 20.174 1.00 92.19 449 LEU A O 1
ATOM 3719 N N . LYS A 1 450 ? -13.756 -9.565 21.108 1.00 89.25 450 LYS A N 1
ATOM 3720 C CA . LYS A 1 450 ? -12.939 -10.754 21.443 1.00 89.25 450 LYS A CA 1
ATOM 3721 C C . LYS A 1 450 ? -13.653 -11.840 22.259 1.00 89.25 450 LYS A C 1
ATOM 3723 O O . LYS A 1 450 ? -13.252 -12.994 22.229 1.00 89.25 450 LYS A O 1
ATOM 3728 N N . ASN A 1 451 ? -14.720 -11.498 22.977 1.00 89.50 451 ASN A N 1
ATOM 3729 C CA . ASN A 1 451 ? -15.519 -12.465 23.746 1.00 89.50 451 ASN A CA 1
ATOM 3730 C C . ASN A 1 451 ? -16.954 -12.607 23.221 1.00 89.50 451 ASN A C 1
ATOM 3732 O O . ASN A 1 451 ? -17.815 -13.173 23.898 1.00 89.50 451 ASN A O 1
ATOM 3736 N N . TYR A 1 452 ? -17.248 -12.079 22.030 1.00 90.38 452 TYR A N 1
ATOM 3737 C CA . TYR A 1 452 ? -18.592 -12.142 21.475 1.00 90.38 452 TYR A CA 1
ATOM 3738 C C . TYR A 1 452 ? -18.861 -13.526 20.897 1.00 90.38 452 TYR A C 1
ATOM 3740 O O . TYR A 1 452 ? -18.293 -13.923 19.878 1.00 90.38 452 TYR A O 1
ATOM 3748 N N . LYS A 1 453 ? -19.759 -14.241 21.571 1.00 89.44 453 LYS A N 1
ATOM 3749 C CA . LYS A 1 453 ? -20.225 -15.591 21.230 1.00 89.44 453 LYS A CA 1
ATOM 3750 C C . LYS A 1 453 ? -21.753 -15.675 21.138 1.00 89.44 453 LYS A C 1
ATOM 3752 O O . LYS A 1 453 ? -22.318 -16.761 21.199 1.00 89.44 453 LYS A O 1
ATOM 3757 N N . ASN A 1 454 ? -22.427 -14.530 21.041 1.00 88.81 454 ASN A N 1
ATOM 3758 C CA . ASN A 1 454 ? -23.885 -14.465 20.983 1.00 88.81 454 ASN A CA 1
ATOM 3759 C C . ASN A 1 454 ? -24.384 -14.672 19.545 1.00 88.81 454 ASN A C 1
ATOM 3761 O O . ASN A 1 454 ? -23.686 -14.384 18.574 1.00 88.81 454 ASN A O 1
ATOM 3765 N N . TYR A 1 455 ? -25.625 -15.138 19.413 1.00 90.38 455 TYR A N 1
ATOM 3766 C CA . TYR A 1 455 ? -26.292 -15.306 18.122 1.00 90.38 455 TYR A CA 1
ATOM 3767 C C . TYR A 1 455 ? -26.484 -13.974 17.387 1.00 90.38 455 TYR A C 1
ATOM 3769 O O . TYR A 1 455 ? -27.075 -13.034 17.926 1.00 90.38 455 TYR A O 1
ATOM 3777 N N . ILE A 1 456 ? -26.120 -13.935 16.106 1.00 89.94 456 ILE A N 1
ATOM 3778 C CA . ILE A 1 456 ? -26.397 -12.813 15.202 1.00 89.94 456 ILE A CA 1
ATOM 3779 C C . ILE A 1 456 ? -27.792 -13.020 14.597 1.00 89.94 456 ILE A C 1
ATOM 3781 O O . ILE A 1 456 ? -27.949 -13.376 13.439 1.00 89.94 456 ILE A O 1
ATOM 3785 N N . ARG A 1 457 ? -28.836 -12.855 15.415 1.00 86.94 457 ARG A N 1
ATOM 3786 C CA . ARG A 1 457 ? -30.225 -13.261 15.106 1.00 86.94 457 ARG A CA 1
ATOM 3787 C C . ARG A 1 457 ? -30.868 -12.606 13.877 1.00 86.94 457 ARG A C 1
ATOM 3789 O O . ARG A 1 457 ? -31.832 -13.144 13.347 1.00 86.94 457 ARG A O 1
ATOM 3796 N N . HIS A 1 458 ? -30.414 -11.428 13.465 1.00 86.62 458 HIS A N 1
ATOM 3797 C CA . HIS A 1 458 ? -30.939 -10.735 12.291 1.00 86.62 458 HIS A CA 1
ATOM 3798 C C . HIS A 1 458 ? -29.896 -9.778 11.717 1.00 86.62 458 HIS A C 1
ATOM 3800 O O . HIS A 1 458 ? -28.955 -9.366 12.403 1.00 86.62 458 HIS A O 1
ATOM 3806 N N . ARG A 1 459 ? -30.100 -9.376 10.456 1.00 85.00 459 ARG A N 1
ATOM 3807 C CA . ARG A 1 459 ? -29.309 -8.299 9.851 1.00 85.00 459 ARG A CA 1
ATOM 3808 C C . ARG A 1 459 ? -29.455 -7.023 10.660 1.00 85.00 459 ARG A C 1
ATOM 3810 O O . ARG A 1 459 ? -30.507 -6.756 11.242 1.00 85.00 459 ARG A O 1
ATOM 3817 N N . GLY A 1 460 ? -28.389 -6.247 10.700 1.00 82.94 460 GLY A N 1
ATOM 3818 C CA . GLY A 1 460 ? -28.303 -5.071 11.538 1.00 82.94 460 GLY A CA 1
ATOM 3819 C C . GLY A 1 460 ? -27.322 -5.283 12.671 1.00 82.94 460 GLY A C 1
ATOM 3820 O O . GLY A 1 460 ? -26.442 -4.459 12.752 1.00 82.94 460 GLY A O 1
ATOM 3821 N N . ILE A 1 461 ? -27.398 -6.347 13.488 1.00 85.12 461 ILE A N 1
ATOM 3822 C CA . ILE A 1 461 ? -26.616 -6.485 14.747 1.00 85.12 461 ILE A CA 1
ATOM 3823 C C . ILE A 1 461 ? -25.153 -6.037 14.602 1.00 85.12 461 ILE A C 1
ATOM 3825 O O . ILE A 1 461 ? -24.665 -5.256 15.414 1.00 85.12 461 ILE A O 1
ATOM 3829 N N . ILE A 1 462 ? -24.473 -6.483 13.545 1.00 89.06 462 ILE A N 1
ATOM 3830 C CA . ILE A 1 462 ? -23.182 -5.923 13.141 1.00 89.06 462 ILE A CA 1
ATOM 3831 C C . ILE A 1 462 ? -23.419 -4.761 12.157 1.00 89.06 462 ILE A C 1
ATOM 3833 O O . ILE A 1 462 ? -24.117 -4.969 11.161 1.00 89.06 462 ILE A O 1
ATOM 3837 N N . PRO A 1 463 ? -22.839 -3.562 12.384 1.00 89.31 463 PRO A N 1
ATOM 3838 C CA . PRO A 1 463 ? -23.057 -2.398 11.527 1.00 89.31 463 PRO A CA 1
ATOM 3839 C C . PRO A 1 463 ? -22.714 -2.667 10.056 1.00 89.31 463 PRO A C 1
ATOM 3841 O O . PRO A 1 463 ? -21.658 -3.211 9.747 1.00 89.31 463 PRO A O 1
ATOM 3844 N N . GLU A 1 464 ? -23.570 -2.207 9.138 1.00 88.19 464 GLU A N 1
ATOM 3845 C CA . GLU A 1 464 ? -23.435 -2.443 7.685 1.00 88.19 464 GLU A CA 1
ATOM 3846 C C . GLU A 1 464 ? -22.132 -1.891 7.081 1.00 88.19 464 GLU A C 1
ATOM 3848 O O . GLU A 1 464 ? -21.712 -2.305 6.004 1.00 88.19 464 GLU A O 1
ATOM 3853 N N . GLY A 1 465 ? -21.468 -0.952 7.756 1.00 87.31 465 GLY A N 1
ATOM 3854 C CA . GLY A 1 465 ? -20.204 -0.375 7.306 1.00 87.31 465 GLY A CA 1
ATOM 3855 C C . GLY A 1 465 ? -18.965 -1.236 7.564 1.00 87.31 465 GLY A C 1
ATOM 3856 O O . GLY A 1 465 ? -17.924 -0.906 6.991 1.00 87.31 465 GLY A O 1
ATOM 3857 N N . VAL A 1 466 ? -19.062 -2.279 8.398 1.00 90.75 466 VAL A N 1
ATOM 3858 C CA . VAL A 1 466 ? -17.918 -3.064 8.893 1.00 90.75 466 VAL A CA 1
ATOM 3859 C C . VAL A 1 466 ? -17.277 -3.880 7.773 1.00 90.75 466 VAL A C 1
ATOM 3861 O O . VAL A 1 466 ? -17.936 -4.691 7.135 1.00 90.75 466 VAL A O 1
ATOM 3864 N N . THR A 1 467 ? -15.971 -3.698 7.577 1.00 87.12 467 THR A N 1
ATOM 3865 C CA . THR A 1 467 ? -15.166 -4.449 6.600 1.00 87.12 467 THR A CA 1
ATOM 3866 C C . THR A 1 467 ? -14.261 -5.484 7.264 1.00 87.12 467 THR A C 1
ATOM 3868 O O . THR A 1 467 ? -13.986 -6.520 6.670 1.00 87.12 467 THR A O 1
ATOM 3871 N N . PHE A 1 468 ? -13.833 -5.233 8.504 1.00 89.81 468 PHE A N 1
ATOM 3872 C CA . PHE A 1 468 ? -13.042 -6.157 9.316 1.00 89.81 468 PHE A CA 1
ATOM 3873 C C . PHE A 1 468 ? -13.811 -6.492 10.595 1.00 89.81 468 PHE A C 1
ATOM 3875 O O . PHE A 1 468 ? -14.107 -5.588 11.384 1.00 89.81 468 PHE A O 1
ATOM 3882 N N . LEU A 1 469 ? -14.110 -7.774 10.803 1.00 93.12 469 LEU A N 1
ATOM 3883 C CA . LEU A 1 469 ? -14.795 -8.285 11.986 1.00 93.12 469 LEU A CA 1
ATOM 3884 C C . LEU A 1 469 ? -13.962 -9.375 12.659 1.00 93.12 469 LEU A C 1
ATOM 3886 O O . LEU A 1 469 ? -13.655 -10.396 12.049 1.00 93.12 469 LEU A O 1
ATOM 3890 N N . GLU A 1 470 ? -13.673 -9.192 13.940 1.00 93.88 470 GLU A N 1
ATOM 3891 C CA . GLU A 1 470 ? -13.118 -10.233 14.802 1.00 93.88 470 GLU A CA 1
ATOM 3892 C C . GLU A 1 470 ? -14.085 -10.540 15.944 1.00 93.88 470 GLU A C 1
ATOM 3894 O O . GLU A 1 470 ? -14.600 -9.631 16.598 1.00 93.88 470 GLU A O 1
ATOM 3899 N N . LEU A 1 471 ? -14.336 -11.825 16.167 1.00 94.25 471 LEU A N 1
ATOM 3900 C CA . LEU A 1 471 ? -15.208 -12.354 17.209 1.00 94.25 471 LEU A CA 1
ATOM 3901 C C . LEU A 1 471 ? -14.401 -13.239 18.172 1.00 94.25 471 LEU A C 1
ATOM 3903 O O . LEU A 1 471 ? -13.174 -13.188 18.193 1.00 94.25 471 LEU A O 1
ATOM 3907 N N . SER A 1 472 ? -15.089 -14.039 18.987 1.00 93.56 472 SER A N 1
ATOM 3908 C CA . SER A 1 472 ? -14.441 -14.899 19.975 1.00 93.56 472 SER A CA 1
ATOM 3909 C C . SER A 1 472 ? -13.566 -16.003 19.389 1.00 93.56 472 SER A C 1
ATOM 3911 O O . SER A 1 472 ? -13.869 -16.557 18.336 1.00 93.56 472 SER A O 1
ATOM 3913 N N . ASP A 1 473 ? -12.530 -16.384 20.141 1.00 91.44 473 ASP A N 1
ATOM 3914 C CA . ASP A 1 473 ? -11.685 -17.553 19.874 1.00 9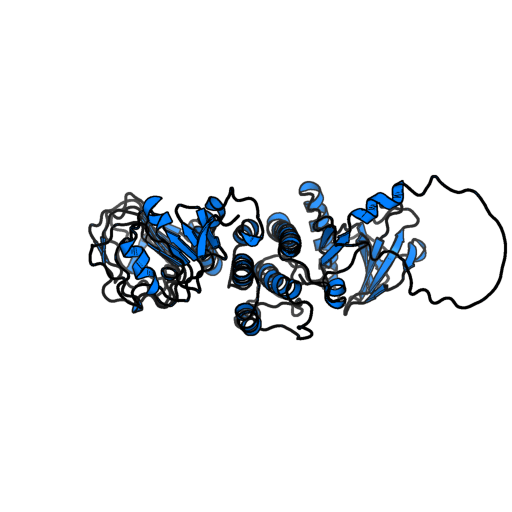1.44 473 ASP A CA 1
ATOM 3915 C C . ASP A 1 473 ? -12.389 -18.899 20.171 1.00 91.44 473 ASP A C 1
ATOM 3917 O O . ASP A 1 473 ? -11.819 -19.968 19.958 1.00 91.44 473 ASP A O 1
ATOM 3921 N N . SER A 1 474 ? -13.631 -18.878 20.674 1.00 93.88 474 SER A N 1
ATOM 3922 C CA . SER A 1 474 ? -14.385 -20.085 21.037 1.00 93.88 474 SER A CA 1
ATOM 3923 C C . SER A 1 474 ? -15.870 -19.984 20.664 1.00 93.88 474 SER A C 1
ATOM 3925 O O . SER A 1 474 ? -16.761 -19.912 21.512 1.00 93.88 474 SER A O 1
ATOM 3927 N N . ILE A 1 475 ? -16.147 -19.955 19.363 1.00 95.00 475 ILE A N 1
ATOM 3928 C CA . ILE A 1 475 ? -17.499 -19.914 18.802 1.00 95.00 475 ILE A CA 1
ATOM 3929 C C . ILE A 1 475 ? -17.971 -21.332 18.469 1.00 95.00 475 ILE A C 1
ATOM 3931 O O . ILE A 1 475 ? -17.272 -22.101 17.811 1.00 95.00 475 ILE A O 1
ATOM 3935 N N . GLY A 1 476 ? -19.182 -21.669 18.915 1.00 95.69 476 GLY A N 1
ATOM 3936 C CA . GLY A 1 476 ? -19.851 -22.922 18.568 1.00 95.69 476 GLY A CA 1
ATOM 3937 C C . GLY A 1 476 ? -20.598 -22.854 17.232 1.00 95.69 476 GLY A C 1
ATOM 3938 O O . GLY A 1 476 ? -20.977 -21.778 16.763 1.00 95.69 476 GLY A O 1
ATOM 3939 N N . ILE A 1 477 ? -20.878 -24.021 16.647 1.00 95.25 477 ILE A N 1
ATOM 3940 C CA . ILE A 1 477 ? -21.530 -24.137 15.332 1.00 95.25 477 ILE A CA 1
ATOM 3941 C C . ILE A 1 477 ? -22.882 -23.411 15.247 1.00 95.25 477 ILE A C 1
ATOM 3943 O O . ILE A 1 477 ? -23.185 -22.790 14.231 1.00 95.25 477 ILE A O 1
ATOM 3947 N N . GLU A 1 478 ? -23.675 -23.412 16.321 1.00 95.19 478 GLU A N 1
ATOM 3948 C CA . GLU A 1 478 ? -24.987 -22.750 16.343 1.00 95.19 478 GLU A CA 1
ATOM 3949 C C . GLU A 1 478 ? -24.884 -21.229 16.161 1.00 95.19 478 GLU A C 1
ATOM 3951 O O . GLU A 1 478 ? -25.739 -20.611 15.530 1.00 95.19 478 GLU A O 1
ATOM 3956 N N . VAL A 1 479 ? -23.801 -20.617 16.641 1.00 94.19 479 VAL A N 1
ATOM 3957 C CA . VAL A 1 479 ? -23.537 -19.190 16.428 1.00 94.19 479 VAL A CA 1
ATOM 3958 C C . VAL A 1 479 ? -23.055 -18.953 14.997 1.00 94.19 479 VAL A C 1
ATOM 3960 O O . VAL A 1 479 ? -23.544 -18.034 14.342 1.00 94.19 479 VAL A O 1
ATOM 3963 N N . ILE A 1 480 ? -22.175 -19.811 14.470 1.00 94.69 480 ILE A N 1
ATOM 3964 C CA . ILE A 1 480 ? -21.684 -19.724 13.081 1.00 94.69 480 ILE A CA 1
ATOM 3965 C C . ILE A 1 480 ? -22.840 -19.825 12.081 1.00 94.69 480 ILE A C 1
ATOM 3967 O O . ILE A 1 480 ? -22.867 -19.082 11.105 1.00 94.69 480 ILE A O 1
ATOM 3971 N N . LYS A 1 481 ? -23.858 -20.656 12.344 1.00 94.50 481 LYS A N 1
ATOM 3972 C CA . LYS A 1 481 ? -25.072 -20.731 11.509 1.00 94.50 481 LYS A CA 1
ATOM 3973 C C . LYS A 1 481 ? -25.794 -19.387 11.364 1.00 94.50 481 LYS A C 1
ATOM 3975 O O . LYS A 1 481 ? -26.479 -19.164 10.370 1.00 94.50 481 LYS A O 1
ATOM 3980 N N . THR A 1 482 ? -25.621 -18.470 12.317 1.00 93.50 482 THR A N 1
ATOM 3981 C CA . THR A 1 482 ? -26.199 -17.120 12.246 1.00 93.50 482 THR A CA 1
ATOM 3982 C C . THR A 1 482 ? -25.359 -16.124 11.445 1.00 93.50 482 THR A C 1
ATOM 3984 O O . THR A 1 482 ? -25.822 -15.016 11.178 1.00 93.50 482 THR A O 1
ATOM 3987 N N . PHE A 1 483 ? -24.162 -16.499 10.979 1.00 93.69 483 PHE A N 1
ATOM 3988 C CA . PHE A 1 483 ? -23.300 -15.620 10.179 1.00 93.69 483 PHE A CA 1
ATOM 3989 C C . PHE A 1 483 ? -23.891 -15.257 8.812 1.00 93.69 483 PHE A C 1
ATOM 3991 O O . PHE A 1 483 ? -23.483 -14.263 8.216 1.00 93.69 483 PHE A O 1
ATOM 3998 N N . ILE A 1 484 ? -24.938 -15.951 8.363 1.00 90.94 484 ILE A N 1
ATOM 3999 C CA . ILE A 1 484 ? -25.770 -15.546 7.219 1.00 90.94 484 ILE A CA 1
ATOM 4000 C C . ILE A 1 484 ? -26.370 -14.131 7.367 1.00 90.94 484 ILE A C 1
ATOM 4002 O O . ILE A 1 484 ? -26.779 -13.512 6.380 1.00 90.94 484 ILE A O 1
ATOM 4006 N N . HIS A 1 485 ? -26.443 -13.617 8.600 1.00 91.00 485 HIS A N 1
ATOM 4007 C CA . HIS A 1 485 ? -26.948 -12.287 8.934 1.00 91.00 485 HIS A CA 1
ATOM 4008 C C . HIS A 1 485 ? -25.864 -11.211 9.023 1.00 91.00 485 HIS A C 1
ATOM 4010 O O . HIS A 1 485 ? -26.198 -10.042 9.230 1.00 91.00 485 HIS A O 1
ATOM 4016 N N . LEU A 1 486 ? -24.590 -11.574 8.861 1.00 92.50 486 LEU A N 1
ATOM 4017 C CA . LEU A 1 486 ? -23.510 -10.601 8.774 1.00 92.50 486 LEU A CA 1
ATOM 4018 C C . LEU A 1 486 ? -23.706 -9.661 7.565 1.00 92.50 486 LEU A C 1
ATOM 4020 O O . LEU A 1 486 ? -24.347 -10.035 6.572 1.00 92.50 486 LEU A O 1
ATOM 4024 N N . PRO A 1 487 ? -23.166 -8.433 7.623 1.00 90.12 487 PRO A N 1
ATOM 4025 C CA . PRO A 1 487 ? -23.218 -7.511 6.501 1.00 90.12 487 PRO A CA 1
ATOM 4026 C C . PRO A 1 487 ? -22.289 -7.963 5.366 1.00 90.12 487 PRO A C 1
ATOM 4028 O O . PRO A 1 487 ? -21.209 -8.508 5.586 1.00 90.12 487 PRO A O 1
ATOM 4031 N N . LYS A 1 488 ? -22.704 -7.712 4.118 1.00 87.75 488 LYS A N 1
ATOM 4032 C CA . LYS A 1 488 ? -21.953 -8.114 2.907 1.00 87.75 488 LYS A CA 1
ATOM 4033 C C . LYS A 1 488 ? -20.633 -7.363 2.724 1.00 87.75 488 LYS A C 1
ATOM 4035 O O . LYS A 1 488 ? -19.807 -7.779 1.919 1.00 87.75 488 LYS A O 1
ATOM 4040 N N . SER A 1 489 ? -20.472 -6.252 3.429 1.00 86.06 489 SER A N 1
ATOM 4041 C CA . SER A 1 489 ? -19.278 -5.410 3.431 1.00 86.06 489 SER A CA 1
ATOM 4042 C C . SER A 1 489 ? -18.076 -6.059 4.109 1.00 86.06 489 SER A C 1
ATOM 4044 O O . SER A 1 489 ? -16.967 -5.584 3.888 1.00 86.06 489 SER A O 1
ATOM 4046 N N . ILE A 1 490 ? -18.266 -7.129 4.892 1.00 88.44 490 ILE A N 1
ATOM 4047 C CA . ILE A 1 490 ? -17.158 -7.837 5.535 1.00 88.44 490 ILE A CA 1
ATOM 4048 C C . ILE A 1 490 ? -16.244 -8.444 4.472 1.00 88.44 490 ILE A C 1
ATOM 4050 O O . ILE A 1 490 ? -16.667 -9.265 3.655 1.00 88.44 490 ILE A O 1
ATOM 4054 N N . GLU A 1 491 ? -14.979 -8.043 4.532 1.00 82.25 491 GLU A N 1
ATOM 4055 C CA . GLU A 1 491 ? -13.876 -8.527 3.704 1.00 82.25 491 GLU A CA 1
ATOM 4056 C C . GLU A 1 491 ? -12.962 -9.457 4.507 1.00 82.25 491 GLU A C 1
ATOM 4058 O O . GLU A 1 491 ? -12.457 -10.434 3.962 1.00 82.25 491 GLU A O 1
ATOM 4063 N N . GLU A 1 492 ? -12.790 -9.186 5.805 1.00 86.62 492 GLU A N 1
ATOM 4064 C CA . GLU A 1 492 ? -12.011 -10.006 6.729 1.00 86.62 492 GLU A CA 1
ATOM 4065 C C . GLU A 1 492 ? -12.858 -10.420 7.938 1.00 86.62 492 GLU A C 1
ATOM 4067 O O . GLU A 1 492 ? -13.304 -9.575 8.716 1.00 86.62 492 GLU A O 1
ATOM 4072 N N . LEU A 1 493 ? -13.056 -11.729 8.110 1.00 92.00 493 LEU A N 1
ATOM 4073 C CA . LEU A 1 493 ? -13.735 -12.322 9.264 1.00 92.00 493 LEU A CA 1
ATOM 4074 C C . LEU A 1 493 ? -12.752 -13.184 10.055 1.00 92.00 493 LEU A C 1
ATOM 4076 O O . LEU A 1 493 ? -12.085 -14.044 9.479 1.00 92.00 493 LEU A O 1
ATOM 4080 N N . CYS A 1 494 ? -12.682 -12.960 11.365 1.00 92.50 494 CYS A N 1
ATOM 4081 C CA . CYS A 1 494 ? -11.767 -13.650 12.265 1.00 92.50 494 CYS A CA 1
ATOM 4082 C C . CYS A 1 494 ? -12.526 -14.212 13.467 1.00 92.50 494 CYS A C 1
ATOM 4084 O O . CYS A 1 494 ? -13.288 -13.492 14.111 1.00 92.50 494 CYS A O 1
ATOM 4086 N N . PHE A 1 495 ? -12.328 -15.489 13.769 1.00 94.50 495 PHE A N 1
ATOM 4087 C CA . PHE A 1 495 ? -12.864 -16.127 14.969 1.00 94.50 495 PHE A CA 1
ATOM 4088 C C . PHE A 1 495 ? -12.071 -17.391 15.299 1.00 94.50 495 PHE A C 1
ATOM 4090 O O . PHE A 1 495 ? -11.241 -17.843 14.514 1.00 94.50 495 PHE A O 1
ATOM 4097 N N . GLY A 1 496 ? -12.336 -17.990 16.450 1.00 94.12 496 GLY A N 1
ATOM 4098 C CA . GLY A 1 496 ? -11.852 -19.320 16.782 1.00 94.12 496 GLY A CA 1
ATOM 4099 C C . GLY A 1 496 ? -12.994 -20.273 17.091 1.00 94.12 496 GLY A C 1
ATOM 4100 O O . GLY A 1 496 ? -14.106 -19.867 17.434 1.00 94.12 496 GLY A O 1
ATOM 4101 N N . CYS A 1 497 ? -12.731 -21.560 16.917 1.00 95.69 497 CYS A N 1
ATOM 4102 C CA . CYS A 1 497 ? -13.668 -22.637 17.191 1.00 95.69 497 CYS A CA 1
ATOM 4103 C C . CYS A 1 497 ? -12.919 -23.949 17.449 1.00 95.69 497 CYS A C 1
ATOM 4105 O O . CYS A 1 497 ? -11.744 -24.104 17.112 1.00 95.69 497 CYS A O 1
ATOM 4107 N N . THR A 1 498 ? -13.612 -24.941 18.005 1.00 96.19 498 THR A N 1
ATOM 4108 C CA . THR A 1 498 ? -13.051 -26.292 18.153 1.00 96.19 498 THR A CA 1
ATOM 4109 C C . THR A 1 498 ? -12.827 -26.951 16.787 1.00 96.19 498 THR A C 1
ATOM 4111 O O . THR A 1 498 ? -13.490 -26.601 15.810 1.00 96.19 498 THR A O 1
ATOM 4114 N N . GLU A 1 499 ? -11.936 -27.944 16.702 1.00 93.06 499 GLU A N 1
ATOM 4115 C CA . GLU A 1 499 ? -11.742 -28.724 15.465 1.00 93.06 499 GLU A CA 1
ATOM 4116 C C . GLU A 1 499 ? -13.020 -29.445 15.014 1.00 93.06 499 GLU A C 1
ATOM 4118 O O . GLU A 1 499 ? -13.278 -29.588 13.821 1.00 93.06 499 GLU A O 1
ATOM 4123 N N . GLU A 1 500 ? -13.843 -29.886 15.967 1.00 95.00 500 GLU A N 1
ATOM 4124 C CA . GLU A 1 500 ? -15.148 -30.487 15.691 1.00 95.00 500 GLU A CA 1
ATOM 4125 C C . GLU A 1 500 ? -16.109 -29.482 15.048 1.00 95.00 500 GLU A C 1
ATOM 4127 O O . GLU A 1 500 ? -16.796 -29.815 14.084 1.00 95.00 500 GLU A O 1
ATOM 4132 N N . THR A 1 501 ? -16.128 -28.241 15.545 1.00 95.25 501 THR A N 1
ATOM 4133 C CA . THR A 1 501 ? -16.914 -27.160 14.941 1.00 95.25 501 THR A CA 1
ATOM 4134 C C . THR A 1 501 ? -16.375 -26.818 13.556 1.00 95.25 501 THR A C 1
ATOM 4136 O O . THR A 1 501 ? -17.161 -26.677 12.626 1.00 95.25 501 THR A O 1
ATOM 4139 N N . LEU A 1 502 ? -15.048 -26.749 13.394 1.00 92.81 502 LEU A N 1
ATOM 4140 C CA . LEU A 1 502 ? -14.386 -26.431 12.126 1.00 92.81 502 LEU A CA 1
ATOM 4141 C C . LEU A 1 502 ? -14.814 -27.382 10.998 1.00 92.81 502 LEU A C 1
ATOM 4143 O O . LEU A 1 502 ? -15.093 -26.934 9.891 1.00 92.81 502 LEU A O 1
ATOM 4147 N N . LYS A 1 503 ? -14.922 -28.685 11.295 1.00 91.25 503 LYS A N 1
ATOM 4148 C CA . LYS A 1 503 ? -15.362 -29.724 10.344 1.00 91.25 503 LYS A CA 1
ATOM 4149 C C . LYS A 1 503 ? -16.832 -29.604 9.926 1.00 91.25 503 LYS A C 1
ATOM 4151 O O . LYS A 1 503 ? -17.206 -30.170 8.906 1.00 91.25 503 LYS A O 1
ATOM 4156 N N . GLN A 1 504 ? -17.654 -28.897 10.701 1.00 92.69 504 GLN A N 1
ATOM 4157 C CA . GLN A 1 504 ? -19.077 -28.674 10.418 1.00 92.69 504 GLN A CA 1
ATOM 4158 C C . GLN A 1 504 ? -19.335 -27.391 9.612 1.00 92.69 504 GLN A C 1
ATOM 4160 O O . GLN A 1 504 ? -20.477 -27.120 9.246 1.00 92.69 504 GLN A O 1
ATOM 4165 N N . ILE A 1 505 ? -18.310 -26.566 9.362 1.00 92.31 505 ILE A N 1
ATOM 4166 C CA . ILE A 1 505 ? -18.478 -25.308 8.631 1.00 92.31 505 ILE A CA 1
ATOM 4167 C C . ILE A 1 505 ? -18.618 -25.595 7.135 1.00 92.31 505 ILE A C 1
ATOM 4169 O O . ILE A 1 505 ? -17.652 -25.911 6.442 1.00 92.31 505 ILE A O 1
ATOM 4173 N N . GLU A 1 506 ? -19.831 -25.408 6.628 1.00 89.81 506 GLU A N 1
ATOM 4174 C CA . GLU A 1 506 ? -20.164 -25.506 5.209 1.00 89.81 506 GLU A CA 1
ATOM 4175 C C . GLU A 1 506 ? -20.173 -24.122 4.526 1.00 89.81 506 GLU A C 1
ATOM 4177 O O . GLU A 1 506 ? -20.392 -23.085 5.162 1.00 89.81 506 GLU A O 1
ATOM 4182 N N . ARG A 1 507 ? -19.968 -24.081 3.198 1.00 87.31 507 ARG A N 1
ATOM 4183 C CA . ARG A 1 507 ? -19.905 -22.824 2.416 1.00 87.31 507 ARG A CA 1
ATOM 4184 C C . ARG A 1 507 ? -21.164 -21.962 2.528 1.00 87.31 507 ARG A C 1
ATOM 4186 O O . ARG A 1 507 ? -21.061 -20.744 2.470 1.00 87.31 507 ARG A O 1
ATOM 4193 N N . ASN A 1 508 ? -22.336 -22.572 2.677 1.00 88.12 508 ASN A N 1
ATOM 4194 C CA . ASN A 1 508 ? -23.624 -21.884 2.840 1.00 88.12 508 ASN A CA 1
ATOM 4195 C C . ASN A 1 508 ? -23.742 -21.090 4.158 1.00 88.12 508 ASN A C 1
ATOM 4197 O O . ASN A 1 508 ? -24.574 -20.187 4.229 1.00 88.12 508 ASN A O 1
ATOM 4201 N N . LEU A 1 509 ? -22.933 -21.401 5.179 1.00 88.88 509 LEU A N 1
ATOM 4202 C CA . LEU A 1 509 ? -22.948 -20.705 6.472 1.00 88.88 509 LEU A CA 1
ATOM 4203 C C . LEU A 1 509 ? -22.159 -19.391 6.444 1.00 88.88 509 LEU A C 1
ATOM 4205 O O . LEU A 1 509 ? -22.383 -18.511 7.273 1.00 88.88 509 LEU A O 1
ATOM 4209 N N . ILE A 1 510 ? -21.239 -19.251 5.489 1.00 85.19 510 ILE A N 1
ATOM 4210 C CA . ILE A 1 510 ? -20.384 -18.077 5.332 1.00 85.19 510 ILE A CA 1
ATOM 4211 C C . ILE A 1 510 ? -20.882 -17.246 4.150 1.00 85.19 510 ILE A C 1
ATOM 4213 O O . ILE A 1 510 ? -21.235 -17.772 3.094 1.00 85.19 510 ILE A O 1
ATOM 4217 N N . LEU A 1 511 ? -20.908 -15.921 4.309 1.00 82.00 511 LEU A N 1
ATOM 4218 C CA . LEU A 1 511 ? -21.301 -15.019 3.229 1.00 82.00 511 LEU A CA 1
ATOM 4219 C C . LEU A 1 511 ? -20.427 -15.234 1.991 1.00 82.00 511 LEU A C 1
ATOM 4221 O O . LEU A 1 511 ? -19.205 -15.304 2.082 1.00 82.00 511 LEU A O 1
ATOM 4225 N N . GLN A 1 512 ? -21.049 -15.235 0.812 1.00 73.94 512 GLN A N 1
ATOM 4226 C CA . GLN A 1 512 ? -20.327 -15.368 -0.457 1.00 73.94 512 GLN A CA 1
ATOM 4227 C C . GLN A 1 512 ? -19.314 -14.242 -0.700 1.00 73.94 512 GLN A C 1
ATOM 4229 O O . GLN A 1 512 ? -18.344 -14.462 -1.415 1.00 73.94 512 GLN A O 1
ATOM 4234 N N . SER A 1 513 ? -19.526 -13.062 -0.106 1.00 71.25 513 SER A N 1
ATOM 4235 C CA . SER A 1 513 ? -18.580 -11.942 -0.169 1.00 71.25 513 SER A CA 1
ATOM 4236 C C . SER A 1 513 ? -17.269 -12.229 0.567 1.00 71.25 513 SER A C 1
ATOM 4238 O O . SER A 1 513 ? -16.238 -11.659 0.217 1.00 71.25 513 SER A O 1
ATOM 4240 N N . ILE A 1 514 ? -17.297 -13.128 1.555 1.00 76.50 514 ILE A N 1
ATOM 4241 C CA . ILE A 1 514 ? -16.123 -13.539 2.317 1.00 76.50 514 ILE A CA 1
ATOM 4242 C C . ILE A 1 514 ? -15.471 -14.695 1.565 1.00 76.50 514 ILE A C 1
ATOM 4244 O O . ILE A 1 514 ? -15.963 -15.829 1.522 1.00 76.50 514 ILE A O 1
ATOM 4248 N N . ASN A 1 515 ? -14.348 -14.383 0.936 1.00 67.00 515 ASN A N 1
ATOM 4249 C CA . ASN A 1 515 ? -13.646 -15.320 0.077 1.00 67.00 515 ASN A CA 1
ATOM 4250 C C . ASN A 1 515 ? -12.422 -15.973 0.746 1.00 67.00 515 ASN A C 1
ATOM 4252 O O . ASN A 1 515 ? -12.006 -17.054 0.339 1.00 67.00 515 ASN A O 1
ATOM 4256 N N . PHE A 1 516 ? -11.878 -15.340 1.782 1.00 77.12 516 PHE A N 1
ATOM 4257 C CA . PHE A 1 516 ? -10.931 -15.925 2.724 1.00 77.12 516 PHE A CA 1
ATOM 4258 C C . PHE A 1 516 ? -11.223 -15.358 4.113 1.00 77.12 516 PHE A C 1
ATOM 4260 O O . PHE A 1 516 ? -11.801 -14.280 4.244 1.00 77.12 516 PHE A O 1
ATOM 4267 N N . PHE A 1 517 ? -10.870 -16.104 5.148 1.00 85.31 517 PHE A N 1
ATOM 4268 C CA . PHE A 1 517 ? -11.132 -15.725 6.534 1.00 85.31 517 PHE A CA 1
ATOM 4269 C C . PHE A 1 517 ? -10.130 -16.406 7.455 1.00 85.31 517 PHE A C 1
ATOM 4271 O O . PHE A 1 517 ? -9.417 -17.319 7.040 1.00 85.31 517 PHE A O 1
ATOM 4278 N N . ILE A 1 518 ? -10.044 -15.936 8.693 1.00 87.12 518 ILE A N 1
ATOM 4279 C CA . ILE A 1 518 ? -9.089 -16.438 9.673 1.00 87.12 518 ILE A CA 1
ATOM 4280 C C . ILE A 1 518 ? -9.853 -17.242 10.720 1.00 87.12 518 ILE A C 1
ATOM 4282 O O . ILE A 1 518 ? -10.703 -16.693 11.419 1.00 87.12 518 ILE A O 1
ATOM 4286 N N . ILE A 1 519 ? -9.538 -18.533 10.840 1.00 89.94 519 ILE A N 1
ATOM 4287 C CA . ILE A 1 519 ? -10.038 -19.374 11.932 1.00 89.94 519 ILE A CA 1
ATOM 4288 C C . ILE A 1 519 ? -8.874 -19.894 12.752 1.00 89.94 519 ILE A C 1
ATOM 4290 O O . ILE A 1 519 ? -7.932 -20.453 12.196 1.00 89.94 519 ILE A O 1
ATOM 4294 N N . ASN A 1 520 ? -8.939 -19.734 14.076 1.00 89.25 520 ASN A N 1
ATOM 4295 C CA . ASN A 1 520 ? -7.891 -20.196 14.995 1.00 89.25 520 ASN A CA 1
ATOM 4296 C C . ASN A 1 520 ? -6.500 -19.656 14.602 1.00 89.25 520 ASN A C 1
ATOM 4298 O O . ASN A 1 520 ? -5.509 -20.385 14.620 1.00 89.25 520 ASN A O 1
ATOM 4302 N N . GLY A 1 521 ? -6.444 -18.397 14.153 1.00 84.81 521 GLY A N 1
ATOM 4303 C CA . GLY A 1 521 ? -5.213 -17.753 13.682 1.00 84.81 521 GLY A CA 1
ATOM 4304 C C . GLY A 1 521 ? -4.699 -18.227 12.315 1.00 84.81 521 GLY A C 1
ATOM 4305 O O . GLY A 1 521 ? -3.638 -17.778 11.889 1.00 84.81 521 GLY A O 1
ATOM 4306 N N . LYS A 1 522 ? -5.426 -19.100 11.604 1.00 83.81 522 LYS A N 1
ATOM 4307 C CA . LYS A 1 522 ? -5.029 -19.645 10.296 1.00 83.81 522 LYS A CA 1
ATOM 4308 C C . LYS A 1 522 ? -5.923 -19.134 9.172 1.00 83.81 522 LYS A C 1
ATOM 4310 O O . LYS A 1 522 ? -7.135 -19.040 9.340 1.00 83.81 522 LYS A O 1
ATOM 4315 N N . LEU A 1 523 ? -5.327 -18.838 8.016 1.00 82.88 523 LEU A N 1
ATOM 4316 C CA . LEU A 1 523 ? -6.052 -18.444 6.810 1.00 82.88 523 LEU A CA 1
ATOM 4317 C C . LEU A 1 523 ? -6.759 -19.655 6.185 1.00 82.88 523 LEU A C 1
ATOM 4319 O O . LEU A 1 523 ? -6.126 -20.658 5.854 1.00 82.88 523 LEU A O 1
ATOM 4323 N N . MET A 1 524 ? -8.066 -19.532 5.985 1.00 85.50 524 MET A N 1
ATOM 4324 C CA . MET A 1 524 ? -8.924 -20.579 5.442 1.00 85.50 524 MET A CA 1
ATOM 4325 C C . MET A 1 524 ? -9.574 -20.128 4.128 1.00 85.50 524 MET A C 1
ATOM 4327 O O . MET A 1 524 ? -9.921 -18.952 3.962 1.00 85.50 524 MET A O 1
ATOM 4331 N N . LYS A 1 525 ? -9.786 -21.082 3.214 1.00 83.94 525 LYS A N 1
ATOM 4332 C CA . LYS A 1 525 ? -10.592 -20.928 1.992 1.00 83.94 525 LYS A CA 1
ATOM 4333 C C . LYS A 1 525 ? -11.561 -22.090 1.841 1.00 83.94 525 LYS A C 1
ATOM 4335 O O . LYS A 1 525 ? -11.362 -23.161 2.403 1.00 83.94 525 LYS A O 1
ATOM 4340 N N . PHE A 1 526 ? -12.594 -21.890 1.035 1.00 83.19 526 PHE A N 1
ATOM 4341 C CA . PHE A 1 526 ? -13.376 -23.013 0.539 1.00 83.19 526 PHE A CA 1
ATOM 4342 C C . PHE A 1 526 ? -12.746 -23.544 -0.746 1.00 83.19 526 PHE A C 1
ATOM 4344 O O . PHE A 1 526 ? -12.495 -22.781 -1.681 1.00 83.19 526 PHE A O 1
ATOM 4351 N N . SER A 1 527 ? -12.515 -24.852 -0.787 1.00 79.94 527 SER A N 1
ATOM 4352 C CA . SER A 1 527 ? -12.070 -25.560 -1.982 1.00 79.94 527 SER A CA 1
ATOM 4353 C C . SER A 1 527 ? -13.145 -25.529 -3.071 1.00 79.94 527 SER A C 1
ATOM 4355 O O . SER A 1 527 ? -14.308 -25.199 -2.820 1.00 79.94 527 SER A O 1
ATOM 4357 N N . LYS A 1 528 ? -12.803 -25.957 -4.294 1.00 76.44 528 LYS A N 1
ATOM 4358 C CA . LYS A 1 528 ? -13.794 -26.133 -5.379 1.00 76.44 528 LYS A CA 1
ATOM 4359 C C . LYS A 1 528 ? -14.940 -27.079 -4.995 1.00 76.44 528 LYS A C 1
ATOM 4361 O O . LYS A 1 528 ? -16.034 -26.951 -5.533 1.00 76.44 528 LYS A O 1
ATOM 4366 N N . ASN A 1 529 ? -14.694 -27.991 -4.054 1.00 81.44 529 ASN A N 1
ATOM 4367 C CA . ASN A 1 529 ? -15.684 -28.934 -3.539 1.00 81.44 529 ASN A CA 1
ATOM 4368 C C . ASN A 1 529 ? -16.448 -28.381 -2.322 1.00 81.44 529 ASN A C 1
ATOM 4370 O O . ASN A 1 529 ? -17.148 -29.137 -1.660 1.00 81.44 529 ASN A O 1
ATOM 4374 N N . ASN A 1 530 ? -16.315 -27.084 -2.017 1.00 81.75 530 ASN A N 1
ATOM 4375 C CA . ASN A 1 530 ? -16.900 -26.404 -0.856 1.00 81.75 530 ASN A CA 1
ATOM 4376 C C . ASN A 1 530 ? -16.445 -26.940 0.508 1.00 81.75 530 ASN A C 1
ATOM 4378 O O . ASN A 1 530 ? -17.078 -26.638 1.520 1.00 81.75 530 ASN A O 1
ATOM 4382 N N . ASN A 1 531 ? -15.337 -27.679 0.554 1.00 82.88 531 ASN A N 1
ATOM 4383 C CA . ASN A 1 531 ? -14.726 -28.059 1.820 1.00 82.88 531 ASN A CA 1
ATOM 4384 C C . ASN A 1 531 ? -13.902 -26.895 2.341 1.00 82.88 531 ASN A C 1
ATOM 4386 O O . ASN A 1 531 ? -13.174 -26.255 1.581 1.00 82.88 531 ASN A O 1
ATOM 4390 N N . LEU A 1 532 ? -14.009 -26.644 3.637 1.00 87.38 532 LEU A N 1
ATOM 4391 C CA . LEU A 1 532 ? -13.145 -25.696 4.297 1.00 87.38 532 LEU A CA 1
ATOM 4392 C C . LEU A 1 532 ? -11.734 -26.286 4.405 1.00 87.38 532 LEU A C 1
ATOM 4394 O O . LEU A 1 532 ? -11.532 -27.316 5.045 1.00 87.38 532 LEU A O 1
ATOM 4398 N N . GLU A 1 533 ? -10.770 -25.634 3.773 1.00 84.38 533 GLU A N 1
ATOM 4399 C CA . GLU A 1 533 ? -9.369 -26.039 3.764 1.00 84.38 533 GLU A CA 1
ATOM 4400 C C . GLU A 1 533 ? -8.482 -24.880 4.204 1.00 84.38 533 GLU A C 1
ATOM 4402 O O . GLU A 1 533 ? -8.865 -23.704 4.139 1.00 84.38 533 GLU A O 1
ATOM 4407 N N . TYR A 1 534 ? -7.276 -25.215 4.654 1.00 79.25 534 TYR A N 1
ATOM 4408 C CA . TYR A 1 534 ? -6.228 -24.213 4.731 1.00 79.25 534 TYR A CA 1
ATOM 4409 C C . TYR A 1 534 ? -6.045 -23.623 3.335 1.00 79.25 534 TYR A C 1
ATOM 4411 O O . TYR A 1 534 ? -6.099 -24.337 2.330 1.00 79.25 534 TYR A O 1
ATOM 4419 N N . TYR A 1 535 ? -5.869 -22.307 3.253 1.00 73.31 535 TYR A N 1
ATOM 4420 C CA . TYR A 1 535 ? -5.308 -21.762 2.027 1.00 73.31 535 TYR A CA 1
ATOM 4421 C C . TYR A 1 535 ? -3.930 -22.432 1.892 1.00 73.31 535 TYR A C 1
ATOM 4423 O O . TYR A 1 535 ? -3.138 -22.275 2.801 1.00 73.31 535 TYR A O 1
ATOM 4431 N N . GLU A 1 536 ? -3.724 -23.300 0.898 1.00 61.47 536 GLU A N 1
ATOM 4432 C CA . GLU A 1 536 ? -2.410 -23.810 0.451 1.00 61.47 536 GLU A CA 1
ATOM 4433 C C . GLU A 1 536 ? -1.896 -23.031 -0.751 1.00 61.47 536 GLU A C 1
ATOM 4435 O O . GLU A 1 536 ? -2.753 -22.520 -1.524 1.00 61.47 536 GLU A O 1
#

Foldseek 3Di:
DPPDQQADDPVQKDFPAWQPDDDPFWGWTWIAGNVCAHPNDRNDGFIKIKIKGFADDPLQCVLVVLLVLLQVLCVVVVLQQEWAWRHWHDHPDTMIITITGDAPFDFQLRCLVVVDAADLLLLLLQLLSLLSVLCCCCPVVQKAQQADASRQKTKHAQVVVVVVPPPPDDDDDDDDDDDDDDDPPPDDDDPPDCVVRHRIGMYGHDSRLMDGFFDFDDPDGYQFDQVCVVVVVPGTDHSLSSLLNSLQRLQCSNPSDDDPDRPDDPVNSVVVVVVDPDALQSVVLSCQSNPPDDDSVLSSPRCSNDVPFPCLLVNVVVVVCGQVVRLCVVLVVDDPLLEAEAQAADDDDPVNDPPNHQEYAYDQNDAHDDDLVNLPNHQYYEAAAHPAQEDEPPRCNQNHQYYAHYHAHEYDYDDAANPNHQEDHYRYDYDQPDQQQQNNPQNHAYYAAAADQHALQAARSHHLNYQAYHHYQDHALVRLQRQVNPHLNHAEYHYEHDPVRLQVDFPVSHDPSHQWYYYNSFIWGQDPVRGIDGPD

InterPro domains:
  IPR000719 Protein kinase domain [PF00069] (23-289)
  IPR000719 Protein kinase domain [PS50011] (14-305)
  IPR000719 Protein kinase domain [SM00220] (14-305)
  IPR008271 Serine/threonine-protein kinase, active site [PS00108] (143-155)
  IPR011009 Protein kinase-like domain superfamily [SSF56112] (8-311)
  IPR053235 Ser/Thr Protein Kinase [PTHR24361] (17-291)